Protein AF-0000000075252412 (afdb_homodimer)

Structure (mmCIF, N/CA/C/O backbone):
data_AF-0000000075252412-model_v1
#
loop_
_entity.id
_entity.type
_entity.pdbx_description
1 polymer "Pyridoxamine 5'-phosphate oxidase N-terminal domain-containing protein"
#
loop_
_atom_site.group_PDB
_atom_site.id
_atom_site.type_symbol
_atom_site.label_atom_id
_atom_site.label_alt_id
_atom_site.label_comp_id
_atom_site.label_asym_id
_atom_site.label_entity_id
_atom_site.label_seq_id
_atom_site.pdbx_PDB_ins_code
_atom_site.Cartn_x
_atom_site.Cartn_y
_atom_site.Cartn_z
_atom_site.occupancy
_atom_site.B_iso_or_equiv
_atom_site.auth_seq_id
_atom_site.auth_comp_id
_atom_site.auth_asym_id
_atom_site.auth_atom_id
_atom_site.pdbx_PDB_model_num
ATOM 1 N N . MET A 1 1 ? -7.297 19.891 -5.922 1 75.44 1 MET A N 1
ATOM 2 C CA . MET A 1 1 ? -8.391 18.953 -6.199 1 75.44 1 MET A CA 1
ATOM 3 C C . MET A 1 1 ? -7.863 17.672 -6.836 1 75.44 1 MET A C 1
ATOM 5 O O . MET A 1 1 ? -6.836 17.688 -7.516 1 75.44 1 MET A O 1
ATOM 9 N N . VAL A 1 2 ? -8.461 16.5 -6.535 1 92.5 2 VAL A N 1
ATOM 10 C CA . VAL A 1 2 ? -8.172 15.203 -7.125 1 92.5 2 VAL A CA 1
ATOM 11 C C . VAL A 1 2 ? -8.391 15.258 -8.641 1 92.5 2 VAL A C 1
ATOM 13 O O . VAL A 1 2 ? -9.312 15.922 -9.117 1 92.5 2 VAL A O 1
ATOM 16 N N . ALA A 1 3 ? -7.512 14.734 -9.445 1 96.38 3 ALA A N 1
ATOM 17 C CA . ALA A 1 3 ? -7.621 14.609 -10.898 1 96.38 3 ALA A CA 1
ATOM 18 C C . ALA A 1 3 ? -7.172 13.227 -11.367 1 96.38 3 ALA A C 1
ATOM 20 O O . ALA A 1 3 ? -6.289 12.617 -10.766 1 96.38 3 ALA A O 1
ATOM 21 N N . PHE A 1 4 ? -7.82 12.781 -12.438 1 97.56 4 PHE A N 1
ATOM 22 C CA . PHE A 1 4 ? -7.516 11.484 -13.023 1 97.56 4 PHE A CA 1
ATOM 23 C C . PHE A 1 4 ? -7.094 11.633 -14.477 1 97.56 4 PHE A C 1
ATOM 25 O O . PHE A 1 4 ? -7.656 12.445 -15.219 1 97.56 4 PHE A O 1
ATOM 32 N N . PHE A 1 5 ? -6.098 10.875 -14.875 1 98.25 5 PHE A N 1
ATOM 33 C CA . PHE A 1 5 ? -5.59 10.859 -16.25 1 98.25 5 PHE A CA 1
ATOM 34 C C . PHE A 1 5 ? -5.387 9.43 -16.734 1 98.25 5 PHE A C 1
ATOM 36 O O . PHE A 1 5 ? -5.234 8.508 -15.922 1 98.25 5 PHE A O 1
ATOM 43 N N . ASP A 1 6 ? -5.34 9.258 -18.078 1 98 6 ASP A N 1
ATOM 44 C CA . ASP A 1 6 ? -5.176 7.93 -18.672 1 98 6 ASP A CA 1
ATOM 45 C C . ASP A 1 6 ? -3.697 7.566 -18.797 1 98 6 ASP A C 1
ATOM 47 O O . ASP A 1 6 ? -3.354 6.398 -19 1 98 6 ASP A O 1
ATOM 51 N N . SER A 1 7 ? -2.879 8.617 -18.688 1 98.62 7 SER A N 1
ATOM 52 C CA . SER A 1 7 ? -1.451 8.391 -18.891 1 98.62 7 SER A CA 1
ATOM 53 C C . SER A 1 7 ? -0.62 9.453 -18.172 1 98.62 7 SER A C 1
ATOM 55 O O . SER A 1 7 ? -1.159 10.445 -17.688 1 98.62 7 SER A O 1
ATOM 57 N N . ILE A 1 8 ? 0.658 9.18 -18.062 1 98.69 8 ILE A N 1
ATOM 58 C CA . ILE A 1 8 ? 1.601 10.102 -17.453 1 98.69 8 ILE A CA 1
ATOM 59 C C . ILE A 1 8 ? 1.933 11.227 -18.422 1 98.69 8 ILE A C 1
ATOM 61 O O . ILE A 1 8 ? 2.561 11 -19.469 1 98.69 8 ILE A O 1
ATOM 65 N N . SER A 1 9 ? 1.59 12.445 -18.125 1 98.38 9 SER A N 1
ATOM 66 C CA . SER A 1 9 ? 1.955 13.594 -18.953 1 98.38 9 SER A CA 1
ATOM 67 C C . SER A 1 9 ? 3.438 13.922 -18.812 1 98.38 9 SER A C 1
ATOM 69 O O . SER A 1 9 ? 4.09 13.492 -17.859 1 98.38 9 SER A O 1
ATOM 71 N N . PRO A 1 10 ? 3.992 14.703 -19.766 1 97.62 10 PRO A N 1
ATOM 72 C CA . PRO A 1 10 ? 5.391 15.125 -19.641 1 97.62 10 PRO A CA 1
ATOM 73 C C . PRO A 1 10 ? 5.672 15.875 -18.344 1 97.62 10 PRO A C 1
ATOM 75 O O . PRO A 1 10 ? 6.723 15.68 -17.719 1 97.62 10 PRO A O 1
ATOM 78 N N . ASP A 1 11 ? 4.746 16.641 -17.938 1 97.38 11 ASP A N 1
ATOM 79 C CA . ASP A 1 11 ? 4.902 17.391 -16.688 1 97.38 11 ASP A CA 1
ATOM 80 C C . ASP A 1 11 ? 4.98 16.453 -15.492 1 97.38 11 ASP A C 1
ATOM 82 O O . ASP A 1 11 ? 5.824 16.625 -14.609 1 97.38 11 ASP A O 1
ATOM 86 N N . LEU A 1 12 ? 4.059 15.516 -15.438 1 97.62 12 LEU A N 1
ATOM 87 C CA . LEU A 1 12 ? 4.066 14.547 -14.344 1 97.62 12 LEU A CA 1
ATOM 88 C C . LEU A 1 12 ? 5.324 13.688 -14.391 1 97.62 12 LEU A C 1
ATOM 90 O O . LEU A 1 12 ? 5.859 13.305 -13.344 1 97.62 12 LEU A O 1
ATOM 94 N N . HIS A 1 13 ? 5.75 13.344 -15.594 1 96.81 13 HIS A N 1
ATOM 95 C CA . HIS A 1 13 ? 7 12.617 -15.789 1 96.81 13 HIS A CA 1
ATOM 96 C C . HIS A 1 13 ? 8.164 13.32 -15.102 1 96.81 13 HIS A C 1
ATOM 98 O O . HIS A 1 13 ? 8.875 12.719 -14.297 1 96.81 13 HIS A O 1
ATOM 104 N N . ASP A 1 14 ? 8.336 14.578 -15.406 1 95.38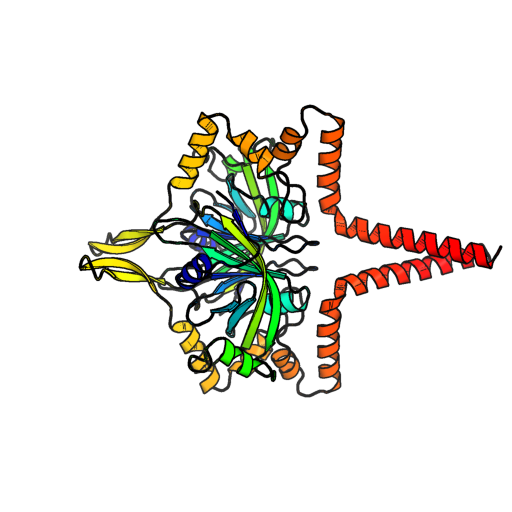 14 ASP A N 1
ATOM 105 C CA . ASP A 1 14 ? 9.43 15.352 -14.82 1 95.38 14 ASP A CA 1
ATOM 106 C C . ASP A 1 14 ? 9.266 15.484 -13.312 1 95.38 14 ASP A C 1
ATOM 108 O O . ASP A 1 14 ? 10.242 15.383 -12.562 1 95.38 14 ASP A O 1
ATOM 112 N N . TRP A 1 15 ? 8.094 15.711 -12.93 1 96.12 15 TRP A N 1
ATOM 113 C CA . TRP A 1 15 ? 7.801 15.93 -11.516 1 96.12 15 TRP A CA 1
ATOM 114 C C . TRP A 1 15 ? 8.133 14.695 -10.688 1 96.12 15 TRP A C 1
ATOM 116 O O . TRP A 1 15 ? 8.781 14.789 -9.648 1 96.12 15 TRP A O 1
ATOM 126 N N . LEU A 1 16 ? 7.637 13.469 -11.125 1 96.38 16 LEU A N 1
ATOM 127 C CA . LEU A 1 16 ? 7.816 12.281 -10.297 1 96.38 16 LEU A CA 1
ATOM 128 C C . LEU A 1 16 ? 9.289 11.898 -10.203 1 96.38 16 LEU A C 1
ATOM 130 O O . LEU A 1 16 ? 9.742 11.398 -9.18 1 96.38 16 LEU A O 1
ATOM 134 N N . LEU A 1 17 ? 10.094 12.18 -11.242 1 93.56 17 LEU A N 1
ATOM 135 C CA . LEU A 1 17 ? 11.5 11.812 -11.234 1 93.56 17 LEU A CA 1
ATOM 136 C C . LEU A 1 17 ? 12.297 12.727 -10.305 1 93.56 17 LEU A C 1
ATOM 138 O O . LEU A 1 17 ? 13.43 12.414 -9.945 1 93.56 17 LEU A O 1
ATOM 142 N N . ARG A 1 18 ? 11.711 13.828 -9.875 1 93.19 18 ARG A N 1
ATOM 143 C CA . ARG A 1 18 ? 12.375 14.781 -8.992 1 93.19 18 ARG A CA 1
ATOM 144 C C . ARG A 1 18 ? 12.086 14.461 -7.527 1 93.19 18 ARG A C 1
ATOM 146 O O . ARG A 1 18 ? 12.648 15.078 -6.625 1 93.19 18 ARG A O 1
ATOM 153 N N . GLN A 1 19 ? 11.156 13.547 -7.312 1 95.38 19 GLN A N 1
ATOM 154 C CA . GLN A 1 19 ? 10.859 13.195 -5.93 1 95.38 19 GLN A CA 1
ATOM 155 C C . GLN A 1 19 ? 11.992 12.367 -5.32 1 95.38 19 GLN A C 1
ATOM 157 O O . GLN A 1 19 ? 12.656 11.594 -6.023 1 95.38 19 GLN A O 1
ATOM 162 N N . PRO A 1 20 ? 12.281 12.5 -4.059 1 94 20 PRO A N 1
ATOM 163 C CA . PRO A 1 20 ? 13.406 11.805 -3.434 1 94 20 PRO A CA 1
ATOM 164 C C . PRO A 1 20 ? 13.164 10.312 -3.271 1 94 20 PRO A C 1
ATOM 166 O O . PRO A 1 20 ? 14.117 9.539 -3.109 1 94 20 PRO A O 1
ATOM 169 N N . LEU A 1 21 ? 11.969 9.906 -3.176 1 96.31 21 LEU A N 1
ATOM 170 C CA . LEU A 1 21 ? 11.617 8.492 -3.07 1 96.31 21 LEU A CA 1
ATOM 171 C C . LEU A 1 21 ? 10.203 8.242 -3.584 1 96.31 21 LEU A C 1
ATOM 173 O O . LEU A 1 21 ? 9.453 9.188 -3.83 1 96.31 21 LEU A O 1
ATOM 177 N N . PHE A 1 22 ? 9.867 7.051 -3.836 1 97.75 22 PHE A N 1
ATOM 178 C CA . PHE A 1 22 ? 8.523 6.605 -4.168 1 97.75 22 PHE A CA 1
ATOM 179 C C . PHE A 1 22 ? 8.141 5.375 -3.355 1 97.75 22 PHE A C 1
ATOM 181 O O . PHE A 1 22 ? 8.961 4.844 -2.604 1 97.75 22 PHE A O 1
ATOM 188 N N . PHE A 1 23 ? 6.883 5.031 -3.352 1 98.44 23 PHE A N 1
ATOM 189 C CA . PHE A 1 23 ? 6.332 3.918 -2.59 1 98.44 23 PHE A CA 1
ATOM 190 C C . PHE A 1 23 ? 5.566 2.967 -3.5 1 98.44 23 PHE A C 1
ATOM 192 O O . PHE A 1 23 ? 4.938 3.398 -4.469 1 98.44 23 PHE A O 1
ATOM 199 N N . VAL A 1 24 ? 5.641 1.725 -3.199 1 98.38 24 VAL A N 1
ATOM 200 C CA . VAL A 1 24 ? 4.844 0.751 -3.936 1 98.38 24 VAL A CA 1
ATOM 201 C C . VAL A 1 24 ? 3.939 -0.013 -2.969 1 98.38 24 VAL A C 1
ATOM 203 O O . VAL A 1 24 ? 4.344 -0.319 -1.845 1 98.38 24 VAL A O 1
ATOM 206 N N . ALA A 1 25 ? 2.734 -0.295 -3.373 1 98.81 25 ALA A N 1
ATOM 207 C CA . ALA A 1 25 ? 1.799 -1.132 -2.625 1 98.81 25 ALA A CA 1
ATOM 208 C C . ALA A 1 25 ? 1.299 -2.293 -3.479 1 98.81 25 ALA A C 1
ATOM 210 O O . ALA A 1 25 ? 1.027 -2.125 -4.672 1 98.81 25 ALA A O 1
ATOM 211 N N . SER A 1 26 ? 1.262 -3.438 -2.934 1 98.62 26 SER A N 1
ATOM 212 C CA . SER A 1 26 ? 0.766 -4.66 -3.559 1 98.62 26 SER A CA 1
ATOM 213 C C . SER A 1 26 ? -0.044 -5.496 -2.572 1 98.62 26 SER A C 1
ATOM 215 O O . SER A 1 26 ? 0.029 -5.277 -1.36 1 98.62 26 SER A O 1
ATOM 217 N N . ALA A 1 27 ? -0.879 -6.371 -3.076 1 98.31 27 ALA A N 1
ATOM 218 C CA . ALA A 1 27 ? -1.723 -7.195 -2.215 1 98.31 27 ALA A CA 1
ATOM 219 C C . ALA A 1 27 ? -2.078 -8.516 -2.896 1 98.31 27 ALA A C 1
ATOM 221 O O . ALA A 1 27 ? -2.305 -8.555 -4.109 1 98.31 27 ALA A O 1
ATOM 222 N N . PRO A 1 28 ? -2.096 -9.555 -2.133 1 96.31 28 PRO A N 1
ATOM 223 C CA . PRO A 1 28 ? -2.645 -10.789 -2.689 1 96.31 28 PRO A CA 1
ATOM 224 C C . PRO A 1 28 ? -4.168 -10.773 -2.781 1 96.31 28 PRO A C 1
ATOM 226 O O . PRO A 1 28 ? -4.824 -10.016 -2.061 1 96.31 28 PRO A O 1
ATOM 229 N N . SER A 1 29 ? -4.668 -11.531 -3.727 1 91.31 29 SER A N 1
ATOM 230 C CA . SER A 1 29 ? -6.113 -11.703 -3.812 1 91.31 29 SER A CA 1
ATOM 231 C C . SER A 1 29 ? -6.645 -12.523 -2.641 1 91.31 29 SER A C 1
ATOM 233 O O . SER A 1 29 ? -7.734 -12.25 -2.129 1 91.31 29 SER A O 1
ATOM 235 N N . THR A 1 30 ? -5.824 -13.539 -2.373 1 83.12 30 THR A N 1
ATOM 236 C CA . THR A 1 30 ? -6.16 -14.367 -1.216 1 83.12 30 THR A CA 1
ATOM 237 C C . THR A 1 30 ? -5.035 -14.328 -0.182 1 83.12 30 THR A C 1
ATOM 239 O O . THR A 1 30 ? -3.859 -14.414 -0.533 1 83.12 30 THR A O 1
ATOM 242 N N . GLY A 1 31 ? -5.262 -13.828 0.99 1 90.44 31 GLY A N 1
ATOM 243 C CA . GLY A 1 31 ? -4.309 -13.609 2.068 1 90.44 31 GLY A CA 1
ATOM 244 C C . GLY A 1 31 ? -4.637 -12.391 2.914 1 90.44 31 GLY A C 1
ATOM 245 O O . GLY A 1 31 ? -5.613 -11.688 2.646 1 90.44 31 GLY A O 1
ATOM 246 N N . THR A 1 32 ? -3.672 -12.156 3.84 1 95.75 32 THR A N 1
ATOM 247 C CA . THR A 1 32 ? -4.066 -11.125 4.793 1 95.75 32 THR A CA 1
ATOM 248 C C . THR A 1 32 ? -3.102 -9.945 4.746 1 95.75 32 THR A C 1
ATOM 250 O O . THR A 1 32 ? -3.412 -8.859 5.242 1 95.75 32 THR A O 1
ATOM 253 N N . HIS A 1 33 ? -1.942 -10.125 4.148 1 98.25 33 HIS A N 1
ATOM 254 C CA . HIS A 1 33 ? -0.913 -9.102 4.266 1 98.25 33 HIS A CA 1
ATOM 255 C C . HIS A 1 33 ? -0.908 -8.188 3.045 1 98.25 33 HIS A C 1
ATOM 257 O O . HIS A 1 33 ? -0.612 -8.633 1.933 1 98.25 33 HIS A O 1
ATOM 263 N N . ILE A 1 34 ? -1.201 -6.949 3.252 1 98.56 34 ILE A N 1
ATOM 264 C CA . ILE A 1 34 ? -1.006 -5.922 2.236 1 98.56 34 ILE A CA 1
ATOM 265 C C . ILE A 1 34 ? 0.4 -5.336 2.357 1 98.56 34 ILE A C 1
ATOM 267 O O . ILE A 1 34 ? 0.873 -5.062 3.463 1 98.56 34 ILE A O 1
ATOM 271 N N . ASN A 1 35 ? 1.053 -5.219 1.262 1 98.5 35 ASN A N 1
ATOM 272 C CA . ASN A 1 35 ? 2.432 -4.742 1.29 1 98.5 35 ASN A CA 1
ATOM 273 C C . ASN A 1 35 ? 2.516 -3.258 0.941 1 98.5 35 ASN A C 1
ATOM 275 O O . ASN A 1 35 ? 1.824 -2.789 0.035 1 98.5 35 ASN A O 1
ATOM 279 N N . ILE A 1 36 ? 3.357 -2.533 1.548 1 98.56 36 ILE A N 1
ATOM 280 C CA . ILE A 1 36 ? 3.791 -1.182 1.21 1 98.56 36 ILE A CA 1
ATOM 281 C C . ILE A 1 36 ? 5.289 -1.039 1.468 1 98.56 36 ILE A C 1
ATOM 283 O O . ILE A 1 36 ? 5.789 -1.475 2.506 1 98.56 36 ILE A O 1
ATOM 287 N N . SER A 1 37 ? 5.98 -0.471 0.571 1 97.12 37 SER A N 1
ATOM 288 C CA . SER A 1 37 ? 7.43 -0.364 0.692 1 97.12 37 SER A CA 1
ATOM 289 C C . SER A 1 37 ? 7.938 0.941 0.088 1 97.12 37 SER A C 1
ATOM 291 O O . SER A 1 37 ? 7.531 1.325 -1.01 1 97.12 37 SER A O 1
ATOM 293 N N . PRO A 1 38 ? 8.797 1.607 0.776 1 96.69 38 PRO A N 1
ATOM 294 C CA . PRO A 1 38 ? 9.477 2.771 0.198 1 96.69 38 PRO A CA 1
ATOM 295 C C . PRO A 1 38 ? 10.68 2.391 -0.658 1 96.69 38 PRO A C 1
ATOM 297 O O . PRO A 1 38 ? 11.398 1.439 -0.334 1 96.69 38 PRO A O 1
ATOM 300 N N . LYS A 1 39 ? 10.812 3.029 -1.752 1 93.69 39 LYS A N 1
ATOM 301 C CA . LYS A 1 39 ? 11.93 2.859 -2.676 1 93.69 39 LYS A CA 1
ATOM 302 C C . LYS A 1 39 ? 12.703 4.164 -2.852 1 93.69 39 LYS A C 1
ATOM 304 O O . LYS A 1 39 ? 12.109 5.211 -3.127 1 93.69 39 LYS A O 1
ATOM 309 N N . GLY A 1 40 ? 13.961 4.078 -2.705 1 87.5 40 GLY A N 1
ATOM 310 C CA . GLY A 1 40 ? 14.781 5.273 -2.836 1 87.5 40 GLY A CA 1
ATOM 311 C C . GLY A 1 40 ? 15.438 5.402 -4.195 1 87.5 40 GLY A C 1
ATOM 312 O O . GLY A 1 40 ? 15.227 4.562 -5.074 1 87.5 40 GLY A O 1
ATOM 313 N N . LEU A 1 41 ? 16.109 6.496 -4.371 1 79.31 41 LEU A N 1
ATOM 314 C CA . LEU A 1 41 ? 16.938 6.797 -5.527 1 79.31 41 LEU A CA 1
ATOM 315 C C . LEU A 1 41 ? 16.172 6.605 -6.828 1 79.31 41 LEU A C 1
ATOM 317 O O . LEU A 1 41 ? 16.625 5.898 -7.727 1 79.31 41 LEU A O 1
ATOM 321 N N . PRO A 1 42 ? 15.047 7.336 -6.902 1 77.25 42 PRO A N 1
ATOM 322 C CA . PRO A 1 42 ? 14.234 7.137 -8.109 1 77.25 42 PRO A CA 1
ATOM 323 C C . PRO A 1 42 ? 15.023 7.379 -9.391 1 77.25 42 PRO A C 1
ATOM 325 O O . PRO A 1 42 ? 14.852 6.652 -10.375 1 77.25 42 PRO A O 1
ATOM 328 N N . ALA A 1 43 ? 15.883 8.297 -9.367 1 75.88 43 ALA A N 1
ATOM 329 C CA . ALA A 1 43 ? 16.641 8.625 -10.57 1 75.88 43 ALA A CA 1
ATOM 330 C C . ALA A 1 43 ? 17.562 7.477 -10.984 1 75.88 43 ALA A C 1
ATOM 332 O O . ALA A 1 43 ? 18 7.402 -12.133 1 75.88 43 ALA A O 1
ATOM 333 N N . ALA A 1 44 ? 17.75 6.508 -10.031 1 78.56 44 ALA A N 1
ATOM 334 C CA . ALA A 1 44 ? 18.656 5.398 -10.32 1 78.56 44 ALA A CA 1
ATOM 335 C C . ALA A 1 44 ? 17.922 4.059 -10.219 1 78.56 44 ALA A C 1
ATOM 337 O O . ALA A 1 44 ? 18.547 3 -10.352 1 78.56 44 ALA A O 1
ATOM 338 N N . SER A 1 45 ? 16.672 4.176 -9.977 1 90.12 45 SER A N 1
ATOM 339 C CA . SER A 1 45 ? 16.016 2.895 -9.75 1 90.12 45 SER A CA 1
ATOM 340 C C . SER A 1 45 ? 14.695 2.812 -10.523 1 90.12 45 SER A C 1
ATOM 342 O O . SER A 1 45 ? 14.125 1.728 -10.68 1 90.12 45 SER A O 1
ATOM 344 N N . LEU A 1 46 ? 14.219 3.941 -11.055 1 94.81 46 LEU A N 1
ATOM 345 C CA . LEU A 1 46 ? 12.93 4.016 -11.727 1 94.81 46 LEU A CA 1
ATOM 346 C C . LEU A 1 46 ? 13.07 4.629 -13.117 1 94.81 46 LEU A C 1
ATOM 348 O O . LEU A 1 46 ? 13.844 5.57 -13.305 1 94.81 46 LEU A O 1
ATOM 352 N N . ALA A 1 47 ? 12.352 4.109 -14.117 1 95.62 47 ALA A N 1
ATOM 353 C CA . ALA A 1 47 ? 12.336 4.645 -15.477 1 95.62 47 ALA A CA 1
ATOM 354 C C . ALA A 1 47 ? 10.906 4.73 -16.016 1 95.62 47 ALA A C 1
ATOM 356 O O . ALA A 1 47 ? 10.125 3.787 -15.859 1 95.62 47 ALA A O 1
ATOM 357 N N . VAL A 1 48 ? 10.539 5.871 -16.484 1 97.44 48 VAL A N 1
ATOM 358 C CA . VAL A 1 48 ? 9.32 6.004 -17.281 1 97.44 48 VAL A CA 1
ATOM 359 C C . VAL A 1 48 ? 9.625 5.707 -18.75 1 97.44 48 VAL A C 1
ATOM 361 O O . VAL A 1 48 ? 10.211 6.539 -19.453 1 97.44 48 VAL A O 1
ATOM 364 N N . LEU A 1 49 ? 9.195 4.547 -19.234 1 97.56 49 LEU A N 1
ATOM 365 C CA . LEU A 1 49 ? 9.586 4.035 -20.531 1 97.56 49 LEU A CA 1
ATOM 366 C C . LEU A 1 49 ? 8.664 4.582 -21.625 1 97.56 49 LEU A C 1
ATOM 368 O O . LEU A 1 49 ? 9.078 4.711 -22.781 1 97.56 49 LEU A O 1
ATOM 372 N N . SER A 1 50 ? 7.453 4.824 -21.359 1 98.12 50 SER A N 1
ATOM 373 C CA . SER A 1 50 ? 6.406 5.465 -22.141 1 98.12 50 SER A CA 1
ATOM 374 C C . SER A 1 50 ? 5.332 6.07 -21.25 1 98.12 50 SER A C 1
ATOM 376 O O . SER A 1 50 ? 5.371 5.906 -20.031 1 98.12 50 SER A O 1
ATOM 378 N N . PRO A 1 51 ? 4.395 6.816 -21.781 1 98.38 51 PRO A N 1
ATOM 379 C CA . PRO A 1 51 ? 3.367 7.438 -20.953 1 98.38 51 PRO A CA 1
ATOM 380 C C . PRO A 1 51 ? 2.568 6.422 -20.141 1 98.38 51 PRO A C 1
ATOM 382 O O . PRO A 1 51 ? 1.88 6.789 -19.188 1 98.38 51 PRO A O 1
ATOM 385 N N . ASN A 1 52 ? 2.58 5.156 -20.547 1 98.81 52 ASN A N 1
ATOM 386 C CA . ASN A 1 52 ? 1.798 4.152 -19.828 1 98.81 52 ASN A CA 1
ATOM 387 C C . ASN A 1 52 ? 2.668 2.98 -19.391 1 98.81 52 ASN A C 1
ATOM 389 O O . ASN A 1 52 ? 2.162 1.883 -19.141 1 98.81 52 ASN A O 1
ATOM 393 N N . LYS A 1 53 ? 3.947 3.15 -19.328 1 98.69 53 LYS A N 1
ATOM 394 C CA . LYS A 1 53 ? 4.84 2.068 -18.922 1 98.69 53 LYS A CA 1
ATOM 395 C C . LYS A 1 53 ? 5.969 2.59 -18.047 1 98.69 53 LYS A C 1
ATOM 397 O O . LYS A 1 53 ? 6.703 3.498 -18.438 1 98.69 53 LYS A O 1
ATOM 402 N N . VAL A 1 54 ? 6.07 2.049 -16.891 1 98.44 54 VAL A N 1
ATOM 403 C CA . VAL A 1 54 ? 7.148 2.359 -15.961 1 98.44 54 VAL A CA 1
ATOM 404 C C . VAL A 1 54 ? 7.844 1.072 -15.523 1 98.44 54 VAL A C 1
ATOM 406 O O . VAL A 1 54 ? 7.27 -0.014 -15.617 1 98.44 54 VAL A O 1
ATOM 409 N N . ALA A 1 55 ? 9.07 1.183 -15.18 1 97.88 55 ALA A N 1
ATOM 410 C CA . ALA A 1 55 ? 9.828 0.059 -14.633 1 97.88 55 ALA A CA 1
ATOM 411 C C . ALA A 1 55 ? 10.75 0.514 -13.508 1 97.88 55 ALA A C 1
ATOM 413 O O . ALA A 1 55 ? 11.242 1.646 -13.516 1 97.88 55 ALA A O 1
ATOM 414 N N . TYR A 1 56 ? 10.922 -0.33 -12.516 1 96.44 56 TYR A N 1
ATOM 415 C CA . TYR A 1 56 ? 11.891 0.003 -11.477 1 96.44 56 TYR A CA 1
ATOM 416 C C . TYR A 1 56 ? 12.711 -1.221 -11.078 1 96.44 56 TYR A C 1
ATOM 418 O O . TYR A 1 56 ? 12.266 -2.357 -11.258 1 96.44 56 TYR A O 1
ATOM 426 N N . LEU A 1 57 ? 13.914 -0.951 -10.57 1 94.12 57 LEU A N 1
ATOM 427 C CA . LEU A 1 57 ? 14.82 -1.988 -10.094 1 94.12 57 LEU A CA 1
ATOM 428 C C . LEU A 1 57 ? 14.414 -2.465 -8.703 1 94.12 57 LEU A C 1
ATOM 430 O O . LEU A 1 57 ? 14.195 -1.652 -7.801 1 94.12 57 LEU A O 1
ATOM 434 N N . ASP A 1 58 ? 14.219 -3.777 -8.625 1 94.38 58 ASP A N 1
ATOM 435 C CA . ASP A 1 58 ? 13.938 -4.391 -7.328 1 94.38 58 ASP A CA 1
ATOM 436 C C . ASP A 1 58 ? 15.211 -4.938 -6.691 1 94.38 58 ASP A C 1
ATOM 438 O O . ASP A 1 58 ? 15.656 -6.039 -7.027 1 94.38 58 ASP A O 1
ATOM 442 N N . ALA A 1 59 ? 15.695 -4.164 -5.711 1 91.5 59 ALA A N 1
ATOM 443 C CA . ALA A 1 59 ? 16.906 -4.578 -5 1 91.5 59 ALA A CA 1
ATOM 444 C C . ALA A 1 59 ? 16.625 -5.762 -4.078 1 91.5 59 ALA A C 1
ATOM 446 O O . ALA A 1 59 ? 15.484 -5.965 -3.652 1 91.5 59 ALA A O 1
ATOM 447 N N . THR A 1 60 ? 17.656 -6.523 -3.848 1 91.12 60 THR A N 1
ATOM 448 C CA . THR A 1 60 ? 17.516 -7.609 -2.883 1 91.12 60 THR A CA 1
ATOM 449 C C . THR A 1 60 ? 17.203 -7.062 -1.496 1 91.12 60 THR A C 1
ATOM 451 O O . THR A 1 60 ? 17.797 -6.082 -1.054 1 91.12 60 THR A O 1
ATOM 454 N N . GLY A 1 61 ? 16.125 -7.613 -0.906 1 88.25 61 GLY A N 1
ATOM 455 C CA . GLY A 1 61 ? 15.734 -7.219 0.437 1 88.25 61 GLY A CA 1
ATOM 456 C C . GLY A 1 61 ? 15.273 -8.383 1.291 1 88.25 61 GLY A C 1
ATOM 457 O O . GLY A 1 61 ? 15.406 -9.539 0.892 1 88.25 61 GLY A O 1
ATOM 458 N N . SER A 1 62 ? 14.922 -8.07 2.498 1 88.44 62 SER A N 1
ATOM 459 C CA . SER A 1 62 ? 14.562 -9.086 3.486 1 88.44 62 SER A CA 1
ATOM 460 C C . SER A 1 62 ? 13.211 -9.703 3.174 1 88.44 62 SER A C 1
ATOM 462 O O . SER A 1 62 ? 12.859 -10.75 3.725 1 88.44 62 SER A O 1
ATOM 464 N N . GLY A 1 63 ? 12.414 -9.242 2.311 1 90.12 63 GLY A N 1
ATOM 465 C CA . GLY A 1 63 ? 11.133 -9.789 1.914 1 90.12 63 GLY A CA 1
ATOM 466 C C . GLY A 1 63 ? 10.914 -9.781 0.412 1 90.12 63 GLY A C 1
ATOM 467 O O . GLY A 1 63 ? 11.812 -9.414 -0.347 1 90.12 63 GLY A O 1
ATOM 468 N N . ASN A 1 64 ? 9.828 -10.344 -0.003 1 95.44 64 ASN A N 1
ATOM 469 C CA . ASN A 1 64 ? 9.531 -10.414 -1.431 1 95.44 64 ASN A CA 1
ATOM 470 C C . ASN A 1 64 ? 8.031 -10.32 -1.696 1 95.44 64 ASN A C 1
ATOM 472 O O . ASN A 1 64 ? 7.512 -10.969 -2.607 1 95.44 64 ASN A O 1
ATOM 476 N N . GLU A 1 65 ? 7.336 -9.562 -0.936 1 97.75 65 GLU A N 1
ATOM 477 C CA . GLU A 1 65 ? 5.883 -9.469 -1.048 1 97.75 65 GLU A CA 1
ATOM 478 C C . GLU A 1 65 ? 5.469 -8.93 -2.416 1 97.75 65 GLU A C 1
ATOM 480 O O . GLU A 1 65 ? 4.602 -9.508 -3.076 1 97.75 65 GLU A O 1
ATOM 485 N N . SER A 1 66 ? 6.125 -7.781 -2.842 1 97.44 66 SER A N 1
ATOM 486 C CA . SER A 1 66 ? 5.754 -7.156 -4.105 1 97.44 66 SER A CA 1
ATOM 487 C C . SER A 1 66 ? 5.844 -8.148 -5.262 1 97.44 66 SER A C 1
ATOM 489 O O . SER A 1 66 ? 4.895 -8.297 -6.035 1 97.44 66 SER A O 1
ATOM 491 N N . LEU A 1 67 ? 6.93 -8.805 -5.332 1 97.56 67 LEU A N 1
ATOM 492 C CA . LEU A 1 67 ? 7.152 -9.758 -6.414 1 97.56 67 LEU A CA 1
ATOM 493 C C . LEU A 1 67 ? 6.129 -10.883 -6.359 1 97.56 67 LEU A C 1
ATOM 495 O O . LEU A 1 67 ? 5.539 -11.242 -7.383 1 97.56 67 LEU A O 1
ATOM 499 N N . SER A 1 68 ? 5.871 -11.438 -5.203 1 97.62 68 SER A N 1
ATOM 500 C CA . SER A 1 68 ? 4.93 -12.539 -5.027 1 97.62 68 SER A CA 1
ATOM 501 C C . SER A 1 68 ? 3.512 -12.117 -5.395 1 97.62 68 SER A C 1
ATOM 503 O O . SER A 1 68 ? 2.789 -12.859 -6.062 1 97.62 68 SER A O 1
ATOM 505 N N . HIS A 1 69 ? 3.119 -10.961 -4.902 1 97.88 69 HIS A N 1
ATOM 506 C CA . HIS A 1 69 ? 1.779 -10.461 -5.191 1 97.88 69 HIS A CA 1
ATOM 507 C C . HIS A 1 69 ? 1.591 -10.227 -6.688 1 97.88 69 HIS A C 1
ATOM 509 O O . HIS A 1 69 ? 0.551 -10.578 -7.25 1 97.88 69 HIS A O 1
ATOM 515 N N . LEU A 1 70 ? 2.578 -9.617 -7.328 1 97.31 70 LEU A N 1
ATOM 516 C CA . LEU A 1 70 ? 2.514 -9.352 -8.758 1 97.31 70 LEU A CA 1
ATOM 517 C C . LEU A 1 70 ? 2.371 -10.648 -9.547 1 97.31 70 LEU A C 1
ATOM 519 O O . LEU A 1 70 ? 1.614 -10.703 -10.523 1 97.31 70 LEU A O 1
ATOM 523 N N . ARG A 1 71 ? 3.053 -11.609 -9.102 1 95.75 71 ARG A N 1
ATOM 524 C CA . ARG A 1 71 ? 2.961 -12.906 -9.766 1 95.75 71 ARG A CA 1
ATOM 525 C C . ARG A 1 71 ? 1.548 -13.469 -9.672 1 95.75 71 ARG A C 1
ATOM 527 O O . ARG A 1 71 ? 1.065 -14.109 -10.609 1 95.75 71 ARG A O 1
ATOM 534 N N . GLU A 1 72 ? 0.97 -13.25 -8.594 1 96.12 72 GLU A N 1
ATOM 535 C CA . GLU A 1 72 ? -0.339 -13.844 -8.336 1 96.12 72 GLU A CA 1
ATOM 536 C C . GLU A 1 72 ? -1.439 -13.094 -9.086 1 96.12 72 GLU A C 1
ATOM 538 O O . GLU A 1 72 ? -2.332 -13.719 -9.664 1 96.12 72 GLU A O 1
ATOM 543 N N . ASN A 1 73 ? -1.421 -11.758 -9.102 1 96.25 73 ASN A N 1
ATOM 544 C CA . ASN A 1 73 ? -2.594 -11.078 -9.641 1 96.25 73 ASN A CA 1
ATOM 545 C C . ASN A 1 73 ? -2.207 -9.836 -10.438 1 96.25 73 ASN A C 1
ATOM 547 O O . ASN A 1 73 ? -3.064 -9.188 -11.039 1 96.25 73 ASN A O 1
ATOM 551 N N . GLY A 1 74 ? -0.942 -9.375 -10.367 1 97.06 74 GLY A N 1
ATOM 552 C CA . GLY A 1 74 ? -0.409 -8.32 -11.219 1 97.06 74 GLY A CA 1
ATOM 553 C C . GLY A 1 74 ? -0.713 -6.93 -10.711 1 97.06 74 GLY A C 1
ATOM 554 O O . GLY A 1 74 ? -0.272 -5.938 -11.297 1 97.06 74 GLY A O 1
ATOM 555 N N . ARG A 1 75 ? -1.442 -6.777 -9.641 1 98.25 75 ARG A N 1
ATOM 556 C CA . ARG A 1 75 ? -1.885 -5.461 -9.188 1 98.25 75 ARG A CA 1
ATOM 557 C C . ARG A 1 75 ? -0.781 -4.75 -8.414 1 98.25 75 ARG A C 1
ATOM 559 O O . ARG A 1 75 ? -0.162 -5.34 -7.523 1 98.25 75 ARG A O 1
ATOM 566 N N . MET A 1 76 ? -0.53 -3.502 -8.703 1 98.62 76 MET A N 1
ATOM 567 C CA . MET A 1 76 ? 0.396 -2.684 -7.926 1 98.62 76 MET A CA 1
ATOM 568 C C . MET A 1 76 ? 0.095 -1.199 -8.109 1 98.62 76 MET A C 1
ATOM 570 O O . MET A 1 76 ? -0.351 -0.78 -9.18 1 98.62 76 MET A O 1
ATOM 574 N N . THR A 1 77 ? 0.283 -0.434 -7.102 1 98.88 77 THR A N 1
ATOM 575 C CA . THR A 1 77 ? 0.23 1.022 -7.168 1 98.88 77 THR A CA 1
ATOM 576 C C . THR A 1 77 ? 1.577 1.631 -6.793 1 98.88 77 THR A C 1
ATOM 578 O O . THR A 1 77 ? 2.221 1.187 -5.84 1 98.88 77 THR A O 1
ATOM 581 N N . VAL A 1 78 ? 2.047 2.547 -7.543 1 98.81 78 VAL A N 1
ATOM 582 C CA . VAL A 1 78 ? 3.209 3.369 -7.23 1 98.81 78 VAL A CA 1
ATOM 583 C C . VAL A 1 78 ? 2.754 4.758 -6.781 1 98.81 78 VAL A C 1
ATOM 585 O O . VAL A 1 78 ? 1.898 5.371 -7.418 1 98.81 78 VAL A O 1
ATOM 588 N N . MET A 1 79 ? 3.309 5.227 -5.703 1 98.81 79 MET A N 1
ATOM 589 C CA . MET A 1 79 ? 2.904 6.539 -5.203 1 98.81 79 MET A CA 1
ATOM 590 C C . MET A 1 79 ? 4.117 7.434 -4.98 1 98.81 79 MET A C 1
ATOM 592 O O . MET A 1 79 ? 5.141 6.98 -4.465 1 98.81 79 MET A O 1
ATOM 596 N N . PHE A 1 80 ? 3.939 8.664 -5.336 1 98.19 80 PHE A N 1
ATOM 597 C CA . PHE A 1 80 ? 4.863 9.742 -5.008 1 98.19 80 PHE A CA 1
ATOM 598 C C . PHE A 1 80 ? 4.176 10.805 -4.152 1 98.19 80 PHE A C 1
ATOM 600 O O . PHE A 1 80 ? 2.965 11.008 -4.266 1 98.19 80 PHE A O 1
ATOM 607 N N . CYS A 1 81 ? 4.93 11.414 -3.32 1 97.19 81 CYS A N 1
ATOM 608 C CA . CYS A 1 81 ? 4.395 12.578 -2.617 1 97.19 81 CYS A CA 1
ATOM 609 C C . CYS A 1 81 ? 5.453 13.664 -2.48 1 97.19 81 CYS A C 1
ATOM 611 O O . CYS A 1 81 ? 6.645 13.375 -2.381 1 97.19 81 CYS A O 1
ATOM 613 N N . SER A 1 82 ? 5.008 14.867 -2.506 1 96.94 82 SER A N 1
ATOM 614 C CA . SER A 1 82 ? 5.906 16.016 -2.424 1 96.94 82 SER A CA 1
ATOM 615 C C . SER A 1 82 ? 6.164 16.406 -0.975 1 96.94 82 SER A C 1
ATOM 617 O O . SER A 1 82 ? 5.227 16.578 -0.196 1 96.94 82 SER A O 1
ATOM 619 N N . PHE A 1 83 ? 7.422 16.531 -0.648 1 97.06 83 PHE A N 1
ATOM 620 C CA . PHE A 1 83 ? 7.836 17.094 0.636 1 97.06 83 PHE A CA 1
ATOM 621 C C . PHE A 1 83 ? 8.266 18.547 0.484 1 97.06 83 PHE A C 1
ATOM 623 O O . PHE A 1 83 ? 8.789 19.141 1.423 1 97.06 83 PHE A O 1
ATOM 630 N N . ASN A 1 84 ? 8.031 19.109 -0.703 1 95.38 84 ASN A N 1
ATOM 631 C CA . ASN A 1 84 ? 8.375 20.5 -0.989 1 95.38 84 ASN A CA 1
ATOM 632 C C . ASN A 1 84 ? 7.242 21.438 -0.598 1 95.38 84 ASN A C 1
ATOM 634 O O . ASN A 1 84 ? 6.254 21.016 0.01 1 95.38 84 ASN A O 1
ATOM 638 N N . ALA A 1 85 ? 7.465 22.734 -0.891 1 93.75 85 ALA A N 1
ATOM 639 C CA . ALA A 1 85 ? 6.504 23.75 -0.499 1 93.75 85 ALA A CA 1
ATOM 640 C C . ALA A 1 85 ? 5.117 23.453 -1.062 1 93.75 85 ALA A C 1
ATOM 642 O O . ALA A 1 85 ? 4.109 23.609 -0.363 1 93.75 85 ALA A O 1
ATOM 643 N N . SER A 1 86 ? 5.059 23.047 -2.322 1 95.31 86 SER A N 1
ATOM 644 C CA . SER A 1 86 ? 3.777 22.719 -2.936 1 95.31 86 SER A CA 1
ATOM 645 C C . SER A 1 86 ? 3.428 21.25 -2.734 1 95.31 86 SER A C 1
ATOM 647 O O . SER A 1 86 ? 4.109 20.359 -3.262 1 95.31 86 SER A O 1
ATOM 649 N N . PRO A 1 87 ? 2.354 21 -2.004 1 95.5 87 PRO A N 1
ATOM 650 C CA . PRO A 1 87 ? 1.972 19.609 -1.764 1 95.5 87 PRO A CA 1
ATOM 651 C C . PRO A 1 87 ? 1.346 18.938 -2.99 1 95.5 87 PRO A C 1
ATOM 653 O O . PRO A 1 87 ? 0.665 19.609 -3.773 1 95.5 87 PRO A O 1
ATOM 656 N N . ARG A 1 88 ? 1.547 17.688 -3.182 1 96.62 88 ARG A N 1
ATOM 657 C CA . ARG A 1 88 ? 0.957 16.859 -4.227 1 96.62 88 ARG A CA 1
ATOM 658 C C . ARG A 1 88 ? 1.202 15.375 -3.951 1 96.62 88 ARG A C 1
ATOM 660 O O . ARG A 1 88 ? 2.273 15 -3.473 1 96.62 88 ARG A O 1
ATOM 667 N N . ILE A 1 89 ? 0.271 14.578 -4.199 1 97.56 89 ILE A N 1
ATOM 668 C CA . ILE A 1 89 ? 0.42 13.133 -4.266 1 97.56 89 ILE A CA 1
ATOM 669 C C . ILE A 1 89 ? 0.134 12.648 -5.688 1 97.56 89 ILE A C 1
ATOM 671 O O . ILE A 1 89 ? -0.768 13.164 -6.355 1 97.56 89 ILE A O 1
ATOM 675 N N . LEU A 1 90 ? 0.903 11.773 -6.168 1 98.5 90 LEU A N 1
ATOM 676 C CA . LEU A 1 90 ? 0.699 11.117 -7.453 1 98.5 90 LEU A CA 1
ATOM 677 C C . LEU A 1 90 ? 0.63 9.602 -7.285 1 98.5 90 LEU A C 1
ATOM 679 O O . LEU A 1 90 ? 1.504 9 -6.652 1 98.5 90 LEU A O 1
ATOM 683 N N . ARG A 1 91 ? -0.434 8.992 -7.754 1 98.75 91 ARG A N 1
ATOM 684 C CA . ARG A 1 91 ? -0.564 7.539 -7.77 1 98.75 91 ARG A CA 1
ATOM 685 C C . ARG A 1 91 ? -0.639 7.012 -9.195 1 98.75 91 ARG A C 1
ATOM 687 O O . ARG A 1 91 ? -1.372 7.551 -10.031 1 98.75 91 ARG A O 1
ATOM 694 N N . LEU A 1 92 ? 0.152 6.051 -9.484 1 98.88 92 LEU A N 1
ATOM 695 C CA . LEU A 1 92 ? 0.056 5.254 -10.703 1 98.88 92 LEU A CA 1
ATOM 696 C C . LEU A 1 92 ? -0.565 3.893 -10.414 1 98.88 92 LEU A C 1
ATOM 698 O O . LEU A 1 92 ? 0.027 3.072 -9.711 1 98.88 92 LEU A O 1
ATOM 702 N N . PHE A 1 93 ? -1.758 3.676 -10.906 1 98.94 93 PHE A N 1
ATOM 703 C CA . PHE A 1 93 ? -2.365 2.354 -10.812 1 98.94 93 PHE A CA 1
ATOM 704 C C . PHE A 1 93 ? -1.924 1.473 -11.969 1 98.94 93 PHE A C 1
ATOM 706 O O . PHE A 1 93 ? -2.027 1.87 -13.133 1 98.94 93 PHE A O 1
ATOM 713 N N . CYS A 1 94 ? -1.42 0.245 -11.602 1 98.81 94 CYS A N 1
ATOM 714 C CA . CYS A 1 94 ? -0.708 -0.51 -12.625 1 98.81 94 CYS A CA 1
ATOM 715 C C . CYS A 1 94 ? -1.086 -1.985 -12.578 1 98.81 94 CYS A C 1
ATOM 717 O O . CYS A 1 94 ? -1.538 -2.48 -11.547 1 98.81 94 CYS A O 1
ATOM 719 N N . LYS A 1 95 ? -0.952 -2.605 -13.734 1 98.25 95 LYS A N 1
ATOM 720 C CA . LYS A 1 95 ? -0.705 -4.043 -13.836 1 98.25 95 LYS A CA 1
ATOM 721 C C . LYS A 1 95 ? 0.771 -4.328 -14.102 1 98.25 95 LYS A C 1
ATOM 723 O O . LYS A 1 95 ? 1.405 -3.654 -14.914 1 98.25 95 LYS A O 1
ATOM 728 N N . GLY A 1 96 ? 1.275 -5.266 -13.328 1 97.88 96 GLY A N 1
ATOM 729 C CA . GLY A 1 96 ? 2.721 -5.398 -13.422 1 97.88 96 GLY A CA 1
ATOM 730 C C . GLY A 1 96 ? 3.178 -6.832 -13.602 1 97.88 96 GLY A C 1
ATOM 731 O O . GLY A 1 96 ? 2.379 -7.766 -13.477 1 97.88 96 GLY A O 1
ATOM 732 N N . SER A 1 97 ? 4.43 -6.977 -13.992 1 97.44 97 SER A N 1
ATOM 733 C CA . SER A 1 97 ? 5.133 -8.25 -14.125 1 97.44 97 SER A CA 1
ATOM 734 C C . SER A 1 97 ? 6.555 -8.148 -13.586 1 97.44 97 SER A C 1
ATOM 736 O O . SER A 1 97 ? 7.035 -7.059 -13.273 1 97.44 97 SER A O 1
ATOM 738 N N . VAL A 1 98 ? 7.156 -9.344 -13.461 1 97.75 98 VAL A N 1
ATOM 739 C CA . VAL A 1 98 ? 8.484 -9.438 -12.867 1 97.75 98 VAL A CA 1
ATOM 740 C C . VAL A 1 98 ? 9.461 -10.039 -13.883 1 97.75 98 VAL A C 1
ATOM 742 O O . VAL A 1 98 ? 9.156 -11.055 -14.508 1 97.75 98 VAL A O 1
ATOM 745 N N . ILE A 1 99 ? 10.562 -9.391 -14.078 1 97.5 99 ILE A N 1
ATOM 746 C CA . ILE A 1 99 ? 11.703 -9.961 -14.797 1 97.5 99 ILE A CA 1
ATOM 747 C C . ILE A 1 99 ? 12.844 -10.219 -13.82 1 97.5 99 ILE A C 1
ATOM 749 O O . ILE A 1 99 ? 13.477 -9.273 -13.328 1 97.5 99 ILE A O 1
ATOM 753 N N . GLU A 1 100 ? 13.141 -11.469 -13.539 1 97.12 100 GLU A N 1
ATOM 754 C CA . GLU A 1 100 ? 14.195 -11.797 -12.586 1 97.12 100 GLU A CA 1
ATOM 755 C C . GLU A 1 100 ? 15.578 -11.602 -13.195 1 97.12 100 GLU A C 1
ATOM 757 O O . GLU A 1 100 ? 15.727 -11.617 -14.414 1 97.12 100 GLU A O 1
ATOM 762 N N . TRP A 1 101 ? 16.562 -11.5 -12.359 1 93.5 101 TRP A N 1
ATOM 763 C CA . TRP A 1 101 ? 17.922 -11.141 -12.75 1 93.5 101 TRP A CA 1
ATOM 764 C C . TRP A 1 101 ? 18.5 -12.164 -13.711 1 93.5 101 TRP A C 1
ATOM 766 O O . TRP A 1 101 ? 19.359 -11.828 -14.539 1 93.5 101 TRP A O 1
ATOM 776 N N . ASN A 1 102 ? 18.062 -13.398 -13.656 1 94 102 ASN A N 1
ATOM 777 C CA . ASN A 1 102 ? 18.672 -14.469 -14.453 1 94 102 ASN A CA 1
ATOM 778 C C . ASN A 1 102 ? 17.844 -14.766 -15.703 1 94 102 ASN A C 1
ATOM 780 O O . ASN A 1 102 ? 18.094 -15.75 -16.391 1 94 102 ASN A O 1
ATOM 784 N N . GLU A 1 103 ? 16.812 -13.992 -15.969 1 96.12 103 GLU A N 1
ATOM 785 C CA . GLU A 1 103 ? 16 -14.156 -17.172 1 96.12 103 GLU A CA 1
ATOM 786 C C . GLU A 1 103 ? 16.609 -13.406 -18.344 1 96.12 103 GLU A C 1
ATOM 788 O O . GLU A 1 103 ? 17.234 -12.359 -18.172 1 96.12 103 GLU A O 1
ATOM 793 N N . PRO A 1 104 ? 16.391 -13.938 -19.547 1 96.94 104 PRO A N 1
ATOM 794 C CA . PRO A 1 104 ? 17 -13.344 -20.734 1 96.94 104 PRO A CA 1
ATOM 795 C C . PRO A 1 104 ? 16.578 -11.898 -20.969 1 96.94 104 PRO A C 1
ATOM 797 O O . PRO A 1 104 ? 17.344 -11.102 -21.531 1 96.94 104 PRO A O 1
ATOM 800 N N . GLU A 1 105 ? 15.43 -11.484 -20.5 1 96.75 105 GLU A N 1
ATOM 801 C CA . GLU A 1 105 ? 14.883 -10.156 -20.75 1 96.75 105 GLU A CA 1
ATOM 802 C C . GLU A 1 105 ? 15.492 -9.125 -19.797 1 96.75 105 GLU A C 1
ATOM 804 O O . GLU A 1 105 ? 15.344 -7.918 -20 1 96.75 105 GLU A O 1
ATOM 809 N N . PHE A 1 106 ? 16.234 -9.633 -18.797 1 96.06 106 PHE A N 1
ATOM 810 C CA . PHE A 1 106 ? 16.672 -8.766 -17.719 1 96.06 106 PHE A CA 1
ATOM 811 C C . PHE A 1 106 ? 17.625 -7.695 -18.234 1 96.06 106 PHE A C 1
ATOM 813 O O . PHE A 1 106 ? 17.375 -6.5 -18.078 1 96.06 106 PHE A O 1
ATOM 820 N N . HIS A 1 107 ? 18.641 -8.016 -18.938 1 93.62 107 HIS A N 1
ATOM 821 C CA . HIS A 1 107 ? 19.672 -7.07 -19.359 1 93.62 107 HIS A CA 1
ATOM 822 C C . HIS A 1 107 ? 19.141 -6.117 -20.422 1 93.62 107 HIS A C 1
ATOM 824 O O . HIS A 1 107 ? 19.375 -4.91 -20.359 1 93.62 107 HIS A O 1
ATOM 830 N N . PRO A 1 108 ? 18.391 -6.648 -21.406 1 95.5 108 PRO A N 1
ATOM 831 C CA . PRO A 1 108 ? 17.766 -5.727 -22.359 1 95.5 108 PRO A CA 1
ATOM 832 C C . PRO A 1 108 ? 16.875 -4.695 -21.688 1 95.5 108 PRO A C 1
ATOM 834 O O . PRO A 1 108 ? 16.844 -3.533 -22.109 1 95.5 108 PRO A O 1
ATOM 837 N N . MET A 1 109 ? 16.156 -5.098 -20.672 1 95.44 109 MET A N 1
ATOM 838 C CA . MET A 1 109 ? 15.289 -4.168 -19.969 1 95.44 109 MET A CA 1
ATOM 839 C C . MET A 1 109 ? 16.109 -3.117 -19.219 1 95.44 109 MET A C 1
ATOM 841 O O . MET A 1 109 ? 15.766 -1.932 -19.25 1 95.44 109 MET A O 1
ATOM 845 N N . LEU A 1 110 ? 17.188 -3.547 -18.562 1 93.56 110 LEU A N 1
ATOM 846 C CA . LEU A 1 110 ? 18.078 -2.605 -17.906 1 93.56 110 LEU A CA 1
ATOM 847 C C . LEU A 1 110 ? 18.594 -1.559 -18.875 1 93.56 110 LEU A C 1
ATOM 849 O O . LEU A 1 110 ? 18.703 -0.379 -18.531 1 93.56 110 LEU A O 1
ATOM 853 N N . ALA A 1 111 ? 18.938 -1.996 -20.047 1 93.56 111 ALA A N 1
ATOM 854 C CA . ALA A 1 111 ? 19.422 -1.088 -21.078 1 93.56 111 ALA A CA 1
ATOM 855 C C . ALA A 1 111 ? 18.344 -0.081 -21.469 1 93.56 111 ALA A C 1
ATOM 857 O O . ALA A 1 111 ? 18.609 1.113 -21.609 1 93.56 111 ALA A O 1
ATOM 858 N N . ARG A 1 112 ? 17.141 -0.595 -21.609 1 94.88 112 ARG A N 1
ATOM 859 C CA . ARG A 1 112 ? 16.016 0.274 -21.953 1 94.88 112 ARG A CA 1
ATOM 860 C C . ARG A 1 112 ? 15.789 1.321 -20.859 1 94.88 112 ARG A C 1
ATOM 862 O O . ARG A 1 112 ? 15.398 2.451 -21.156 1 94.88 112 ARG A O 1
ATOM 869 N N . MET A 1 113 ? 16.062 0.937 -19.656 1 94 113 MET A N 1
ATOM 870 C CA . MET A 1 113 ? 15.875 1.826 -18.516 1 94 113 MET A CA 1
ATOM 871 C C . MET A 1 113 ? 17.047 2.795 -18.391 1 94 113 MET A C 1
ATOM 873 O O . MET A 1 113 ? 17.047 3.676 -17.516 1 94 113 MET A O 1
ATOM 877 N N . GLN A 1 114 ? 18.078 2.605 -19.203 1 89.44 114 GLN A N 1
ATOM 878 C CA . GLN A 1 114 ? 19.312 3.377 -19.125 1 89.44 114 GLN A CA 1
ATOM 879 C C . GLN A 1 114 ? 19.984 3.193 -17.781 1 89.44 114 GLN A C 1
ATOM 881 O O . GLN A 1 114 ? 20.469 4.16 -17.172 1 89.44 114 GLN A O 1
ATOM 886 N N . MET A 1 115 ? 19.953 1.946 -17.297 1 85.06 115 MET A N 1
ATOM 887 C CA . MET A 1 115 ? 20.516 1.62 -16 1 85.06 115 MET A CA 1
ATOM 888 C C . MET A 1 115 ? 21.609 0.566 -16.125 1 85.06 115 MET A C 1
ATOM 890 O O . MET A 1 115 ? 22.156 0.09 -15.125 1 85.06 115 MET A O 1
ATOM 894 N N . ALA A 1 116 ? 21.969 0.248 -17.281 1 75.88 116 ALA A N 1
ATOM 895 C CA . ALA A 1 116 ? 22.969 -0.795 -17.516 1 75.88 116 ALA A CA 1
ATOM 896 C C . ALA A 1 116 ? 24.297 -0.424 -16.859 1 75.88 116 ALA A C 1
ATOM 898 O O . ALA A 1 116 ? 24.984 -1.28 -16.297 1 75.88 116 ALA A O 1
ATOM 899 N N . GLU A 1 117 ? 24.609 0.858 -16.938 1 69.5 117 GLU A N 1
ATOM 900 C CA . GLU A 1 117 ? 25.906 1.316 -16.422 1 69.5 117 GLU A CA 1
ATOM 90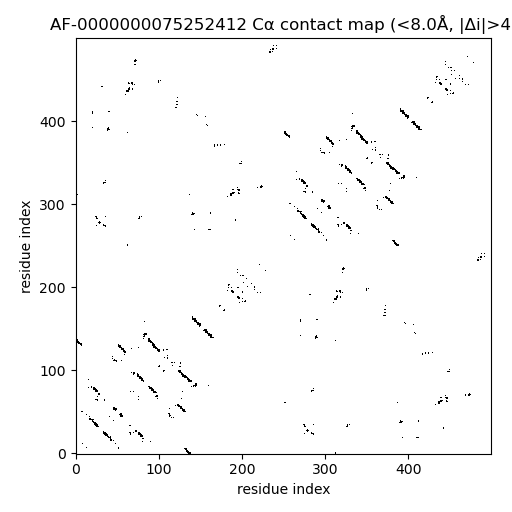1 C C . GLU A 1 117 ? 25.812 1.654 -14.945 1 69.5 117 GLU A C 1
ATOM 903 O O . GLU A 1 117 ? 26.828 1.726 -14.258 1 69.5 117 GLU A O 1
ATOM 908 N N . LYS A 1 118 ? 24.656 1.947 -14.602 1 61.16 118 LYS A N 1
ATOM 909 C CA . LYS A 1 118 ? 24.422 2.336 -13.219 1 61.16 118 LYS A CA 1
ATOM 910 C C . LYS A 1 118 ? 24.047 1.126 -12.367 1 61.16 118 LYS A C 1
ATOM 912 O O . LYS A 1 118 ? 23.922 1.234 -11.148 1 61.16 118 LYS A O 1
ATOM 917 N N . TYR A 1 119 ? 24.078 0.096 -13.164 1 58.03 119 TYR A N 1
ATOM 918 C CA . TYR A 1 119 ? 23.547 -1.16 -12.641 1 58.03 119 TYR A CA 1
ATOM 919 C C . TYR A 1 119 ? 23.969 -1.36 -11.188 1 58.03 119 TYR A C 1
ATOM 921 O O . TYR A 1 119 ? 25.141 -1.184 -10.844 1 58.03 119 TYR A O 1
ATOM 929 N N . VAL A 1 120 ? 22.812 -1.357 -10.43 1 61.62 120 VAL A N 1
ATOM 930 C CA . VAL A 1 120 ? 23 -1.615 -9.008 1 61.62 120 VAL A CA 1
ATOM 931 C C . VAL A 1 120 ? 23.328 -3.09 -8.781 1 61.62 120 VAL A C 1
ATOM 933 O O . VAL A 1 120 ? 22.5 -3.963 -9.039 1 61.62 120 VAL A O 1
ATOM 936 N N . GLU A 1 121 ? 24.547 -3.428 -8.688 1 71.44 121 GLU A N 1
ATOM 937 C CA . GLU A 1 121 ? 24.938 -4.75 -8.211 1 71.44 121 GLU A CA 1
ATOM 938 C C . GLU A 1 121 ? 24.031 -5.211 -7.062 1 71.44 121 GLU A C 1
ATOM 940 O O . GLU A 1 121 ? 23.656 -4.414 -6.199 1 71.44 121 GLU A O 1
ATOM 945 N N . GLY A 1 122 ? 23.219 -6.324 -7.301 1 82.81 122 GLY A N 1
ATOM 946 C CA . GLY A 1 122 ? 22.438 -6.945 -6.246 1 82.81 122 GLY A CA 1
ATOM 947 C C . GLY A 1 122 ? 20.938 -6.902 -6.508 1 82.81 122 GLY A C 1
ATOM 948 O O . GLY A 1 122 ? 20.156 -7.449 -5.734 1 82.81 122 GLY A O 1
ATOM 949 N N . ALA A 1 123 ? 20.562 -6.23 -7.637 1 90.5 123 ALA A N 1
ATOM 950 C CA . ALA A 1 123 ? 19.141 -6.258 -8 1 90.5 123 ALA A CA 1
ATOM 951 C C . ALA A 1 123 ? 18.672 -7.68 -8.305 1 90.5 123 ALA A C 1
ATOM 953 O O . ALA A 1 123 ? 19.391 -8.438 -8.969 1 90.5 123 ALA A O 1
ATOM 954 N N . ARG A 1 124 ? 17.516 -7.965 -7.781 1 95 124 ARG A N 1
ATOM 955 C CA . ARG A 1 124 ? 17.031 -9.328 -7.965 1 95 124 ARG A CA 1
ATOM 956 C C . ARG A 1 124 ? 16.016 -9.406 -9.094 1 95 124 ARG A C 1
ATOM 958 O O . ARG A 1 124 ? 15.672 -10.492 -9.562 1 95 124 ARG A O 1
ATOM 965 N N . ALA A 1 125 ? 15.477 -8.25 -9.477 1 96.5 125 ALA A N 1
ATOM 966 C CA . ALA A 1 125 ? 14.484 -8.234 -10.555 1 96.5 125 ALA A CA 1
ATOM 967 C C . ALA A 1 125 ? 14.25 -6.82 -11.07 1 96.5 125 ALA A C 1
ATOM 969 O O . ALA A 1 125 ? 14.711 -5.848 -10.461 1 96.5 125 ALA A O 1
ATOM 970 N N . VAL A 1 126 ? 13.68 -6.754 -12.242 1 96.75 126 VAL A N 1
ATOM 971 C CA . VAL A 1 126 ? 13.016 -5.547 -12.719 1 96.75 126 VAL A CA 1
ATOM 972 C C . VAL A 1 126 ? 11.5 -5.734 -12.672 1 96.75 126 VAL A C 1
ATOM 974 O O . VAL A 1 126 ? 10.977 -6.75 -13.141 1 96.75 126 VAL A O 1
ATOM 977 N N . ILE A 1 127 ? 10.867 -4.828 -12.016 1 98.06 127 ILE A N 1
ATOM 978 C CA . ILE A 1 127 ? 9.414 -4.797 -12.023 1 98.06 127 ILE A CA 1
ATOM 979 C C . ILE A 1 127 ? 8.922 -3.918 -13.18 1 98.06 127 ILE A C 1
ATOM 981 O O . ILE A 1 127 ? 9.305 -2.748 -13.273 1 98.06 127 ILE A O 1
ATOM 985 N N . VAL A 1 128 ? 8.148 -4.473 -14.016 1 98.69 128 VAL A N 1
ATOM 986 C CA . VAL A 1 128 ? 7.605 -3.758 -15.172 1 98.69 128 VAL A CA 1
ATOM 987 C C . VAL A 1 128 ? 6.117 -3.486 -14.961 1 98.69 128 VAL A C 1
ATOM 989 O O . VAL A 1 128 ? 5.352 -4.402 -14.656 1 98.69 128 VAL A O 1
ATOM 992 N N . LEU A 1 129 ? 5.719 -2.236 -15.156 1 98.81 129 LEU A N 1
ATOM 993 C CA . LEU A 1 129 ? 4.371 -1.819 -14.781 1 98.81 129 LEU A CA 1
ATOM 994 C C . LEU A 1 129 ? 3.672 -1.135 -15.953 1 98.81 129 LEU A C 1
ATOM 996 O O . LEU A 1 129 ? 4.176 -0.146 -16.484 1 98.81 129 LEU A O 1
ATOM 1000 N N . ASP A 1 130 ? 2.545 -1.679 -16.344 1 98.88 130 ASP A N 1
ATOM 1001 C CA . ASP A 1 130 ? 1.63 -1.014 -17.266 1 98.88 130 ASP A CA 1
ATOM 1002 C C . ASP A 1 130 ? 0.637 -0.132 -16.516 1 98.88 130 ASP A C 1
ATOM 1004 O O . ASP A 1 130 ? -0.219 -0.636 -15.789 1 98.88 130 ASP A O 1
ATOM 1008 N N . VAL A 1 131 ? 0.735 1.196 -16.719 1 98.88 131 VAL A N 1
ATOM 1009 C CA . VAL A 1 131 ? -0.094 2.164 -16.016 1 98.88 131 VAL A CA 1
ATOM 1010 C C . VAL A 1 131 ? -1.446 2.295 -16.703 1 98.88 131 VAL A C 1
ATOM 1012 O O . VAL A 1 131 ? -1.515 2.672 -17.875 1 98.88 131 VAL A O 1
ATOM 1015 N N . PHE A 1 132 ? -2.555 2.023 -15.977 1 98.81 132 PHE A N 1
ATOM 1016 C CA . PHE A 1 132 ? -3.861 2.131 -16.625 1 98.81 132 PHE A CA 1
ATOM 1017 C C . PHE A 1 132 ? -4.633 3.33 -16.078 1 98.81 132 PHE A C 1
ATOM 1019 O O . PHE A 1 132 ? -5.656 3.721 -16.641 1 98.81 132 PHE A O 1
ATOM 1026 N N . LYS A 1 133 ? -4.176 3.959 -15.039 1 98.69 133 LYS A N 1
ATOM 1027 C CA . LYS A 1 133 ? -4.801 5.141 -14.453 1 98.69 133 LYS A CA 1
ATOM 1028 C C . LYS A 1 133 ? -3.797 5.949 -13.633 1 98.69 133 LYS A C 1
ATOM 1030 O O . LYS A 1 133 ? -3.002 5.383 -12.883 1 98.69 133 LYS A O 1
ATOM 1035 N N . VAL A 1 134 ? -3.807 7.273 -13.82 1 98.81 134 VAL A N 1
ATOM 1036 C CA . VAL A 1 134 ? -2.979 8.219 -13.086 1 98.81 134 VAL A CA 1
ATOM 1037 C C . VAL A 1 134 ? -3.863 9.125 -12.227 1 98.81 134 VAL A C 1
ATOM 1039 O O . VAL A 1 134 ? -4.875 9.648 -12.711 1 98.81 134 VAL A O 1
ATOM 1042 N N . GLN A 1 135 ? -3.502 9.25 -10.953 1 98.56 135 GLN A N 1
ATOM 1043 C CA . GLN A 1 135 ? -4.293 10.078 -10.055 1 98.56 135 GLN A CA 1
ATOM 1044 C C . GLN A 1 135 ? -3.416 11.102 -9.336 1 98.56 135 GLN A C 1
ATOM 1046 O O . GLN A 1 135 ? -2.387 10.742 -8.758 1 98.56 135 GLN A O 1
ATOM 1051 N N . THR A 1 136 ? -3.795 12.383 -9.398 1 97.69 136 THR A N 1
ATOM 1052 C CA . THR A 1 136 ? -3.186 13.383 -8.531 1 97.69 136 THR A CA 1
ATOM 1053 C C . THR A 1 136 ? -4.148 13.789 -7.418 1 97.69 136 THR A C 1
ATOM 1055 O O . THR A 1 136 ? -5.359 13.852 -7.633 1 97.69 136 THR A O 1
ATOM 1058 N N . SER A 1 137 ? -3.646 13.961 -6.27 1 95.5 137 SER A N 1
ATOM 1059 C CA . SER A 1 137 ? -4.398 14.461 -5.125 1 95.5 137 SER A CA 1
ATOM 1060 C C . SER A 1 137 ? -3.629 15.555 -4.387 1 95.5 137 SER A C 1
ATOM 1062 O O . SER A 1 137 ? -2.465 15.812 -4.695 1 95.5 137 SER A O 1
ATOM 1064 N N . CYS A 1 138 ? -4.156 16.234 -3.441 1 90.19 138 CYS A N 1
ATOM 1065 C CA . CYS A 1 138 ? -3.66 17.484 -2.891 1 90.19 138 CYS A CA 1
ATOM 1066 C C . CYS A 1 138 ? -2.361 17.266 -2.121 1 90.19 138 CYS A C 1
ATOM 1068 O O . CYS A 1 138 ? -1.435 18.078 -2.223 1 90.19 138 CYS A O 1
ATOM 1070 N N . GLY A 1 139 ? -2.307 16.25 -1.265 1 91.88 139 GLY A N 1
ATOM 1071 C CA . GLY A 1 139 ? -1.118 15.992 -0.463 1 91.88 139 GLY A CA 1
ATOM 1072 C C . GLY A 1 139 ? -1.024 16.891 0.758 1 91.88 139 GLY A C 1
ATOM 1073 O O . GLY A 1 139 ? 0.065 17.109 1.295 1 91.88 139 GLY A O 1
ATOM 1074 N N . TYR A 1 140 ? -2.166 17.438 1.231 1 90.69 140 TYR A N 1
ATOM 1075 C CA . TYR A 1 140 ? -2.197 18.406 2.314 1 90.69 140 TYR A CA 1
ATOM 1076 C C . TYR A 1 140 ? -1.701 17.797 3.617 1 90.69 140 TYR A C 1
ATOM 1078 O O . TYR A 1 140 ? -1.212 18.5 4.5 1 90.69 140 TYR A O 1
ATOM 1086 N N . GLY A 1 141 ? -1.795 16.5 3.727 1 89.62 141 GLY A N 1
ATOM 1087 C CA . GLY A 1 141 ? -1.376 15.844 4.949 1 89.62 141 GLY A CA 1
ATOM 1088 C C . GLY A 1 141 ? 0.101 15.5 4.969 1 89.62 141 GLY A C 1
ATOM 1089 O O . GLY A 1 141 ? 0.631 15.07 5.992 1 89.62 141 GLY A O 1
ATOM 1090 N N . VAL A 1 142 ? 0.856 15.672 3.844 1 95.06 142 VAL A N 1
ATOM 1091 C CA . VAL A 1 142 ? 2.279 15.367 3.744 1 95.06 142 VAL A CA 1
ATOM 1092 C C . VAL A 1 142 ? 3.098 16.531 4.289 1 95.06 142 VAL A C 1
ATOM 1094 O O . VAL A 1 142 ? 2.971 17.672 3.816 1 95.06 142 VAL A O 1
ATOM 1097 N N . PRO A 1 143 ? 3.885 16.281 5.285 1 96.31 143 PRO A N 1
ATOM 1098 C CA . PRO A 1 143 ? 4.711 17.375 5.801 1 96.31 143 PRO A CA 1
ATOM 1099 C C . PRO A 1 143 ? 5.73 17.875 4.781 1 96.31 143 PRO A C 1
ATOM 1101 O O . PRO A 1 143 ? 5.992 17.203 3.781 1 96.31 143 PRO A O 1
ATOM 1104 N N . ARG A 1 144 ? 6.266 19.047 5.023 1 96.81 144 ARG A N 1
ATOM 1105 C CA . ARG A 1 144 ? 7.234 19.641 4.105 1 96.81 144 ARG A CA 1
ATOM 1106 C C . ARG A 1 144 ? 8.602 19.781 4.762 1 96.81 144 ARG A C 1
ATOM 1108 O O . ARG A 1 144 ? 8.703 19.891 5.984 1 96.81 144 ARG A O 1
ATOM 1115 N N . LEU A 1 145 ? 9.586 19.797 3.957 1 97.5 145 LEU A N 1
ATOM 1116 C CA . LEU A 1 145 ? 10.953 20.031 4.406 1 97.5 145 LEU A CA 1
ATOM 1117 C C . LEU A 1 145 ? 11.086 21.453 4.973 1 97.5 145 LEU A C 1
ATOM 1119 O O . LEU A 1 145 ? 10.633 22.422 4.355 1 97.5 145 LEU A O 1
ATOM 1123 N N . ALA A 1 146 ? 11.617 21.516 6.109 1 97 146 ALA A N 1
ATOM 1124 C CA . ALA A 1 146 ? 11.797 22.797 6.789 1 97 146 ALA A CA 1
ATOM 1125 C C . ALA A 1 146 ? 13.062 22.781 7.645 1 97 146 ALA A C 1
ATOM 1127 O O . ALA A 1 146 ? 13.766 21.781 7.723 1 97 146 ALA A O 1
ATOM 1128 N N . LEU A 1 147 ? 13.406 23.953 8.133 1 96.44 147 LEU A N 1
ATOM 1129 C CA . LEU A 1 147 ? 14.555 24.125 9.008 1 96.44 147 LEU A CA 1
ATOM 1130 C C . LEU A 1 147 ? 14.117 24.531 10.414 1 96.44 147 LEU A C 1
ATOM 1132 O O . LEU A 1 147 ? 13.156 25.297 10.562 1 96.44 147 LEU A O 1
ATOM 1136 N N . THR A 1 148 ? 14.789 23.953 11.336 1 94.81 148 THR A N 1
ATOM 1137 C CA . THR A 1 148 ? 14.672 24.406 12.727 1 94.81 148 THR A CA 1
ATOM 1138 C C . THR A 1 148 ? 16.047 24.594 13.344 1 94.81 148 THR A C 1
ATOM 1140 O O . THR A 1 148 ? 17.062 24.438 12.672 1 94.81 148 THR A O 1
ATOM 1143 N N . THR A 1 149 ? 16.094 25.188 14.539 1 93.31 149 THR A N 1
ATOM 1144 C CA . THR A 1 149 ? 17.359 25.375 15.25 1 93.31 149 THR A CA 1
ATOM 1145 C C . THR A 1 149 ? 17.562 24.297 16.297 1 93.31 149 THR A C 1
ATOM 1147 O O . THR A 1 149 ? 16.672 24.047 17.125 1 93.31 149 THR A O 1
ATOM 1150 N N . ASP A 1 150 ? 18.672 23.594 16.172 1 90.12 150 ASP A N 1
ATOM 1151 C CA . ASP A 1 150 ? 19 22.594 17.172 1 90.12 150 ASP A CA 1
ATOM 1152 C C . ASP A 1 150 ? 19.203 23.234 18.547 1 90.12 150 ASP A C 1
ATOM 1154 O O . ASP A 1 150 ? 20.031 24.125 18.703 1 90.12 150 ASP A O 1
ATOM 1158 N N . ALA A 1 151 ? 18.547 22.797 19.531 1 88.88 151 ALA A N 1
ATOM 1159 C CA . ALA A 1 151 ? 18.547 23.438 20.844 1 88.88 151 ALA A CA 1
ATOM 1160 C C . ALA A 1 151 ? 19.922 23.297 21.516 1 88.88 151 ALA A C 1
ATOM 1162 O O . ALA A 1 151 ? 20.312 24.172 22.297 1 88.88 151 ALA A O 1
ATOM 1163 N N . THR A 1 152 ? 20.594 22.281 21.234 1 91 152 THR A N 1
ATOM 1164 C CA . THR A 1 152 ? 21.859 22 21.891 1 91 152 THR A CA 1
ATOM 1165 C C . THR A 1 152 ? 23.016 22.719 21.188 1 91 152 THR A C 1
ATOM 1167 O O . THR A 1 152 ? 23.844 23.359 21.844 1 91 152 THR A O 1
ATOM 1170 N N . THR A 1 153 ? 23.047 22.719 19.875 1 91.19 153 THR A N 1
ATOM 1171 C CA . THR A 1 153 ? 24.188 23.219 19.125 1 91.19 153 THR A CA 1
ATOM 1172 C C . THR A 1 153 ? 23.891 24.594 18.531 1 91.19 153 THR A C 1
ATOM 1174 O O . THR A 1 153 ? 24.797 25.266 18.031 1 91.19 153 THR A O 1
ATOM 1177 N N . ASN A 1 154 ? 22.625 25.062 18.594 1 92 154 ASN A N 1
ATOM 1178 C CA . ASN A 1 154 ? 22.188 26.344 18.031 1 92 154 ASN A CA 1
ATOM 1179 C C . ASN A 1 154 ? 22.469 26.406 16.531 1 92 154 ASN A C 1
ATOM 1181 O O . ASN A 1 154 ? 22.859 27.453 16.016 1 92 154 ASN A O 1
ATOM 1185 N N . THR A 1 155 ? 22.438 25.297 15.859 1 92.06 155 THR A N 1
ATOM 1186 C CA . THR A 1 155 ? 22.672 25.219 14.414 1 92.06 155 THR A CA 1
ATOM 1187 C C . THR A 1 155 ? 21.391 24.781 13.695 1 92.06 155 THR A C 1
ATOM 1189 O O . THR A 1 155 ? 20.469 24.25 14.312 1 92.06 155 THR A O 1
ATOM 1192 N N . ALA A 1 156 ? 21.406 25.125 12.359 1 93.75 156 ALA A N 1
ATOM 1193 C CA . ALA A 1 156 ? 20.266 24.734 11.547 1 93.75 156 ALA A CA 1
ATOM 1194 C C . ALA A 1 156 ? 20.109 23.219 11.492 1 93.75 156 ALA A C 1
ATOM 1196 O O . ALA A 1 156 ? 21.094 22.5 11.328 1 93.75 156 ALA A O 1
ATOM 1197 N N . LYS A 1 157 ? 18.891 22.75 11.719 1 95.31 157 LYS A N 1
ATOM 1198 C CA . LYS A 1 157 ? 18.547 21.328 11.688 1 95.31 157 LYS A CA 1
ATOM 1199 C C . LYS A 1 157 ? 17.344 21.078 10.781 1 95.31 157 LYS A C 1
ATOM 1201 O O . LYS A 1 157 ? 16.297 21.703 10.945 1 95.31 157 LYS A O 1
ATOM 1206 N N . PRO A 1 158 ? 17.531 20.188 9.805 1 96.94 158 PRO A N 1
ATOM 1207 C CA . PRO A 1 158 ? 16.391 19.891 8.938 1 96.94 158 PRO A CA 1
ATOM 1208 C C . PRO A 1 158 ? 15.344 19.016 9.625 1 96.94 158 PRO A C 1
ATOM 1210 O O . PRO A 1 158 ? 15.688 18.172 10.453 1 96.94 158 PRO A O 1
ATOM 1213 N N . TYR A 1 159 ? 14.133 19.234 9.328 1 96.19 159 TYR A N 1
ATOM 1214 C CA . TYR A 1 159 ? 13.039 18.406 9.82 1 96.19 159 TYR A CA 1
ATOM 1215 C C . TYR A 1 159 ? 11.836 18.484 8.891 1 96.19 159 TYR A C 1
ATOM 1217 O O . TYR A 1 159 ? 11.836 19.234 7.918 1 96.19 159 TYR A O 1
ATOM 1225 N N . LEU A 1 160 ? 10.844 17.625 9.062 1 96.12 160 LEU A N 1
ATOM 1226 C CA . LEU A 1 160 ? 9.594 17.656 8.328 1 96.12 160 LEU A CA 1
ATOM 1227 C C . LEU A 1 160 ? 8.5 18.359 9.133 1 96.12 160 LEU A C 1
ATOM 1229 O O . LEU A 1 160 ? 8.125 17.891 10.211 1 96.12 160 LEU A O 1
ATOM 1233 N N . GLN A 1 161 ? 8.008 19.422 8.578 1 95.5 161 GLN A N 1
ATOM 1234 C CA . GLN A 1 161 ? 7.039 20.266 9.258 1 95.5 161 GLN A CA 1
ATOM 1235 C C . GLN A 1 161 ? 5.625 20 8.758 1 95.5 161 GLN A C 1
ATOM 1237 O O . GLN A 1 161 ? 5.359 20.062 7.555 1 95.5 161 GLN A O 1
ATOM 1242 N N . ASP A 1 162 ? 4.746 19.797 9.664 1 92.5 162 ASP A N 1
ATOM 1243 C CA . ASP A 1 162 ? 3.348 19.594 9.305 1 92.5 162 ASP A CA 1
ATOM 1244 C C . ASP A 1 162 ? 2.77 20.828 8.617 1 92.5 162 ASP A C 1
ATOM 1246 O O . ASP A 1 162 ? 3.123 21.953 8.953 1 92.5 162 ASP A O 1
ATOM 1250 N N . ARG A 1 163 ? 1.843 20.531 7.703 1 91.25 163 ARG A N 1
ATOM 1251 C CA . ARG A 1 163 ? 1.125 21.609 7.039 1 91.25 163 ARG A CA 1
ATOM 1252 C C . ARG A 1 163 ? -0.16 21.953 7.785 1 91.25 163 ARG A C 1
ATOM 1254 O O . ARG A 1 163 ? -0.792 21.078 8.383 1 91.25 163 ARG A O 1
ATOM 1261 N N . GLU A 1 164 ? -0.548 23.172 7.688 1 88 164 GLU A N 1
ATOM 1262 C CA . GLU A 1 164 ? -1.823 23.578 8.266 1 88 164 GLU A CA 1
ATOM 1263 C C . GLU A 1 164 ? -2.941 23.547 7.23 1 88 164 GLU A C 1
ATOM 1265 O O . GLU A 1 164 ? -4.102 23.812 7.551 1 88 164 GLU A O 1
ATOM 1270 N N . THR A 1 165 ? -2.566 23.141 6.102 1 86.94 165 THR A N 1
ATOM 1271 C CA . THR A 1 165 ? -3.428 23.266 4.93 1 86.94 165 THR A CA 1
ATOM 1272 C C . THR A 1 165 ? -4.672 22.391 5.078 1 86.94 165 THR A C 1
ATOM 1274 O O . THR A 1 165 ? -5.781 22.828 4.77 1 86.94 165 THR A O 1
ATOM 1277 N N . MET A 1 166 ? -4.5 21.156 5.531 1 86.5 166 MET A N 1
ATOM 1278 C CA . MET A 1 166 ? -5.633 20.25 5.672 1 86.5 166 MET A CA 1
ATOM 1279 C C . MET A 1 166 ? -6.652 20.781 6.668 1 86.5 166 MET A C 1
ATOM 1281 O O . MET A 1 166 ? -7.855 20.766 6.402 1 86.5 166 MET A O 1
ATOM 1285 N N . GLY A 1 167 ? -6.176 21.188 7.797 1 85.19 167 GLY A N 1
ATOM 1286 C CA . GLY A 1 167 ? -7.059 21.766 8.797 1 85.19 167 GLY A CA 1
ATOM 1287 C C . GLY A 1 167 ? -7.781 23 8.297 1 85.19 167 GLY A C 1
ATOM 1288 O O . GLY A 1 167 ? -8.984 23.156 8.531 1 85.19 167 GLY A O 1
ATOM 1289 N N . HIS A 1 168 ? -7.082 23.875 7.641 1 88.75 168 HIS A N 1
ATOM 1290 C CA . HIS A 1 168 ? -7.684 25.094 7.094 1 88.75 168 HIS A CA 1
ATOM 1291 C C . HIS A 1 168 ? -8.758 24.75 6.062 1 88.75 168 HIS A C 1
ATOM 1293 O O . HIS A 1 168 ? -9.828 25.375 6.055 1 88.75 168 HIS A O 1
ATOM 1299 N N . TRP A 1 169 ? -8.422 23.859 5.23 1 89.62 169 TRP A N 1
ATOM 1300 C CA . TRP A 1 169 ? -9.383 23.422 4.227 1 89.62 169 TRP A CA 1
ATOM 1301 C C . TRP A 1 169 ? -10.664 22.922 4.879 1 89.62 169 TRP A C 1
ATOM 1303 O O . TRP A 1 169 ? -11.766 23.328 4.5 1 89.62 169 TRP A O 1
ATOM 1313 N N . ALA A 1 170 ? -10.586 22.031 5.836 1 88.31 170 ALA A N 1
ATOM 1314 C CA . ALA A 1 170 ? -11.734 21.453 6.527 1 88.31 170 ALA A CA 1
ATOM 1315 C C . ALA A 1 170 ? -12.555 22.516 7.234 1 88.31 170 ALA A C 1
ATOM 1317 O O . ALA A 1 170 ? -13.781 22.531 7.156 1 88.31 170 ALA A O 1
ATOM 1318 N N . SER A 1 171 ? -11.875 23.438 7.875 1 90.31 171 SER A N 1
ATOM 1319 C CA . SER A 1 171 ? -12.562 24.5 8.602 1 90.31 171 SER A CA 1
ATOM 1320 C C . SER A 1 171 ? -13.359 25.391 7.648 1 90.31 171 SER A C 1
ATOM 1322 O O . SER A 1 171 ? -14.469 25.812 7.973 1 90.31 171 SER A O 1
ATOM 1324 N N . THR A 1 172 ? -12.766 25.656 6.543 1 92.56 172 THR A N 1
ATOM 1325 C CA . THR A 1 172 ? -13.445 26.469 5.547 1 92.56 172 THR A CA 1
ATOM 1326 C C . THR A 1 172 ? -14.688 25.766 5.02 1 92.56 172 THR A C 1
ATOM 1328 O O . THR A 1 172 ? -15.758 26.375 4.898 1 92.56 172 THR A O 1
ATOM 1331 N N . LYS A 1 173 ? -14.562 24.5 4.727 1 92.69 173 LYS A N 1
ATOM 1332 C CA . LYS A 1 173 ? -15.703 23.734 4.242 1 92.69 173 LYS A CA 1
ATOM 1333 C C . LYS A 1 173 ? -16.812 23.688 5.289 1 92.69 173 LYS A C 1
ATOM 1335 O O . LYS A 1 173 ? -18 23.766 4.949 1 92.69 173 LYS A O 1
ATOM 1340 N N . ILE A 1 174 ? -16.484 23.547 6.496 1 91 174 ILE A N 1
ATOM 1341 C CA . ILE A 1 174 ? -17.438 23.469 7.59 1 91 174 ILE A CA 1
ATOM 1342 C C . ILE A 1 174 ? -18.156 24.812 7.738 1 91 174 ILE A C 1
ATOM 1344 O O . ILE A 1 174 ? -19.375 24.875 7.84 1 91 174 ILE A O 1
ATOM 1348 N N . ALA A 1 175 ? -17.344 25.859 7.789 1 93.06 175 ALA A N 1
ATOM 1349 C CA . ALA A 1 175 ? -17.906 27.188 7.945 1 93.06 175 ALA A CA 1
ATOM 1350 C C . ALA A 1 175 ? -18.922 27.5 6.848 1 93.06 175 ALA A C 1
ATOM 1352 O O . ALA A 1 175 ? -19.922 28.188 7.082 1 93.06 175 ALA A O 1
ATOM 1353 N N . LYS A 1 176 ? -18.672 26.984 5.695 1 96 176 LYS A N 1
ATOM 1354 C CA . LYS A 1 176 ? -19.547 27.219 4.551 1 96 176 LYS A CA 1
ATOM 1355 C C . LYS A 1 176 ? -20.656 26.172 4.473 1 96 176 LYS A C 1
ATOM 1357 O O . LYS A 1 176 ? -21.453 26.172 3.533 1 96 176 LYS A O 1
ATOM 1362 N N . ASN A 1 177 ? -20.672 25.25 5.383 1 94.31 177 ASN A N 1
ATOM 1363 C CA . ASN A 1 177 ? -21.641 24.141 5.406 1 94.31 177 ASN A CA 1
ATOM 1364 C C . ASN A 1 177 ? -21.562 23.312 4.125 1 94.31 177 ASN A C 1
ATOM 1366 O O . ASN A 1 177 ? -22.609 22.938 3.57 1 94.31 177 ASN A O 1
ATOM 1370 N N . GLU A 1 178 ? -20.344 23.031 3.66 1 94.88 178 GLU A N 1
ATOM 1371 C CA . GLU A 1 178 ? -20.156 22.359 2.383 1 94.88 178 GLU A CA 1
ATOM 1372 C C . GLU A 1 178 ? -19.516 20.984 2.578 1 94.88 178 GLU A C 1
ATOM 1374 O O . GLU A 1 178 ? -19.375 20.219 1.623 1 94.88 178 GLU A O 1
ATOM 1379 N N . LEU A 1 179 ? -19.156 20.641 3.766 1 93.69 179 LEU A N 1
ATOM 1380 C CA . LEU A 1 179 ? -18.359 19.438 4.008 1 93.69 179 LEU A CA 1
ATOM 1381 C C . LEU A 1 179 ? -19.156 18.188 3.66 1 93.69 179 LEU A C 1
ATOM 1383 O O . LEU A 1 179 ? -18.656 17.281 2.982 1 93.69 179 LEU A O 1
ATOM 1387 N N . HIS A 1 180 ? -20.359 18.125 4.086 1 92 180 HIS A N 1
ATOM 1388 C CA . HIS A 1 180 ? -21.172 16.938 3.842 1 92 180 HIS A CA 1
ATOM 1389 C C . HIS A 1 180 ? -21.531 16.812 2.365 1 92 180 HIS A C 1
ATOM 1391 O O . HIS A 1 180 ? -21.594 15.703 1.832 1 92 180 HIS A O 1
ATOM 1397 N N . ALA A 1 181 ? -21.812 17.953 1.761 1 93.38 181 ALA A N 1
ATOM 1398 C CA . ALA A 1 181 ? -22.062 17.938 0.323 1 93.38 181 ALA A CA 1
ATOM 1399 C C . ALA A 1 181 ? -20.844 17.422 -0.439 1 93.38 181 ALA A C 1
ATOM 1401 O O . ALA A 1 181 ? -20.969 16.672 -1.407 1 93.38 181 ALA A O 1
ATOM 1402 N N . TYR A 1 182 ? -19.719 17.906 -0.01 1 94.25 182 TYR A N 1
ATOM 1403 C CA . TYR A 1 182 ? -18.469 17.438 -0.605 1 94.25 182 TYR A CA 1
ATOM 1404 C C . TYR A 1 182 ? -18.328 15.93 -0.45 1 94.25 182 TYR A C 1
ATOM 1406 O O . TYR A 1 182 ? -18 15.234 -1.411 1 94.25 182 TYR A O 1
ATOM 1414 N N . GLN A 1 183 ? -18.578 15.375 0.731 1 95.06 183 GLN A N 1
ATOM 1415 C CA . GLN A 1 183 ? -18.484 13.938 1.004 1 95.06 183 GLN A CA 1
ATOM 1416 C C . GLN A 1 183 ? -19.469 13.156 0.137 1 95.06 183 GLN A C 1
ATOM 1418 O O . GLN A 1 183 ? -19.141 12.055 -0.329 1 95.06 183 GLN A O 1
ATOM 1423 N N . ALA A 1 184 ? -20.609 13.688 -0.092 1 94.12 184 ALA A N 1
ATOM 1424 C CA . ALA A 1 184 ? -21.656 13.031 -0.867 1 94.12 184 ALA A CA 1
ATOM 1425 C C . ALA A 1 184 ? -21.25 12.914 -2.336 1 94.12 184 ALA A C 1
ATOM 1427 O O . ALA A 1 184 ? -21.844 12.125 -3.08 1 94.12 184 ALA A O 1
ATOM 1428 N N . VAL A 1 185 ? -20.297 13.664 -2.707 1 92.75 185 VAL A N 1
ATOM 1429 C CA . VAL A 1 185 ? -19.812 13.602 -4.082 1 92.75 185 VAL A CA 1
ATOM 1430 C C . VAL A 1 185 ? -18.547 12.75 -4.145 1 92.75 185 VAL A C 1
ATOM 1432 O O . VAL A 1 185 ? -18.422 11.875 -5.008 1 92.75 185 VAL A O 1
ATOM 1435 N N . MET A 1 186 ? -17.703 12.914 -3.15 1 93.38 186 MET A N 1
ATOM 1436 C CA . MET A 1 186 ? -16.344 12.406 -3.283 1 93.38 186 MET A CA 1
ATOM 1437 C C . MET A 1 186 ? -16.172 11.086 -2.531 1 93.38 186 MET A C 1
ATOM 1439 O O . MET A 1 186 ? -15.219 10.352 -2.764 1 93.38 186 MET A O 1
ATOM 1443 N N . ASN A 1 187 ? -17.094 10.719 -1.642 1 96.25 187 ASN A N 1
ATOM 1444 C CA . ASN A 1 187 ? -16.797 9.633 -0.713 1 96.25 187 ASN A CA 1
ATOM 1445 C C . ASN A 1 187 ? -17.891 8.555 -0.757 1 96.25 187 ASN A C 1
ATOM 1447 O O . ASN A 1 187 ? -18.109 7.852 0.23 1 96.25 187 ASN A O 1
ATOM 1451 N N . VAL A 1 188 ? -18.594 8.328 -1.843 1 96 188 VAL A N 1
ATOM 1452 C CA . VAL A 1 188 ? -19.719 7.41 -1.915 1 96 188 VAL A CA 1
ATOM 1453 C C . VAL A 1 188 ? -19.25 6.047 -2.41 1 96 188 VAL A C 1
ATOM 1455 O O . VAL A 1 188 ? -19.781 5.012 -2.004 1 96 188 VAL A O 1
ATOM 1458 N N . TYR A 1 189 ? -18.266 6.078 -3.332 1 95.94 189 TYR A N 1
ATOM 1459 C CA . TYR A 1 189 ? -17.766 4.828 -3.891 1 95.94 189 TYR A CA 1
ATOM 1460 C C . TYR A 1 189 ? -16.25 4.879 -4.043 1 95.94 189 TYR A C 1
ATOM 1462 O O . TYR A 1 189 ? -15.672 5.953 -4.223 1 95.94 189 TYR A O 1
ATOM 1470 N N . SER A 1 190 ? -15.633 3.727 -3.924 1 97.25 190 SER A N 1
ATOM 1471 C CA . SER A 1 190 ? -14.227 3.607 -4.293 1 97.25 190 SER A CA 1
ATOM 1472 C C . SER A 1 190 ? -14.047 3.584 -5.805 1 97.25 190 SER A C 1
ATOM 1474 O O . SER A 1 190 ? -15.031 3.541 -6.551 1 97.25 190 SER A O 1
ATOM 1476 N N . LEU A 1 191 ? -12.82 3.561 -6.238 1 97.38 191 LEU A N 1
ATOM 1477 C CA . LEU A 1 191 ? -12.508 3.508 -7.66 1 97.38 191 LEU A CA 1
ATOM 1478 C C . LEU A 1 191 ? -13.031 2.217 -8.281 1 97.38 191 LEU A C 1
ATOM 1480 O O . LEU A 1 191 ? -13.359 2.186 -9.469 1 97.38 191 LEU A O 1
ATOM 1484 N N . ASP A 1 192 ? -13.164 1.133 -7.461 1 97.12 192 ASP A N 1
ATOM 1485 C CA . ASP A 1 192 ? -13.625 -0.155 -7.973 1 97.12 192 ASP A CA 1
ATOM 1486 C C . ASP A 1 192 ? -15.117 -0.344 -7.715 1 97.12 192 ASP A C 1
ATOM 1488 O O . ASP A 1 192 ? -15.633 -1.46 -7.809 1 97.12 192 ASP A O 1
ATOM 1492 N N . GLY A 1 193 ? -15.758 0.655 -7.27 1 96.25 193 GLY A N 1
ATOM 1493 C CA . GLY A 1 193 ? -17.203 0.627 -7.125 1 96.25 193 GLY A CA 1
ATOM 1494 C C . GLY A 1 193 ? -17.656 0.069 -5.785 1 96.25 193 GLY A C 1
ATOM 1495 O O . GLY A 1 193 ? -18.844 -0.244 -5.605 1 96.25 193 GLY A O 1
ATOM 1496 N N . LEU A 1 194 ? -16.828 -0.102 -4.848 1 96.94 194 LEU A N 1
ATOM 1497 C CA . LEU A 1 194 ? -17.203 -0.549 -3.512 1 96.94 194 LEU A CA 1
ATOM 1498 C C . LEU A 1 194 ? -17.891 0.57 -2.734 1 96.94 194 LEU A C 1
ATOM 1500 O O . LEU A 1 194 ? -17.578 1.748 -2.932 1 96.94 194 LEU A O 1
ATOM 1504 N N . PRO A 1 195 ? -18.766 0.171 -1.804 1 96.69 195 PRO A N 1
ATOM 1505 C CA . PRO A 1 195 ? -19.438 1.203 -1.001 1 96.69 195 PRO A CA 1
ATOM 1506 C C . PRO A 1 195 ? -18.453 2.006 -0.149 1 96.69 195 PRO A C 1
ATOM 1508 O O . PRO A 1 195 ? -17.547 1.431 0.463 1 96.69 195 PRO A O 1
ATOM 1511 N N . GLY A 1 196 ? -18.656 3.34 -0.151 1 96.94 196 GLY A N 1
ATOM 1512 C CA . GLY A 1 196 ? -17.828 4.246 0.637 1 96.94 196 GLY A CA 1
ATOM 1513 C C . GLY A 1 196 ? -18.453 4.625 1.962 1 96.94 196 GLY A C 1
ATOM 1514 O O . GLY A 1 196 ? -18.984 3.768 2.678 1 96.94 196 GLY A O 1
ATOM 1515 N N . LEU A 1 197 ? -18.359 5.914 2.324 1 97.06 197 LEU A N 1
ATOM 1516 C CA . LEU A 1 197 ? -18.938 6.438 3.557 1 97.06 197 LEU A CA 1
ATOM 1517 C C . LEU A 1 197 ? -20.453 6.277 3.557 1 97.06 197 LEU A C 1
ATOM 1519 O O . LEU A 1 197 ? -21.141 6.84 2.703 1 97.06 197 LEU A O 1
ATOM 1523 N N . ARG A 1 198 ? -20.969 5.508 4.535 1 96.56 198 ARG A N 1
ATOM 1524 C CA . ARG A 1 198 ? -22.406 5.266 4.625 1 96.56 198 ARG A CA 1
ATOM 1525 C C . ARG A 1 198 ? -23.172 6.578 4.738 1 96.56 198 ARG A C 1
ATOM 1527 O O . ARG A 1 198 ? -24.188 6.77 4.066 1 96.56 198 ARG A O 1
ATOM 1534 N N . ALA A 1 199 ? -22.688 7.453 5.57 1 94.94 199 ALA A N 1
ATOM 1535 C CA . ALA A 1 199 ? -23.328 8.758 5.746 1 94.94 199 ALA A CA 1
ATOM 1536 C C . ALA A 1 199 ? -23.422 9.5 4.414 1 94.94 199 ALA A C 1
ATOM 1538 O O . ALA A 1 199 ? -24.469 10.086 4.102 1 94.94 199 ALA A O 1
ATOM 1539 N N . ALA A 1 200 ? -22.344 9.453 3.664 1 95.62 200 ALA A N 1
ATOM 1540 C CA . ALA A 1 200 ? -22.312 10.117 2.363 1 95.62 200 ALA A CA 1
ATOM 1541 C C . ALA A 1 200 ? -23.266 9.445 1.385 1 95.62 200 ALA A C 1
ATOM 1543 O O . ALA A 1 200 ? -23.969 10.117 0.621 1 95.62 200 ALA A O 1
ATOM 1544 N N . MET A 1 201 ? -23.281 8.094 1.386 1 96.12 201 MET A N 1
ATOM 1545 C CA . MET A 1 201 ? -24.188 7.348 0.505 1 96.12 201 MET A CA 1
ATOM 1546 C C . MET A 1 201 ? -25.641 7.664 0.817 1 96.12 201 MET A C 1
ATOM 1548 O O . MET A 1 201 ? -26.438 7.875 -0.094 1 96.12 201 MET A O 1
ATOM 1552 N N . ARG A 1 202 ? -25.953 7.742 2.057 1 94 202 ARG A N 1
ATOM 1553 C CA . ARG A 1 202 ? -27.328 8.023 2.469 1 94 202 ARG A CA 1
ATOM 1554 C C . ARG A 1 202 ? -27.719 9.453 2.109 1 94 202 ARG A C 1
ATOM 1556 O O . ARG A 1 202 ? -28.859 9.711 1.722 1 94 202 ARG A O 1
ATOM 1563 N N . ASP A 1 203 ? -26.781 10.336 2.301 1 91.5 203 ASP A N 1
ATOM 1564 C CA . ASP A 1 203 ? -27.031 11.719 1.907 1 91.5 203 ASP A CA 1
ATOM 1565 C C . ASP A 1 203 ? -27.312 11.82 0.41 1 91.5 203 ASP A C 1
ATOM 1567 O O . ASP A 1 203 ? -28.203 12.57 -0.009 1 91.5 203 ASP A O 1
ATOM 1571 N N . SER A 1 204 ? -26.625 11.102 -0.348 1 88.75 204 SER A N 1
ATOM 1572 C CA . SER A 1 204 ? -26.797 11.125 -1.798 1 88.75 204 SER A CA 1
ATOM 1573 C C . SER A 1 204 ? -28.109 10.5 -2.217 1 88.75 204 SER A C 1
ATOM 1575 O O . SER A 1 204 ? -28.625 10.789 -3.297 1 88.75 204 SER A O 1
ATOM 1577 N N . ALA A 1 205 ? -28.656 9.547 -1.424 1 88.19 205 ALA A N 1
ATOM 1578 C CA . ALA A 1 205 ? -29.891 8.836 -1.729 1 88.19 205 ALA A CA 1
ATOM 1579 C C . ALA A 1 205 ? -31.109 9.711 -1.437 1 88.19 205 ALA A C 1
ATOM 1581 O O . ALA A 1 205 ? -32.219 9.359 -1.796 1 88.19 205 ALA A O 1
ATOM 1582 N N . GLY A 1 206 ? -30.891 10.672 -1.009 1 82.25 206 GLY A N 1
ATOM 1583 C CA . GLY A 1 206 ? -32.062 11.484 -0.705 1 82.25 206 GLY A CA 1
ATOM 1584 C C . GLY A 1 206 ? -33.062 10.773 0.168 1 82.25 206 GLY A C 1
ATOM 1585 O O . GLY A 1 206 ? -32.906 9.586 0.465 1 82.25 206 GLY A O 1
ATOM 1586 N N . GLY A 1 207 ? -33.75 11.391 1.121 1 84.69 207 GLY A N 1
ATOM 1587 C CA . GLY A 1 207 ? -34.75 10.945 2.088 1 84.69 207 GLY A CA 1
ATOM 1588 C C . GLY A 1 207 ? -35.5 9.703 1.652 1 84.69 207 GLY A C 1
ATOM 1589 O O . GLY A 1 207 ? -36.438 9.266 2.324 1 84.69 207 GLY A O 1
ATOM 1590 N N . ASN A 1 208 ? -35.125 8.961 0.51 1 90.88 208 ASN A N 1
ATOM 1591 C CA . ASN A 1 208 ? -35.812 7.785 0.002 1 90.88 208 ASN A CA 1
ATOM 1592 C C . ASN A 1 208 ? -35.469 6.543 0.829 1 90.88 208 ASN A C 1
ATOM 1594 O O . ASN A 1 208 ? -34.344 6.059 0.815 1 90.88 208 ASN A O 1
ATOM 1598 N N . PRO A 1 209 ? -36.469 5.988 1.42 1 91.69 209 PRO A N 1
ATOM 1599 C CA . PRO A 1 209 ? -36.219 4.863 2.326 1 91.69 209 PRO A CA 1
ATOM 1600 C C . PRO A 1 209 ? -35.75 3.604 1.594 1 91.69 209 PRO A C 1
ATOM 1602 O O . PRO A 1 209 ? -34.938 2.838 2.119 1 91.69 209 PRO A O 1
ATOM 1605 N N . LEU A 1 210 ? -36.281 3.326 0.446 1 93.44 210 LEU A N 1
ATOM 1606 C CA . LEU A 1 210 ? -35.875 2.148 -0.317 1 93.44 210 LEU A CA 1
ATOM 1607 C C . LEU A 1 210 ? -34.406 2.232 -0.716 1 93.44 210 LEU A C 1
ATOM 1609 O O . LEU A 1 210 ? -33.688 1.229 -0.672 1 93.44 210 LEU A O 1
ATOM 1613 N N . ARG A 1 211 ? -34.031 3.307 -1.143 1 92.56 211 ARG A N 1
ATOM 1614 C CA . ARG A 1 211 ? -32.625 3.506 -1.499 1 92.56 211 ARG A CA 1
ATOM 1615 C C . ARG A 1 211 ? -31.719 3.332 -0.283 1 92.56 211 ARG A C 1
ATOM 1617 O O . ARG A 1 211 ? -30.625 2.771 -0.391 1 92.56 211 ARG A O 1
ATOM 1624 N N . LYS A 1 212 ? -32.125 3.85 0.834 1 92.62 212 LYS A N 1
ATOM 1625 C CA . LYS A 1 212 ? -31.359 3.691 2.066 1 92.62 212 LYS A CA 1
ATOM 1626 C C . LYS A 1 212 ? -31.219 2.219 2.436 1 92.62 212 LYS A C 1
ATOM 1628 O O . LYS A 1 212 ? -30.141 1.782 2.848 1 92.62 212 LYS A O 1
ATOM 1633 N N . MET A 1 213 ? -32.25 1.473 2.305 1 93.88 213 MET A N 1
ATOM 1634 C CA . MET A 1 213 ? -32.219 0.036 2.561 1 93.88 213 MET A CA 1
ATOM 1635 C C . MET A 1 213 ? -31.234 -0.646 1.608 1 93.88 213 MET A C 1
ATOM 1637 O O . MET A 1 213 ? -30.453 -1.515 2.02 1 93.88 213 MET A O 1
ATOM 1641 N N . TRP A 1 214 ? -31.219 -0.197 0.393 1 94.69 214 TRP A N 1
ATOM 1642 C CA . TRP A 1 214 ? -30.344 -0.777 -0.612 1 94.69 214 TRP A CA 1
ATOM 1643 C C . TRP A 1 214 ? -28.875 -0.493 -0.28 1 94.69 214 TRP A C 1
ATOM 1645 O O . TRP A 1 214 ? -28 -1.325 -0.535 1 94.69 214 TRP A O 1
ATOM 1655 N N . ILE A 1 215 ? -28.688 0.677 0.196 1 95.25 215 ILE A N 1
ATOM 1656 C CA . ILE A 1 215 ? -27.328 1.041 0.615 1 95.25 215 ILE A CA 1
ATOM 1657 C C . ILE A 1 215 ? -26.859 0.08 1.699 1 95.25 215 ILE A C 1
ATOM 1659 O O . ILE A 1 215 ? -25.734 -0.433 1.631 1 95.25 215 ILE A O 1
ATOM 1663 N N . ASP A 1 216 ? -27.672 -0.22 2.623 1 94.62 216 ASP A N 1
ATOM 1664 C CA . ASP A 1 216 ? -27.312 -1.137 3.701 1 94.62 216 ASP A CA 1
ATOM 1665 C C . ASP A 1 216 ? -27.062 -2.547 3.164 1 94.62 216 ASP A C 1
ATOM 1667 O O . ASP A 1 216 ? -26.141 -3.232 3.598 1 94.62 216 ASP A O 1
ATOM 1671 N N . VAL A 1 217 ? -27.844 -2.945 2.266 1 95.75 217 VAL A N 1
ATOM 1672 C CA . VAL A 1 217 ? -27.703 -4.262 1.651 1 95.75 217 VAL A CA 1
ATOM 1673 C C . VAL A 1 217 ? -26.375 -4.324 0.881 1 95.75 217 VAL A C 1
ATOM 1675 O O . VAL A 1 217 ? -25.672 -5.332 0.941 1 95.75 217 VAL A O 1
ATOM 1678 N N . ARG A 1 218 ? -26.109 -3.285 0.213 1 94.94 218 ARG A N 1
ATOM 1679 C CA . ARG A 1 218 ? -24.875 -3.232 -0.567 1 94.94 218 ARG A CA 1
ATOM 1680 C C . ARG A 1 218 ? -23.656 -3.297 0.338 1 94.94 218 ARG A C 1
ATOM 1682 O O . ARG A 1 218 ? -22.688 -3.996 0.033 1 94.94 218 ARG A O 1
ATOM 1689 N N . ILE A 1 219 ? -23.703 -2.539 1.385 1 95.12 219 ILE A N 1
ATOM 1690 C CA . ILE A 1 219 ? -22.594 -2.539 2.346 1 95.12 219 ILE A CA 1
ATOM 1691 C C . ILE A 1 219 ? -22.453 -3.932 2.957 1 95.12 219 ILE A C 1
ATOM 1693 O O . ILE A 1 219 ? -21.344 -4.457 3.049 1 95.12 219 ILE A O 1
ATOM 1697 N N . TRP A 1 220 ? -23.562 -4.516 3.293 1 93.62 220 TRP A N 1
ATOM 1698 C CA . TRP A 1 220 ? -23.547 -5.867 3.848 1 93.62 220 TRP A CA 1
ATOM 1699 C C . TRP A 1 220 ? -23.016 -6.867 2.826 1 93.62 220 TRP A C 1
ATOM 1701 O O . TRP A 1 220 ? -22.188 -7.711 3.152 1 93.62 220 TRP A O 1
ATOM 1711 N N . SER A 1 221 ? -23.438 -6.809 1.659 1 94.69 221 SER A N 1
ATOM 1712 C CA . SER A 1 221 ? -23.094 -7.777 0.628 1 94.69 221 SER A CA 1
ATOM 1713 C C . SER A 1 221 ? -21.609 -7.688 0.259 1 94.69 221 SER A C 1
ATOM 1715 O O . SER A 1 221 ? -20.984 -8.688 -0.096 1 94.69 221 SER A O 1
ATOM 1717 N N . CYS A 1 222 ? -21.078 -6.461 0.348 1 93.25 222 CYS A N 1
ATOM 1718 C CA . CYS A 1 222 ? -19.672 -6.301 -0.039 1 93.25 222 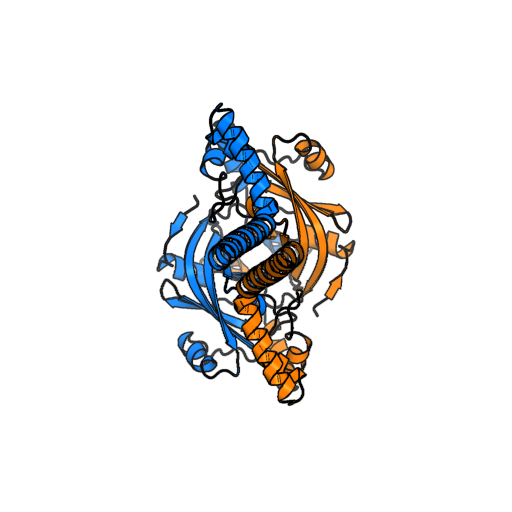CYS A CA 1
ATOM 1719 C C . CYS A 1 222 ? -18.75 -7.047 0.918 1 93.25 222 CYS A C 1
ATOM 1721 O O . CYS A 1 222 ? -17.719 -7.559 0.511 1 93.25 222 CYS A O 1
ATOM 1723 N N . GLN A 1 223 ? -19.203 -7.164 2.109 1 91.69 223 GLN A N 1
ATOM 1724 C CA . GLN A 1 223 ? -18.422 -7.863 3.129 1 91.69 223 GLN A CA 1
ATOM 1725 C C . GLN A 1 223 ? -18.406 -9.367 2.871 1 91.69 223 GLN A C 1
ATOM 1727 O O . GLN A 1 223 ? -17.516 -10.07 3.34 1 91.69 223 GLN A O 1
ATOM 1732 N N . TYR A 1 224 ? -19.391 -9.867 2.139 1 92.88 224 TYR A N 1
ATOM 1733 C CA . TYR A 1 224 ? -19.531 -11.305 1.919 1 92.88 224 TYR A CA 1
ATOM 1734 C C . TYR A 1 224 ? -19.422 -11.641 0.438 1 92.88 224 TYR A C 1
ATOM 1736 O O . TYR A 1 224 ? -19.969 -12.648 -0.02 1 92.88 224 TYR A O 1
ATOM 1744 N N . ARG A 1 225 ? -18.797 -10.805 -0.213 1 89.56 225 ARG A N 1
ATOM 1745 C CA . ARG A 1 225 ? -18.766 -10.922 -1.667 1 89.56 225 ARG A CA 1
ATOM 1746 C C . ARG A 1 225 ? -18.188 -12.266 -2.098 1 89.56 225 ARG A C 1
ATOM 1748 O O . ARG A 1 225 ? -18.75 -12.93 -2.979 1 89.56 225 ARG A O 1
ATOM 1755 N N . ARG A 1 226 ? -17.078 -12.672 -1.557 1 87.69 226 ARG A N 1
ATOM 1756 C CA . ARG A 1 226 ? -16.453 -13.938 -1.933 1 87.69 226 ARG A CA 1
ATOM 1757 C C . ARG A 1 226 ? -17.375 -15.109 -1.634 1 87.69 226 ARG A C 1
ATOM 1759 O O . ARG A 1 226 ? -17.562 -15.992 -2.477 1 87.69 226 ARG A O 1
ATOM 1766 N N . GLU A 1 227 ? -17.969 -15.102 -0.471 1 90.25 227 GLU A N 1
ATOM 1767 C CA . GLU A 1 227 ? -18.891 -16.156 -0.082 1 90.25 227 GLU A CA 1
ATOM 1768 C C . GLU A 1 227 ? -20.109 -16.203 -1 1 90.25 227 GLU A C 1
ATOM 1770 O O . GLU A 1 227 ? -20.547 -17.281 -1.402 1 90.25 227 GLU A O 1
ATOM 1775 N N . ILE A 1 228 ? -20.562 -15.094 -1.255 1 93.44 228 ILE A N 1
ATOM 1776 C CA . ILE A 1 228 ? -21.734 -14.992 -2.127 1 93.44 228 ILE A CA 1
ATOM 1777 C C . ILE A 1 228 ? -21.375 -15.531 -3.514 1 93.44 228 ILE A C 1
ATOM 1779 O O . ILE A 1 228 ? -22.172 -16.266 -4.117 1 93.44 228 ILE A O 1
ATOM 1783 N N . GLU A 1 229 ? -20.25 -15.195 -3.982 1 91.5 229 GLU A N 1
ATOM 1784 C CA . GLU A 1 229 ? -19.797 -15.695 -5.277 1 91.5 229 GLU A CA 1
ATOM 1785 C C . GLU A 1 229 ? -19.688 -17.219 -5.27 1 91.5 229 GLU A C 1
ATOM 1787 O O . GLU A 1 229 ? -20.109 -17.891 -6.211 1 91.5 229 GLU A O 1
ATOM 1792 N N . MET A 1 230 ? -19.109 -17.734 -4.238 1 92.81 230 MET A N 1
ATOM 1793 C CA . MET A 1 230 ? -18.938 -19.172 -4.133 1 92.81 230 MET A CA 1
ATOM 1794 C C . MET A 1 230 ? -20.297 -19.875 -4.074 1 92.81 230 MET A C 1
ATOM 1796 O O . MET A 1 230 ? -20.5 -20.906 -4.723 1 92.81 230 MET A O 1
ATOM 1800 N N . VAL A 1 231 ? -21.172 -19.344 -3.385 1 95.69 231 VAL A N 1
ATOM 1801 C CA . VAL A 1 231 ? -22.516 -19.906 -3.252 1 95.69 231 VAL A CA 1
ATOM 1802 C C . VAL A 1 231 ? -23.234 -19.812 -4.594 1 95.69 231 VAL A C 1
ATOM 1804 O O . VAL A 1 231 ? -23.969 -20.75 -4.969 1 95.69 231 VAL A O 1
ATOM 1807 N N . ALA A 1 232 ? -23.016 -18.734 -5.211 1 95.94 232 ALA A N 1
ATOM 1808 C CA . ALA A 1 232 ? -23.641 -18.578 -6.527 1 95.94 232 ALA A CA 1
ATOM 1809 C C . ALA A 1 232 ? -23.125 -19.625 -7.504 1 95.94 232 ALA A C 1
ATOM 1811 O O . ALA A 1 232 ? -23.891 -20.219 -8.258 1 95.94 232 ALA A O 1
ATOM 1812 N N . VAL A 1 233 ? -21.859 -19.844 -7.488 1 96.5 233 VAL A N 1
ATOM 1813 C CA . VAL A 1 233 ? -21.266 -20.844 -8.367 1 96.5 233 VAL A CA 1
ATOM 1814 C C . VAL A 1 233 ? -21.766 -22.234 -8 1 96.5 233 VAL A C 1
ATOM 1816 O O . VAL A 1 233 ? -22.094 -23.031 -8.875 1 96.5 233 VAL A O 1
ATOM 1819 N N . MET A 1 234 ? -21.844 -22.453 -6.785 1 96.94 234 MET A N 1
ATOM 1820 C CA . MET A 1 234 ? -22.375 -23.719 -6.312 1 96.94 234 MET A CA 1
ATOM 1821 C C . MET A 1 234 ? -23.828 -23.906 -6.766 1 96.94 234 MET A C 1
ATOM 1823 O O . MET A 1 234 ? -24.172 -24.953 -7.316 1 96.94 234 MET A O 1
ATOM 1827 N N . GLY A 1 235 ? -24.641 -22.953 -6.535 1 97.31 235 GLY A N 1
ATOM 1828 C CA . GLY A 1 235 ? -26.047 -23.016 -6.902 1 97.31 235 GLY A CA 1
ATOM 1829 C C . GLY A 1 235 ? -26.266 -23.203 -8.391 1 97.31 235 GLY A C 1
ATOM 1830 O O . GLY A 1 235 ? -27.062 -24.047 -8.797 1 97.31 235 GLY A O 1
ATOM 1831 N N . LEU A 1 236 ? -25.547 -22.438 -9.141 1 97.31 236 LEU A N 1
ATOM 1832 C CA . LEU A 1 236 ? -25.656 -22.562 -10.594 1 97.31 236 LEU A CA 1
ATOM 1833 C C . LEU A 1 236 ? -25.203 -23.938 -11.062 1 97.31 236 LEU A C 1
ATOM 1835 O O . LEU A 1 236 ? -25.781 -24.5 -11.992 1 97.31 236 LEU A O 1
ATOM 1839 N N . SER A 1 237 ? -24.156 -24.422 -10.43 1 96.94 237 SER A N 1
ATOM 1840 C CA . SER A 1 237 ? -23.656 -25.734 -10.781 1 96.94 237 SER A CA 1
ATOM 1841 C C . SER A 1 237 ? -24.672 -26.828 -10.445 1 96.94 237 SER A C 1
ATOM 1843 O O . SER A 1 237 ? -24.875 -27.75 -11.227 1 96.94 237 SER A O 1
ATOM 1845 N N . VAL A 1 238 ? -25.312 -26.703 -9.359 1 96.94 238 VAL A N 1
ATOM 1846 C CA . VAL A 1 238 ? -26.328 -27.656 -8.938 1 96.94 238 VAL A CA 1
ATOM 1847 C C . VAL A 1 238 ? -27.516 -27.609 -9.898 1 96.94 238 VAL A C 1
ATOM 1849 O O . VAL A 1 238 ? -27.969 -28.641 -10.398 1 96.94 238 VAL A O 1
ATOM 1852 N N . LEU A 1 239 ? -27.969 -26.422 -10.133 1 97 239 LEU A N 1
ATOM 1853 C CA . LEU A 1 239 ? -29.109 -26.234 -11.023 1 97 239 LEU A CA 1
ATOM 1854 C C . LEU A 1 239 ? -28.812 -26.781 -12.414 1 97 239 LEU A C 1
ATOM 1856 O O . LEU A 1 239 ? -29.656 -27.453 -13.016 1 97 239 LEU A O 1
ATOM 1860 N N . GLY A 1 240 ? -27.625 -26.469 -12.875 1 96.25 240 GLY A N 1
ATOM 1861 C CA . GLY A 1 240 ? -27.234 -26.984 -14.18 1 96.25 240 GLY A CA 1
ATOM 1862 C C . GLY A 1 240 ? -27.156 -28.5 -14.227 1 96.25 240 GLY A C 1
ATOM 1863 O O . GLY A 1 240 ? -27.594 -29.109 -15.195 1 96.25 240 GLY A O 1
ATOM 1864 N N . THR A 1 241 ? -26.625 -29.047 -13.195 1 95.62 241 THR A N 1
ATOM 1865 C CA . THR A 1 241 ? -26.469 -30.5 -13.133 1 95.62 241 THR A CA 1
ATOM 1866 C C . THR A 1 241 ? -27.828 -31.188 -13.062 1 95.62 241 THR A C 1
ATOM 1868 O O . THR A 1 241 ? -28.062 -32.188 -13.742 1 95.62 241 THR A O 1
ATOM 1871 N N . VAL A 1 242 ? -28.734 -30.625 -12.312 1 94.56 242 VAL A N 1
ATOM 1872 C CA . VAL A 1 242 ? -30.078 -31.172 -12.18 1 94.56 242 VAL A CA 1
ATOM 1873 C C . VAL A 1 242 ? -30.797 -31.125 -13.523 1 94.56 242 VAL A C 1
ATOM 1875 O O . VAL A 1 242 ? -31.438 -32.094 -13.922 1 94.56 242 VAL A O 1
ATOM 1878 N N . MET A 1 243 ? -30.641 -30.062 -14.172 1 95.5 243 MET A N 1
ATOM 1879 C CA . MET A 1 243 ? -31.297 -29.891 -15.469 1 95.5 243 MET A CA 1
ATOM 1880 C C . MET A 1 243 ? -30.781 -30.906 -16.484 1 95.5 243 MET A C 1
ATOM 1882 O O . MET A 1 243 ? -31.562 -31.516 -17.219 1 95.5 243 MET A O 1
ATOM 1886 N N . VAL A 1 244 ? -29.516 -31.109 -16.469 1 94.19 244 VAL A N 1
ATOM 1887 C CA . VAL A 1 244 ? -28.891 -32.031 -17.406 1 94.19 244 VAL A CA 1
ATOM 1888 C C . VAL A 1 244 ? -29.328 -33.469 -17.078 1 94.19 244 VAL A C 1
ATOM 1890 O O . VAL A 1 244 ? -29.688 -34.25 -17.969 1 94.19 244 VAL A O 1
ATOM 1893 N N . MET A 1 245 ? -29.359 -33.812 -15.859 1 91.75 245 MET A N 1
ATOM 1894 C CA . MET A 1 245 ? -29.688 -35.156 -15.453 1 91.75 245 MET A CA 1
ATOM 1895 C C . MET A 1 245 ? -31.172 -35.469 -15.695 1 91.75 245 MET A C 1
ATOM 1897 O O . MET A 1 245 ? -31.531 -36.562 -16.062 1 91.75 245 MET A O 1
ATOM 1901 N N . ARG A 1 246 ? -31.922 -34.469 -15.508 1 90.25 246 ARG A N 1
ATOM 1902 C CA . ARG A 1 246 ? -33.344 -34.656 -15.773 1 90.25 246 ARG A CA 1
ATOM 1903 C C . ARG A 1 246 ? -33.594 -34.812 -17.266 1 90.25 246 ARG A C 1
ATOM 1905 O O . ARG A 1 246 ? -34.531 -35.562 -17.672 1 90.25 246 ARG A O 1
ATOM 1912 N N . SER A 1 247 ? -32.875 -34.219 -18.062 1 89.69 247 SER A N 1
ATOM 1913 C CA . SER A 1 247 ? -33.062 -34.312 -19.5 1 89.69 247 SER A CA 1
ATOM 1914 C C . SER A 1 247 ? -32.625 -35.688 -20.016 1 89.69 247 SER A C 1
ATOM 1916 O O . SER A 1 247 ? -33.062 -36.125 -21.078 1 89.69 247 SER A O 1
ATOM 1918 N N . ILE A 1 248 ? -31.734 -36.312 -19.328 1 84.38 248 ILE A N 1
ATOM 1919 C CA . ILE A 1 248 ? -31.234 -37.625 -19.719 1 84.38 248 ILE A CA 1
ATOM 1920 C C . ILE A 1 248 ? -32.219 -38.719 -19.281 1 84.38 248 ILE A C 1
ATOM 1922 O O . ILE A 1 248 ? -32.406 -39.688 -20 1 84.38 248 ILE A O 1
ATOM 1926 N N . TYR A 1 249 ? -32.875 -38.5 -18.234 1 77.69 249 TYR A N 1
ATOM 1927 C CA . TYR A 1 249 ? -33.75 -39.531 -17.719 1 77.69 249 TYR A CA 1
ATOM 1928 C C . TYR A 1 249 ? -35.188 -39.312 -18.203 1 77.69 249 TYR A C 1
ATOM 1930 O O . TYR A 1 249 ? -36.031 -40.219 -18.094 1 77.69 249 TYR A O 1
ATOM 1938 N N . PHE A 1 250 ? -35.5 -38.125 -18.734 1 62.94 250 PHE A N 1
ATOM 1939 C CA . PHE A 1 250 ? -36.844 -37.938 -19.328 1 62.94 250 PHE A CA 1
ATOM 1940 C C . PHE A 1 250 ? -36.719 -37.531 -20.781 1 62.94 250 PHE A C 1
ATOM 1942 O O . PHE A 1 250 ? -37.562 -37.906 -21.594 1 62.94 250 PHE A O 1
ATOM 1949 N N . MET B 1 1 ? 18.516 -6.02 10.07 1 75.69 1 MET B N 1
ATOM 1950 C CA . MET B 1 1 ? 17.875 -7.273 9.711 1 75.69 1 MET B CA 1
ATOM 1951 C C . MET B 1 1 ? 16.359 -7.203 9.969 1 75.69 1 MET B C 1
ATOM 1953 O O . MET B 1 1 ? 15.922 -6.488 10.867 1 75.69 1 MET B O 1
ATOM 1957 N N . VAL B 1 2 ? 15.57 -7.883 9.117 1 92.69 2 VAL B N 1
ATOM 1958 C CA . VAL B 1 2 ? 14.117 -8.008 9.266 1 92.69 2 VAL B CA 1
ATOM 1959 C C . VAL B 1 2 ? 13.789 -8.734 10.57 1 92.69 2 VAL B C 1
ATOM 1961 O O . VAL B 1 2 ? 14.492 -9.664 10.961 1 92.69 2 VAL B O 1
ATOM 1964 N N . ALA B 1 3 ? 12.852 -8.266 11.375 1 96.44 3 ALA B N 1
ATOM 1965 C CA . ALA B 1 3 ? 12.336 -8.891 12.586 1 96.44 3 ALA B CA 1
ATOM 1966 C C . ALA B 1 3 ? 10.812 -8.844 12.633 1 96.44 3 ALA B C 1
ATOM 1968 O O . ALA B 1 3 ? 10.203 -7.895 12.133 1 96.44 3 ALA B O 1
ATOM 1969 N N . PHE B 1 4 ? 10.266 -9.883 13.219 1 97.62 4 PHE B N 1
ATOM 1970 C CA . PHE B 1 4 ? 8.812 -9.992 13.359 1 97.62 4 PHE B CA 1
ATOM 1971 C C . PHE B 1 4 ? 8.422 -10.102 14.828 1 97.62 4 PHE B C 1
ATOM 1973 O O . PHE B 1 4 ? 9.102 -10.766 15.617 1 97.62 4 PHE B O 1
ATOM 1980 N N . PHE B 1 5 ? 7.344 -9.445 15.188 1 98.25 5 PHE B N 1
ATOM 1981 C CA . PHE B 1 5 ? 6.797 -9.461 16.547 1 98.25 5 PHE B CA 1
ATOM 1982 C C . PHE B 1 5 ? 5.285 -9.648 16.516 1 98.25 5 PHE B C 1
ATOM 1984 O O . PHE B 1 5 ? 4.637 -9.359 15.508 1 98.25 5 PHE B O 1
ATOM 1991 N N . ASP B 1 6 ? 4.715 -10.102 17.672 1 98 6 ASP B N 1
ATOM 1992 C CA . ASP B 1 6 ? 3.277 -10.344 17.75 1 98 6 ASP B CA 1
ATOM 1993 C C . ASP B 1 6 ? 2.533 -9.078 18.172 1 98 6 ASP B C 1
ATOM 1995 O O . ASP B 1 6 ? 1.31 -8.992 18.031 1 98 6 ASP B O 1
ATOM 1999 N N . SER B 1 7 ? 3.322 -8.133 18.703 1 98.62 7 SER B N 1
ATOM 2000 C CA . SER B 1 7 ? 2.697 -6.914 19.203 1 98.62 7 SER B CA 1
ATOM 2001 C C . SER B 1 7 ? 3.678 -5.746 19.188 1 98.62 7 SER B C 1
ATOM 2003 O O . SER B 1 7 ? 4.875 -5.938 18.953 1 98.62 7 SER B O 1
ATOM 2005 N N . ILE B 1 8 ? 3.143 -4.57 19.375 1 98.69 8 ILE B N 1
ATOM 2006 C CA . ILE B 1 8 ? 3.943 -3.352 19.422 1 98.69 8 ILE B CA 1
ATOM 2007 C C . ILE B 1 8 ? 4.617 -3.242 20.797 1 98.69 8 ILE B C 1
ATOM 2009 O O . ILE B 1 8 ? 3.947 -3.062 21.812 1 98.69 8 ILE B O 1
ATOM 2013 N N . SER B 1 9 ? 5.91 -3.271 20.844 1 98.31 9 SER B N 1
ATOM 2014 C CA . SER B 1 9 ? 6.645 -3.074 22.094 1 98.31 9 SER B CA 1
ATOM 2015 C C . SER B 1 9 ? 6.613 -1.611 22.531 1 98.31 9 SER B C 1
ATOM 2017 O O . SER B 1 9 ? 6.328 -0.725 21.719 1 98.31 9 SER B O 1
ATOM 2019 N N . PRO B 1 10 ? 6.922 -1.343 23.812 1 97.56 10 PRO B N 1
ATOM 2020 C CA . PRO B 1 10 ? 6.992 0.049 24.266 1 97.56 10 PRO B CA 1
ATOM 2021 C C . PRO B 1 10 ? 7.992 0.879 23.469 1 97.56 10 PRO B C 1
ATOM 2023 O O . PRO B 1 10 ? 7.73 2.045 23.156 1 97.56 10 PRO B O 1
ATOM 2026 N N . ASP B 1 11 ? 9.055 0.265 23.125 1 97.38 11 ASP B N 1
ATOM 2027 C CA . ASP B 1 11 ? 10.07 0.961 22.328 1 97.38 11 ASP B CA 1
ATOM 2028 C C . ASP B 1 11 ? 9.531 1.336 20.953 1 97.38 11 ASP B C 1
ATOM 2030 O O . ASP B 1 11 ? 9.742 2.455 20.484 1 97.38 11 ASP B O 1
ATOM 2034 N N . LEU B 1 12 ? 8.914 0.376 20.297 1 97.56 12 LEU B N 1
ATOM 2035 C CA . LEU B 1 12 ? 8.336 0.64 18.984 1 97.56 12 LEU B CA 1
ATOM 2036 C C . LEU B 1 12 ? 7.211 1.666 19.078 1 97.56 12 LEU B C 1
ATOM 2038 O O . LEU B 1 12 ? 7.031 2.482 18.172 1 97.56 12 LEU B O 1
ATOM 2042 N N . HIS B 1 13 ? 6.438 1.591 20.156 1 96.75 13 HIS B N 1
ATOM 2043 C CA . HIS B 1 13 ? 5.398 2.574 20.422 1 96.75 13 HIS B CA 1
ATOM 2044 C C . HIS B 1 13 ? 5.961 3.992 20.406 1 96.75 13 HIS B C 1
ATOM 2046 O O . HIS B 1 13 ? 5.457 4.855 19.688 1 96.75 13 HIS B O 1
ATOM 2052 N N . ASP B 1 14 ? 6.973 4.219 21.172 1 95.31 14 ASP B N 1
ATOM 2053 C CA . ASP B 1 14 ? 7.582 5.543 21.25 1 95.31 14 ASP B CA 1
ATOM 2054 C C . ASP B 1 14 ? 8.188 5.953 19.922 1 95.31 14 ASP B C 1
ATOM 2056 O O . ASP B 1 14 ? 8.062 7.109 19.5 1 95.31 14 ASP B O 1
ATOM 2060 N N . TRP B 1 15 ? 8.812 5.039 19.312 1 96.12 15 TRP B N 1
ATOM 2061 C CA . TRP B 1 15 ? 9.492 5.305 18.062 1 96.12 15 TRP B CA 1
ATOM 2062 C C . TRP B 1 15 ? 8.508 5.738 16.984 1 96.12 15 TRP B C 1
ATOM 2064 O O . TRP B 1 15 ? 8.734 6.723 16.281 1 96.12 15 TRP B O 1
ATOM 2074 N N . LEU B 1 16 ? 7.387 4.953 16.797 1 96.38 16 LEU B N 1
ATOM 2075 C CA . LEU B 1 16 ? 6.484 5.254 15.688 1 96.38 16 LEU B CA 1
ATOM 2076 C C . LEU B 1 16 ? 5.785 6.59 15.898 1 96.38 16 LEU B C 1
ATOM 2078 O O . LEU B 1 16 ? 5.5 7.309 14.938 1 96.38 16 LEU B O 1
ATOM 2082 N N . LEU B 1 17 ? 5.547 7.008 17.141 1 93.44 17 LEU B N 1
ATOM 2083 C CA . LEU B 1 17 ? 4.855 8.266 17.406 1 93.44 17 LEU B CA 1
ATOM 2084 C C . LEU B 1 17 ? 5.77 9.453 17.141 1 93.44 17 LEU B C 1
ATOM 2086 O O . LEU B 1 17 ? 5.301 10.594 17.047 1 93.44 17 LEU B O 1
ATOM 2090 N N . ARG B 1 18 ? 7.043 9.219 17 1 93.31 18 ARG B N 1
ATOM 2091 C CA . ARG B 1 18 ? 8.008 10.289 16.734 1 93.31 18 ARG B CA 1
ATOM 2092 C C . ARG B 1 18 ? 8.211 10.5 15.242 1 93.31 18 ARG B C 1
ATOM 2094 O O . ARG B 1 18 ? 8.898 11.43 14.828 1 93.31 18 ARG B O 1
ATOM 2101 N N . GLN B 1 19 ? 7.668 9.586 14.461 1 95.44 19 GLN B N 1
ATOM 2102 C CA . GLN B 1 19 ? 7.812 9.758 13.016 1 95.44 19 GLN B CA 1
ATOM 2103 C C . GLN B 1 19 ? 6.938 10.898 12.508 1 95.44 19 GLN B C 1
ATOM 2105 O O . GLN B 1 19 ? 5.855 11.148 13.047 1 95.44 19 GLN B O 1
ATOM 2110 N N . PRO B 1 20 ? 7.363 11.633 11.523 1 94.12 20 PRO B N 1
ATOM 2111 C CA . PRO B 1 20 ? 6.613 12.797 11.047 1 94.12 20 PRO B CA 1
ATOM 2112 C C . PRO B 1 20 ? 5.344 12.414 10.289 1 94.12 20 PRO B C 1
ATOM 2114 O O . PRO B 1 20 ? 4.438 13.242 10.141 1 94.12 20 PRO B O 1
ATOM 2117 N N . LEU B 1 21 ? 5.301 11.289 9.711 1 96.31 21 LEU B N 1
ATOM 2118 C CA . LEU B 1 21 ? 4.117 10.805 9.008 1 96.31 21 LEU B CA 1
ATOM 2119 C C . LEU B 1 21 ? 4.098 9.281 8.961 1 96.31 21 LEU B C 1
ATOM 2121 O O . LEU B 1 21 ? 5.09 8.633 9.297 1 96.31 21 LEU B O 1
ATOM 2125 N N . PHE B 1 22 ? 3.01 8.703 8.648 1 97.69 22 PHE B N 1
ATOM 2126 C CA . PHE B 1 22 ? 2.842 7.281 8.391 1 97.69 22 PHE B CA 1
ATOM 2127 C C . PHE B 1 22 ? 2.037 7.051 7.121 1 97.69 22 PHE B C 1
ATOM 2129 O O . PHE B 1 22 ? 1.562 8 6.5 1 97.69 22 PHE B O 1
ATOM 2136 N N . PHE B 1 23 ? 2.031 5.844 6.637 1 98.44 23 PHE B N 1
ATOM 2137 C CA . PHE B 1 23 ? 1.359 5.453 5.406 1 98.44 23 PHE B CA 1
ATOM 2138 C C . PHE B 1 23 ? 0.406 4.289 5.656 1 98.44 23 PHE B C 1
ATOM 2140 O O . PHE B 1 23 ? 0.681 3.424 6.488 1 98.44 23 PHE B O 1
ATOM 2147 N N . VAL B 1 24 ? -0.68 4.293 4.957 1 98.38 24 VAL B N 1
ATOM 2148 C CA . VAL B 1 24 ? -1.593 3.158 5.031 1 98.38 24 VAL B CA 1
ATOM 2149 C C . VAL B 1 24 ? -1.791 2.562 3.641 1 98.38 24 VAL B C 1
ATOM 2151 O O . VAL B 1 24 ? -1.845 3.291 2.648 1 98.38 24 VAL B O 1
ATOM 2154 N N . ALA B 1 25 ? -1.87 1.271 3.551 1 98.81 25 ALA B N 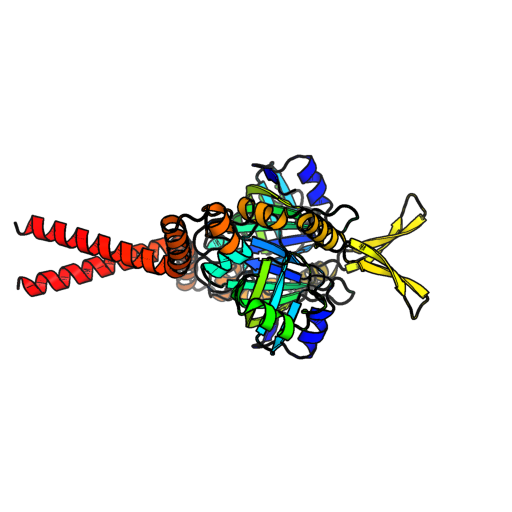1
ATOM 2155 C CA . ALA B 1 25 ? -2.189 0.558 2.318 1 98.81 25 ALA B CA 1
ATOM 2156 C C . ALA B 1 25 ? -3.385 -0.371 2.516 1 98.81 25 ALA B C 1
ATOM 2158 O O . ALA B 1 25 ? -3.506 -1.021 3.557 1 98.81 25 ALA B O 1
ATOM 2159 N N . SER B 1 26 ? -4.281 -0.378 1.609 1 98.62 26 SER B N 1
ATOM 2160 C CA . SER B 1 26 ? -5.465 -1.229 1.582 1 98.62 26 SER B CA 1
ATOM 2161 C C . SER B 1 26 ? -5.746 -1.74 0.173 1 98.62 26 SER B C 1
ATOM 2163 O O . SER B 1 26 ? -5.215 -1.21 -0.803 1 98.62 26 SER B O 1
ATOM 2165 N N . ALA B 1 27 ? -6.477 -2.809 0.061 1 98.31 27 ALA B N 1
ATOM 2166 C CA . ALA B 1 27 ? -6.781 -3.395 -1.242 1 98.31 27 ALA B CA 1
ATOM 2167 C C . ALA B 1 27 ? -8.109 -4.148 -1.21 1 98.31 27 ALA B C 1
ATOM 2169 O O . ALA B 1 27 ? -8.438 -4.793 -0.213 1 98.31 27 ALA B O 1
ATOM 2170 N N . PRO B 1 28 ? -8.844 -4.043 -2.266 1 96.19 28 PRO B N 1
ATOM 2171 C CA . PRO B 1 28 ? -10.016 -4.918 -2.375 1 96.19 28 PRO B CA 1
ATOM 2172 C C . PRO B 1 28 ? -9.641 -6.359 -2.719 1 96.19 28 PRO B C 1
ATOM 2174 O O . PRO B 1 28 ? -8.57 -6.609 -3.275 1 96.19 28 PRO B O 1
ATOM 2177 N N . SER B 1 29 ? -10.508 -7.254 -2.297 1 91.38 29 SER B N 1
ATOM 2178 C CA . SER B 1 29 ? -10.32 -8.648 -2.689 1 91.38 29 SER B CA 1
ATOM 2179 C C . SER B 1 29 ? -10.586 -8.844 -4.18 1 91.38 29 SER B C 1
ATOM 2181 O O . SER B 1 29 ? -9.914 -9.641 -4.836 1 91.38 29 SER B O 1
ATOM 2183 N N . THR B 1 30 ? -11.672 -8.133 -4.559 1 83.19 30 THR B N 1
ATOM 2184 C CA . THR B 1 30 ? -12.008 -8.164 -5.977 1 83.19 30 THR B CA 1
ATOM 2185 C C . THR B 1 30 ? -11.961 -6.754 -6.57 1 83.19 30 THR B C 1
ATOM 2187 O O . THR B 1 30 ? -12.445 -5.801 -5.957 1 83.19 30 THR B O 1
ATOM 2190 N N . GLY B 1 31 ? -11.047 -6.438 -7.438 1 90.31 31 GLY B N 1
ATOM 2191 C CA . GLY B 1 31 ? -10.773 -5.145 -8.047 1 90.31 31 GLY B CA 1
ATOM 2192 C C . GLY B 1 31 ? -9.328 -4.977 -8.469 1 90.31 31 GLY B C 1
ATOM 2193 O O . GLY B 1 31 ? -8.508 -5.871 -8.258 1 90.31 31 GLY B O 1
ATOM 2194 N N . THR B 1 32 ? -9.109 -3.734 -8.938 1 95.75 32 THR B N 1
ATOM 2195 C CA . THR B 1 32 ? -7.785 -3.609 -9.539 1 95.75 32 THR B CA 1
ATOM 2196 C C . THR B 1 32 ? -6.953 -2.566 -8.805 1 95.75 32 THR B C 1
ATOM 2198 O O . THR B 1 32 ? -5.73 -2.521 -8.953 1 95.75 32 THR B O 1
ATOM 2201 N N . HIS B 1 33 ? -7.598 -1.729 -8 1 98.25 33 HIS B N 1
ATOM 2202 C CA . HIS B 1 33 ? -6.875 -0.592 -7.441 1 98.25 33 HIS B CA 1
ATOM 2203 C C . HIS B 1 33 ? -6.391 -0.891 -6.027 1 98.25 33 HIS B C 1
ATOM 2205 O O . HIS B 1 33 ? -7.199 -1.057 -5.113 1 98.25 33 HIS B O 1
ATOM 2211 N N . ILE B 1 34 ? -5.102 -0.924 -5.859 1 98.56 34 ILE B N 1
ATOM 2212 C CA . ILE B 1 34 ? -4.496 -0.964 -4.531 1 98.56 34 ILE B CA 1
ATOM 2213 C C . ILE B 1 34 ? -4.273 0.458 -4.023 1 98.56 34 ILE B C 1
ATOM 2215 O O . ILE B 1 34 ? -3.82 1.328 -4.77 1 98.56 34 ILE B O 1
ATOM 2219 N N . ASN B 1 35 ? -4.648 0.679 -2.809 1 98.5 35 ASN B N 1
ATOM 2220 C CA . ASN B 1 35 ? -4.543 2.029 -2.266 1 98.5 35 ASN B CA 1
ATOM 2221 C C . ASN B 1 35 ? -3.291 2.191 -1.405 1 98.5 35 ASN B C 1
ATOM 2223 O O . ASN B 1 35 ? -2.943 1.296 -0.633 1 98.5 35 ASN B O 1
ATOM 2227 N N . ILE B 1 36 ? -2.656 3.287 -1.446 1 98.56 36 ILE B N 1
ATOM 2228 C CA . ILE B 1 36 ? -1.614 3.756 -0.539 1 98.56 36 ILE B CA 1
ATOM 2229 C C . ILE B 1 36 ? -1.787 5.25 -0.284 1 98.56 36 ILE B C 1
ATOM 2231 O O . ILE B 1 36 ? -2.01 6.023 -1.219 1 98.56 36 ILE B O 1
ATOM 2235 N N . SER B 1 37 ? -1.7 5.641 0.93 1 97.06 37 SER B N 1
ATOM 2236 C CA . SER B 1 37 ? -1.936 7.039 1.287 1 97.06 37 SER B CA 1
ATOM 2237 C C . SER B 1 37 ? -1.028 7.477 2.432 1 97.06 37 SER B C 1
ATOM 2239 O O . SER B 1 37 ? -0.883 6.758 3.426 1 97.06 37 SER B O 1
ATOM 2241 N N . PRO B 1 38 ? -0.428 8.617 2.303 1 96.69 38 PRO B N 1
ATOM 2242 C CA . PRO B 1 38 ? 0.319 9.195 3.422 1 96.69 38 PRO B CA 1
ATOM 2243 C C . PRO B 1 38 ? -0.575 9.953 4.398 1 96.69 38 PRO B C 1
ATOM 2245 O O . PRO B 1 38 ? -1.537 10.602 3.984 1 96.69 38 PRO B O 1
ATOM 2248 N N . LYS B 1 39 ? -0.326 9.773 5.641 1 93.62 39 LYS B N 1
ATOM 2249 C CA . LYS B 1 39 ? -1.022 10.453 6.727 1 93.62 39 LYS B CA 1
ATOM 2250 C C . LYS B 1 39 ? -0.052 11.281 7.566 1 93.62 39 LYS B C 1
ATOM 2252 O O . LYS B 1 39 ? 0.967 10.766 8.031 1 93.62 39 LYS B O 1
ATOM 2257 N N . GLY B 1 40 ? -0.386 12.492 7.746 1 87.81 40 GLY B N 1
ATOM 2258 C CA . GLY B 1 40 ? 0.473 13.359 8.539 1 87.81 40 GLY B CA 1
ATOM 2259 C C . GLY B 1 40 ? 0.008 13.508 9.977 1 87.81 40 GLY B C 1
ATOM 2260 O O . GLY B 1 40 ? -0.954 12.852 10.391 1 87.81 40 GLY B O 1
ATOM 2261 N N . LEU B 1 41 ? 0.795 14.219 10.734 1 79.06 41 LEU B N 1
ATOM 2262 C CA . LEU B 1 41 ? 0.504 14.625 12.102 1 79.06 41 LEU B CA 1
ATOM 2263 C C . LEU B 1 41 ? 0.135 13.422 12.961 1 79.06 41 LEU B C 1
ATOM 2265 O O . LEU B 1 41 ? -0.903 13.43 13.633 1 79.06 41 LEU B O 1
ATOM 2269 N N . PRO B 1 42 ? 1.071 12.453 12.984 1 77.06 42 PRO B N 1
ATOM 2270 C CA . PRO B 1 42 ? 0.733 11.258 13.758 1 77.06 42 PRO B CA 1
ATOM 2271 C C . PRO B 1 42 ? 0.375 11.578 15.211 1 77.06 42 PRO B C 1
ATOM 2273 O O . PRO B 1 42 ? -0.55 10.977 15.766 1 77.06 42 PRO B O 1
ATOM 2276 N N . ALA B 1 43 ? 0.991 12.492 15.773 1 75.38 43 ALA B N 1
ATOM 2277 C CA . ALA B 1 43 ? 0.748 12.82 17.172 1 75.38 43 ALA B CA 1
ATOM 2278 C C . ALA B 1 43 ? -0.672 13.344 17.375 1 75.38 43 ALA B C 1
ATOM 2280 O O . ALA B 1 43 ? -1.198 13.305 18.5 1 75.38 43 ALA B O 1
ATOM 2281 N N . ALA B 1 44 ? -1.319 13.734 16.25 1 78.75 44 ALA B N 1
ATOM 2282 C CA . ALA B 1 44 ? -2.66 14.305 16.359 1 78.75 44 ALA B CA 1
ATOM 2283 C C . ALA B 1 44 ? -3.68 13.453 15.602 1 78.75 44 ALA B C 1
ATOM 2285 O O . ALA B 1 44 ? -4.859 13.805 15.539 1 78.75 44 ALA B O 1
ATOM 2286 N N . SER B 1 45 ? -3.193 12.406 15.062 1 90 45 SER B N 1
ATOM 2287 C CA . SER B 1 45 ? -4.141 11.688 14.219 1 90 45 SER B CA 1
ATOM 2288 C C . SER B 1 45 ? -4.098 10.188 14.492 1 90 45 SER B C 1
ATOM 2290 O O . SER B 1 45 ? -5 9.453 14.094 1 90 45 SER B O 1
ATOM 2292 N N . LEU B 1 46 ? -3.076 9.727 15.227 1 94.75 46 LEU B N 1
ATOM 2293 C CA . LEU B 1 46 ? -2.869 8.305 15.469 1 94.75 46 LEU B CA 1
ATOM 2294 C C . LEU B 1 46 ? -2.746 8.023 16.969 1 94.75 46 LEU B C 1
ATOM 2296 O O . LEU B 1 46 ? -2.123 8.797 17.703 1 94.75 46 LEU B O 1
ATOM 2300 N N . ALA B 1 47 ? -3.338 6.938 17.453 1 95.62 47 ALA B N 1
ATOM 2301 C CA . ALA B 1 47 ? -3.232 6.508 18.844 1 95.62 47 ALA B CA 1
ATOM 2302 C C . ALA B 1 47 ? -2.949 5.012 18.938 1 95.62 47 ALA B C 1
ATOM 2304 O O . ALA B 1 47 ? -3.584 4.211 18.25 1 95.62 47 ALA B O 1
ATOM 2305 N N . VAL B 1 48 ? -1.946 4.664 19.672 1 97.38 48 VAL B N 1
ATOM 2306 C CA . VAL B 1 48 ? -1.746 3.273 20.062 1 97.38 48 VAL B CA 1
ATOM 2307 C C . VAL B 1 48 ? -2.52 2.988 21.344 1 97.38 48 VAL B C 1
ATOM 2309 O O . VAL B 1 48 ? -2.104 3.398 22.438 1 97.38 48 VAL B O 1
ATOM 2312 N N . LEU B 1 49 ? -3.617 2.25 21.219 1 97.5 49 LEU B N 1
ATOM 2313 C CA . LEU B 1 49 ? -4.566 2.066 22.312 1 97.5 49 LEU B CA 1
ATOM 2314 C C . LEU B 1 49 ? -4.145 0.905 23.219 1 97.5 49 LEU B C 1
ATOM 2316 O O . LEU B 1 49 ? -4.465 0.885 24.406 1 97.5 49 LEU B O 1
ATOM 2320 N N . SER B 1 50 ? -3.541 -0.075 22.703 1 98.06 50 SER B N 1
ATOM 2321 C CA . SER B 1 50 ? -2.914 -1.236 23.328 1 98.06 50 SER B CA 1
ATOM 2322 C C . SER B 1 50 ? -1.826 -1.822 22.438 1 98.06 50 SER B C 1
ATOM 2324 O O . SER B 1 50 ? -1.637 -1.374 21.297 1 98.06 50 SER B O 1
ATOM 2326 N N . PRO B 1 51 ? -1.052 -2.766 22.906 1 98.38 51 PRO B N 1
ATOM 2327 C CA . PRO B 1 51 ? 0.025 -3.324 22.094 1 98.38 51 PRO B CA 1
ATOM 2328 C C . PRO B 1 51 ? -0.479 -3.916 20.766 1 98.38 51 PRO B C 1
ATOM 2330 O O . PRO B 1 51 ? 0.311 -4.156 19.859 1 98.38 51 PRO B O 1
ATOM 2333 N N . ASN B 1 52 ? -1.769 -4.238 20.688 1 98.81 52 ASN B N 1
ATOM 2334 C CA . ASN B 1 52 ? -2.295 -4.844 19.469 1 98.81 52 ASN B CA 1
ATOM 2335 C C . ASN B 1 52 ? -3.463 -4.043 18.906 1 98.81 52 ASN B C 1
ATOM 2337 O O . ASN B 1 52 ? -4.281 -4.574 18.156 1 98.81 52 ASN B O 1
ATOM 2341 N N . LYS B 1 53 ? -3.621 -2.818 19.297 1 98.69 53 LYS B N 1
ATOM 2342 C CA . LYS B 1 53 ? -4.727 -2 18.797 1 98.69 53 LYS B CA 1
ATOM 2343 C C . LYS B 1 53 ? -4.273 -0.567 18.531 1 98.69 53 LYS B C 1
ATOM 2345 O O . LYS B 1 53 ? -3.734 0.095 19.422 1 98.69 53 LYS B O 1
ATOM 2350 N N . VAL B 1 54 ? -4.461 -0.146 17.359 1 98.44 54 VAL B N 1
ATOM 2351 C CA . VAL B 1 54 ? -4.18 1.229 16.953 1 98.44 54 VAL B CA 1
ATOM 2352 C C . VAL B 1 54 ? -5.418 1.845 16.312 1 98.44 54 VAL B C 1
ATOM 2354 O O . VAL B 1 54 ? -6.297 1.127 15.828 1 98.44 54 VAL B O 1
ATOM 2357 N N . ALA B 1 55 ? -5.523 3.109 16.406 1 97.81 55 ALA B N 1
ATOM 2358 C CA . ALA B 1 55 ? -6.594 3.848 15.742 1 97.81 55 ALA B CA 1
ATOM 2359 C C . ALA B 1 55 ? -6.082 5.164 15.172 1 97.81 55 ALA B C 1
ATOM 2361 O O . ALA B 1 55 ? -5.172 5.777 15.734 1 97.81 55 ALA B O 1
ATOM 2362 N N . TYR B 1 56 ? -6.609 5.566 14.031 1 96.38 56 TYR B N 1
ATOM 2363 C CA . TYR B 1 56 ? -6.242 6.879 13.508 1 96.38 56 TYR B CA 1
ATOM 2364 C C . TYR B 1 56 ? -7.465 7.605 12.953 1 96.38 56 TYR B C 1
ATOM 2366 O O . TYR B 1 56 ? -8.453 6.969 12.57 1 96.38 56 TYR B O 1
ATOM 2374 N N . LEU B 1 57 ? -7.371 8.922 12.938 1 94.06 57 LEU B N 1
ATOM 2375 C CA . LEU B 1 57 ? -8.422 9.789 12.406 1 94.06 57 LEU B CA 1
ATOM 2376 C C . LEU B 1 57 ? -8.352 9.852 10.883 1 94.06 57 LEU B C 1
ATOM 2378 O O . LEU B 1 57 ? -7.285 10.078 10.312 1 94.06 57 LEU B O 1
ATOM 2382 N N . ASP B 1 58 ? -9.492 9.523 10.305 1 94.31 58 ASP B N 1
ATOM 2383 C CA . ASP B 1 58 ? -9.617 9.641 8.852 1 94.31 58 ASP B CA 1
ATOM 2384 C C . ASP B 1 58 ? -10.266 10.969 8.461 1 94.31 58 ASP B C 1
ATOM 2386 O O . ASP B 1 58 ? -11.484 11.102 8.484 1 94.31 58 ASP B O 1
ATOM 2390 N N . ALA B 1 59 ? -9.391 11.883 8.016 1 91.31 59 ALA B N 1
ATOM 2391 C CA . ALA B 1 59 ? -9.867 13.195 7.586 1 91.31 59 ALA B CA 1
ATOM 2392 C C . ALA B 1 59 ? -10.609 13.094 6.258 1 91.31 59 ALA B C 1
ATOM 2394 O O . ALA B 1 59 ? -10.383 12.172 5.477 1 91.31 59 ALA B O 1
ATOM 2395 N N . THR B 1 60 ? -11.508 14.023 6.082 1 91.12 60 THR B N 1
ATOM 2396 C CA . THR B 1 60 ? -12.188 14.094 4.797 1 91.12 60 THR B CA 1
ATOM 2397 C C . THR B 1 60 ? -11.195 14.359 3.67 1 91.12 60 THR B C 1
ATOM 2399 O O . THR B 1 60 ? -10.32 15.219 3.799 1 91.12 60 THR B O 1
ATOM 2402 N N . GLY B 1 61 ? -11.258 13.5 2.643 1 88.31 61 GLY B N 1
ATOM 2403 C CA . GLY B 1 61 ? -10.398 13.664 1.482 1 88.31 61 GLY B CA 1
ATOM 2404 C C . GLY B 1 61 ? -11.102 13.383 0.169 1 88.31 61 GLY B C 1
ATOM 2405 O O . GLY B 1 61 ? -12.32 13.195 0.141 1 88.31 61 GLY B O 1
ATOM 2406 N N . SER B 1 62 ? -10.375 13.547 -0.894 1 88.31 62 SER B N 1
ATOM 2407 C CA . SER B 1 62 ? -10.922 13.43 -2.24 1 88.31 62 SER B CA 1
ATOM 2408 C C . SER B 1 62 ? -11.242 11.984 -2.59 1 88.31 62 SER B C 1
ATOM 2410 O O . SER B 1 62 ? -11.93 11.711 -3.576 1 88.31 62 SER B O 1
ATOM 2412 N N . GLY B 1 63 ? -10.906 11.008 -1.877 1 90.06 63 GLY B N 1
ATOM 2413 C CA . GLY B 1 63 ? -11.203 9.602 -2.098 1 90.06 63 GLY B CA 1
ATOM 2414 C C . GLY B 1 63 ? -11.578 8.867 -0.825 1 90.06 63 GLY B C 1
ATOM 2415 O O . GLY B 1 63 ? -11.711 9.484 0.237 1 90.06 63 GLY B O 1
ATOM 2416 N N . ASN B 1 64 ? -11.938 7.629 -0.978 1 95.38 64 ASN B N 1
ATOM 2417 C CA . ASN B 1 64 ? -12.344 6.836 0.179 1 95.38 64 ASN B CA 1
ATOM 2418 C C . ASN B 1 64 ? -11.953 5.367 0.018 1 95.38 64 ASN B C 1
ATOM 2420 O O . ASN B 1 64 ? -12.68 4.477 0.453 1 95.38 64 ASN B O 1
ATOM 2424 N N . GLU B 1 65 ? -10.867 5.109 -0.598 1 97.75 65 GLU B N 1
ATOM 2425 C CA . GLU B 1 65 ? -10.445 3.742 -0.884 1 97.75 65 GLU B CA 1
ATOM 2426 C C . GLU B 1 65 ? -10.25 2.947 0.403 1 97.75 65 GLU B C 1
ATOM 2428 O O . GLU B 1 65 ? -10.758 1.829 0.533 1 97.75 65 GLU B O 1
ATOM 2433 N N . SER B 1 66 ? -9.484 3.557 1.382 1 97.44 66 SER B N 1
ATOM 2434 C CA . SER B 1 66 ? -9.18 2.852 2.623 1 97.44 66 SER B CA 1
ATOM 2435 C C . SER B 1 66 ? -10.453 2.381 3.314 1 97.44 66 SER B C 1
ATOM 2437 O O . SER B 1 66 ? -10.578 1.208 3.674 1 97.44 66 SER B O 1
ATOM 2439 N N . LEU B 1 67 ? -11.344 3.26 3.463 1 97.5 67 LEU B N 1
ATOM 2440 C CA . LEU B 1 67 ? -12.594 2.947 4.145 1 97.5 67 LEU B CA 1
ATOM 2441 C C . LEU B 1 67 ? -13.367 1.863 3.398 1 97.5 67 LEU B C 1
ATOM 2443 O O . LEU B 1 67 ? -13.844 0.904 4.008 1 97.5 67 LEU B O 1
ATOM 2447 N N . SER B 1 68 ? -13.484 1.964 2.098 1 97.62 68 SER B N 1
ATOM 2448 C CA . SER B 1 68 ? -14.211 1.004 1.274 1 97.62 68 SER B CA 1
ATOM 2449 C C . SER B 1 68 ? -13.57 -0.379 1.34 1 97.62 68 SER B C 1
ATOM 2451 O O . SER B 1 68 ? -14.273 -1.387 1.456 1 97.62 68 SER B O 1
ATOM 2453 N N . HIS B 1 69 ? -12.258 -0.394 1.196 1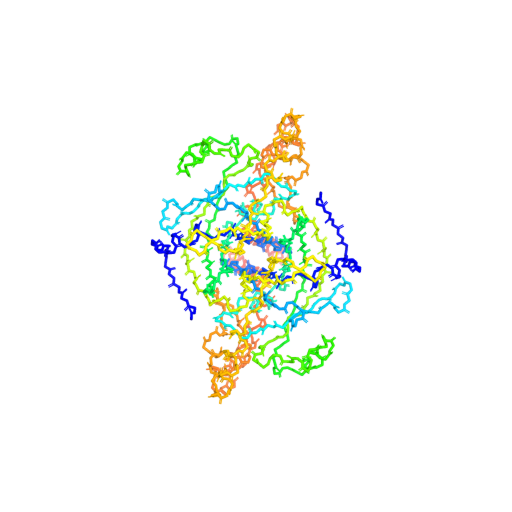 97.88 69 HIS B N 1
ATOM 2454 C CA . HIS B 1 69 ? -11.547 -1.668 1.243 1 97.88 69 HIS B CA 1
ATOM 2455 C C . HIS B 1 69 ? -11.719 -2.344 2.6 1 97.88 69 HIS B C 1
ATOM 2457 O O . HIS B 1 69 ? -11.945 -3.553 2.672 1 97.88 69 HIS B O 1
ATOM 2463 N N . LEU B 1 70 ? -11.586 -1.574 3.68 1 97.38 70 LEU B N 1
ATOM 2464 C CA . LEU B 1 70 ? -11.734 -2.109 5.027 1 97.38 70 LEU B CA 1
ATOM 2465 C C . LEU B 1 70 ? -13.133 -2.699 5.223 1 97.38 70 LEU B C 1
ATOM 2467 O O . LEU B 1 70 ? -13.281 -3.756 5.844 1 97.38 70 LEU B O 1
ATOM 2471 N N . ARG B 1 71 ? -14.062 -2.053 4.672 1 95.69 71 ARG B N 1
ATOM 2472 C CA . ARG B 1 71 ? -15.43 -2.553 4.77 1 95.69 71 ARG B CA 1
ATOM 2473 C C . ARG B 1 71 ? -15.57 -3.902 4.074 1 95.69 71 ARG B C 1
ATOM 2475 O O . ARG B 1 71 ? -16.312 -4.77 4.535 1 95.69 71 ARG B O 1
ATOM 2482 N N . GLU B 1 72 ? -14.914 -4.02 3.029 1 96 72 GLU B N 1
ATOM 2483 C CA . GLU B 1 72 ? -15.055 -5.219 2.211 1 96 72 GLU B CA 1
ATOM 2484 C C . GLU B 1 72 ? -14.312 -6.398 2.834 1 96 72 GLU B C 1
ATOM 2486 O O . GLU B 1 72 ? -14.836 -7.516 2.867 1 96 72 GLU B O 1
ATOM 2491 N N . ASN B 1 73 ? -13.078 -6.188 3.332 1 96.25 73 ASN B N 1
ATOM 2492 C CA . ASN B 1 73 ? -12.312 -7.371 3.717 1 96.25 73 ASN B CA 1
ATOM 2493 C C . ASN B 1 73 ? -11.492 -7.125 4.98 1 96.25 73 ASN B C 1
ATOM 2495 O O . ASN B 1 73 ? -10.852 -8.039 5.496 1 96.25 73 ASN B O 1
ATOM 2499 N N . GLY B 1 74 ? -11.359 -5.871 5.445 1 97.06 74 GLY B N 1
ATOM 2500 C CA . GLY B 1 74 ? -10.766 -5.539 6.73 1 97.06 74 GLY B CA 1
ATOM 2501 C C . GLY B 1 74 ? -9.258 -5.449 6.688 1 97.06 74 GLY B C 1
ATOM 2502 O O . GLY B 1 74 ? -8.617 -5.117 7.691 1 97.06 74 GLY B O 1
ATOM 2503 N N . ARG B 1 75 ? -8.617 -5.723 5.59 1 98.25 75 ARG B N 1
ATOM 2504 C CA . ARG B 1 75 ? -7.164 -5.793 5.527 1 98.25 75 ARG B CA 1
ATOM 2505 C C . ARG B 1 75 ? -6.555 -4.398 5.414 1 98.25 75 ARG B C 1
ATOM 2507 O O . ARG B 1 75 ? -6.992 -3.592 4.59 1 98.25 75 ARG B O 1
ATOM 2514 N N . MET B 1 76 ? -5.543 -4.105 6.188 1 98.62 76 MET B N 1
ATOM 2515 C CA . MET B 1 76 ? -4.793 -2.857 6.062 1 98.62 76 MET B CA 1
ATOM 2516 C C . MET B 1 76 ? -3.402 -2.994 6.668 1 98.62 76 MET B C 1
ATOM 2518 O O . MET B 1 76 ? -3.215 -3.73 7.641 1 98.62 76 MET B O 1
ATOM 2522 N N . THR B 1 77 ? -2.459 -2.352 6.102 1 98.88 77 THR B N 1
ATOM 2523 C CA . THR B 1 77 ? -1.12 -2.221 6.664 1 98.88 77 THR B CA 1
ATOM 2524 C C . THR B 1 77 ? -0.791 -0.756 6.938 1 98.88 77 THR B C 1
ATOM 2526 O O . THR B 1 77 ? -1.089 0.117 6.121 1 98.88 77 THR B O 1
ATOM 2529 N N . VAL B 1 78 ? -0.276 -0.464 8.07 1 98.81 78 VAL B N 1
ATOM 2530 C CA . VAL B 1 78 ? 0.285 0.837 8.422 1 98.81 78 VAL B CA 1
ATOM 2531 C C . VAL B 1 78 ? 1.81 0.769 8.383 1 98.81 78 VAL B C 1
ATOM 2533 O O . VAL B 1 78 ? 2.41 -0.161 8.922 1 98.81 78 VAL B O 1
ATOM 2536 N N . MET B 1 79 ? 2.422 1.728 7.758 1 98.75 79 MET B N 1
ATOM 2537 C CA . MET B 1 79 ? 3.879 1.715 7.664 1 98.75 79 MET B CA 1
ATOM 2538 C C . MET B 1 79 ? 4.465 3.041 8.141 1 98.75 79 MET B C 1
ATOM 2540 O O . MET B 1 79 ? 3.939 4.109 7.816 1 98.75 79 MET B O 1
ATOM 2544 N N . PHE B 1 80 ? 5.543 2.928 8.836 1 98.19 80 PHE B N 1
ATOM 2545 C CA . PHE B 1 80 ? 6.402 4.051 9.195 1 98.19 80 PHE B CA 1
ATOM 2546 C C . PHE B 1 80 ? 7.801 3.869 8.617 1 98.19 80 PHE B C 1
ATOM 2548 O O . PHE B 1 80 ? 8.266 2.74 8.438 1 98.19 80 PHE B O 1
ATOM 2555 N N . CYS B 1 81 ? 8.414 4.949 8.32 1 97.19 81 CYS B N 1
ATOM 2556 C CA . CYS B 1 81 ? 9.82 4.871 7.953 1 97.19 81 CYS B CA 1
ATOM 2557 C C . CYS B 1 81 ? 10.602 6.047 8.531 1 97.19 81 CYS B C 1
ATOM 2559 O O . CYS B 1 81 ? 10.055 7.145 8.68 1 97.19 81 CYS B O 1
ATOM 2561 N N . SER B 1 82 ? 11.805 5.805 8.859 1 96.94 82 SER B N 1
ATOM 2562 C CA . SER B 1 82 ? 12.664 6.824 9.453 1 96.94 82 SER B CA 1
ATOM 2563 C C . SER B 1 82 ? 13.383 7.633 8.383 1 96.94 82 SER B C 1
ATOM 2565 O O . SER B 1 82 ? 14.008 7.066 7.484 1 96.94 82 SER B O 1
ATOM 2567 N N . PHE B 1 83 ? 13.266 8.93 8.5 1 97 83 PHE B N 1
ATOM 2568 C CA . PHE B 1 83 ? 14.047 9.844 7.676 1 97 83 PHE B CA 1
ATOM 2569 C C . PHE B 1 83 ? 15.234 10.391 8.461 1 97 83 PHE B C 1
ATOM 2571 O O . PHE B 1 83 ? 15.922 11.305 7.996 1 97 83 PHE B O 1
ATOM 2578 N N . ASN B 1 84 ? 15.469 9.828 9.641 1 95.31 84 ASN B N 1
ATOM 2579 C CA . ASN B 1 84 ? 16.578 10.234 10.492 1 95.31 84 ASN B CA 1
ATOM 2580 C C . ASN B 1 84 ? 17.859 9.461 10.164 1 95.31 84 ASN B C 1
ATOM 2582 O O . ASN B 1 84 ? 17.891 8.711 9.188 1 95.31 84 ASN B O 1
ATOM 2586 N N . ALA B 1 85 ? 18.891 9.734 10.969 1 93.81 85 ALA B N 1
ATOM 2587 C CA . ALA B 1 85 ? 20.203 9.133 10.711 1 93.81 85 ALA B CA 1
ATOM 2588 C C . ALA B 1 85 ? 20.109 7.609 10.703 1 93.81 85 ALA B C 1
ATOM 2590 O O . ALA B 1 85 ? 20.703 6.953 9.844 1 93.81 85 ALA B O 1
ATOM 2591 N N . SER B 1 86 ? 19.391 7.059 11.648 1 95.38 86 SER B N 1
ATOM 2592 C CA . SER B 1 86 ? 19.234 5.609 11.703 1 95.38 86 SER B CA 1
ATOM 2593 C C . SER B 1 86 ? 18.031 5.152 10.891 1 95.38 86 SER B C 1
ATOM 2595 O O . SER B 1 86 ? 16.891 5.457 11.242 1 95.38 86 SER B O 1
ATOM 2597 N N . PRO B 1 87 ? 18.281 4.391 9.844 1 95.5 87 PRO B N 1
ATOM 2598 C CA . PRO B 1 87 ? 17.156 3.926 9.023 1 95.5 87 PRO B CA 1
ATOM 2599 C C . PRO B 1 87 ? 16.359 2.814 9.688 1 95.5 87 PRO B C 1
ATOM 2601 O O . PRO B 1 87 ? 16.922 1.995 10.422 1 95.5 87 PRO B O 1
ATOM 2604 N N . ARG B 1 88 ? 15.094 2.785 9.469 1 96.81 88 ARG B N 1
ATOM 2605 C CA . ARG B 1 88 ? 14.18 1.748 9.93 1 96.81 88 ARG B CA 1
ATOM 2606 C C . ARG B 1 88 ? 12.828 1.865 9.227 1 96.81 88 ARG B C 1
ATOM 2608 O O . ARG B 1 88 ? 12.352 2.971 8.961 1 96.81 88 ARG B O 1
ATOM 2615 N N . ILE B 1 89 ? 12.242 0.769 8.891 1 97.69 89 ILE B N 1
ATOM 2616 C CA . ILE B 1 89 ? 10.852 0.677 8.469 1 97.69 89 ILE B CA 1
ATOM 2617 C C . ILE B 1 89 ? 10.062 -0.16 9.477 1 97.69 89 ILE B C 1
ATOM 2619 O O . ILE B 1 89 ? 10.57 -1.161 9.992 1 97.69 89 ILE B O 1
ATOM 2623 N N . LEU B 1 90 ? 8.938 0.253 9.805 1 98.5 90 LEU B N 1
ATOM 2624 C CA . LEU B 1 90 ? 8.008 -0.486 10.648 1 98.5 90 LEU B CA 1
ATOM 2625 C C . LEU B 1 90 ? 6.676 -0.698 9.938 1 98.5 90 LEU B C 1
ATOM 2627 O O . LEU B 1 90 ? 6.09 0.252 9.414 1 98.5 90 LEU B O 1
ATOM 2631 N N . ARG B 1 91 ? 6.246 -1.929 9.844 1 98.75 91 ARG B N 1
ATOM 2632 C CA . ARG B 1 91 ? 4.93 -2.258 9.297 1 98.75 91 ARG B CA 1
ATOM 2633 C C . ARG B 1 91 ? 4.047 -2.91 10.359 1 98.75 91 ARG B C 1
ATOM 2635 O O . ARG B 1 91 ? 4.492 -3.807 11.078 1 98.75 91 ARG B O 1
ATOM 2642 N N . LEU B 1 92 ? 2.877 -2.422 10.484 1 98.88 92 LEU B N 1
ATOM 2643 C CA . LEU B 1 92 ? 1.814 -3.057 11.25 1 98.88 92 LEU B CA 1
ATOM 2644 C C . LEU B 1 92 ? 0.795 -3.717 10.328 1 98.88 92 LEU B C 1
ATOM 2646 O O . LEU B 1 92 ? 0.094 -3.033 9.586 1 98.88 92 LEU B O 1
ATOM 2650 N N . PHE B 1 93 ? 0.75 -5.012 10.352 1 98.94 93 PHE B N 1
ATOM 2651 C CA . PHE B 1 93 ? -0.294 -5.723 9.625 1 98.94 93 PHE B CA 1
ATOM 2652 C C . PHE B 1 93 ? -1.555 -5.848 10.469 1 98.94 93 PHE B C 1
ATOM 2654 O O . PHE B 1 93 ? -1.497 -6.301 11.617 1 98.94 93 PHE B O 1
ATOM 2661 N N . CYS B 1 94 ? -2.713 -5.438 9.852 1 98.81 94 CYS B N 1
ATOM 2662 C CA . CYS B 1 94 ? -3.885 -5.25 10.695 1 98.81 94 CYS B CA 1
ATOM 2663 C C . CYS B 1 94 ? -5.141 -5.785 10.023 1 98.81 94 CYS B C 1
ATOM 2665 O O . CYS B 1 94 ? -5.188 -5.906 8.797 1 98.81 94 CYS B O 1
ATOM 2667 N N . LYS B 1 95 ? -6.086 -6.16 10.867 1 98.25 95 LYS B N 1
ATOM 2668 C CA . LYS B 1 95 ? -7.504 -6.172 10.523 1 98.25 95 LYS B CA 1
ATOM 2669 C C . LYS B 1 95 ? -8.219 -4.941 11.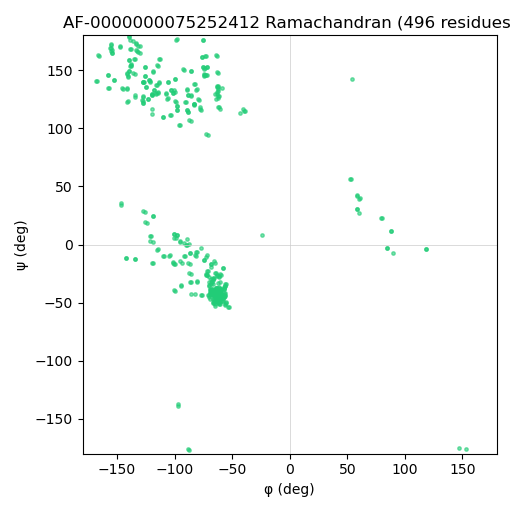07 1 98.25 95 LYS B C 1
ATOM 2671 O O . LYS B 1 95 ? -8.008 -4.559 12.219 1 98.25 95 LYS B O 1
ATOM 2676 N N . GLY B 1 96 ? -8.961 -4.328 10.203 1 97.88 96 GLY B N 1
ATOM 2677 C CA . GLY B 1 96 ? -9.469 -3.041 10.641 1 97.88 96 GLY B CA 1
ATOM 2678 C C . GLY B 1 96 ? -10.969 -2.889 10.43 1 97.88 96 GLY B C 1
ATOM 2679 O O . GLY B 1 96 ? -11.594 -3.717 9.766 1 97.88 96 GLY B O 1
ATOM 2680 N N . SER B 1 97 ? -11.531 -1.882 11.078 1 97.44 97 SER B N 1
ATOM 2681 C CA . SER B 1 97 ? -12.922 -1.459 10.945 1 97.44 97 SER B CA 1
ATOM 2682 C C . SER B 1 97 ? -13.039 0.062 10.914 1 97.44 97 SER B C 1
ATOM 2684 O O . SER B 1 97 ? -12.062 0.769 11.18 1 97.44 97 SER B O 1
ATOM 2686 N N . VAL B 1 98 ? -14.25 0.489 10.555 1 97.75 98 VAL B N 1
ATOM 2687 C CA . VAL B 1 98 ? -14.508 1.915 10.375 1 97.75 98 VAL B CA 1
ATOM 2688 C C . VAL B 1 98 ? -15.602 2.367 11.336 1 97.75 98 VAL B C 1
ATOM 2690 O O . VAL B 1 98 ? -16.641 1.721 11.445 1 97.75 98 VAL B O 1
ATOM 2693 N N . ILE B 1 99 ? -15.336 3.406 12.062 1 97.5 99 ILE B N 1
ATOM 2694 C CA . ILE B 1 99 ? -16.344 4.125 12.828 1 97.5 99 ILE B CA 1
ATOM 2695 C C . ILE B 1 99 ? -16.594 5.496 12.203 1 97.5 99 ILE B C 1
ATOM 2697 O O . ILE B 1 99 ? -15.742 6.387 12.289 1 97.5 99 ILE B O 1
ATOM 2701 N N . GLU B 1 100 ? -17.75 5.691 11.602 1 97.12 100 GLU B N 1
ATOM 2702 C CA . GLU B 1 100 ? -18.047 6.957 10.938 1 97.12 100 GLU B CA 1
ATOM 2703 C C . GLU B 1 100 ? -18.391 8.047 11.945 1 97.12 100 GLU B C 1
ATOM 2705 O O . GLU B 1 100 ? -18.797 7.746 13.07 1 97.12 100 GLU B O 1
ATOM 2710 N N . TRP B 1 101 ? -18.297 9.266 11.523 1 93.44 101 TRP B N 1
ATOM 2711 C CA . TRP B 1 101 ? -18.406 10.43 12.391 1 93.44 101 TRP B CA 1
ATOM 2712 C C . TRP B 1 101 ? -19.781 10.477 13.047 1 93.44 101 TRP B C 1
ATOM 2714 O O . TRP B 1 101 ? -19.938 11.016 14.148 1 93.44 101 TRP B O 1
ATOM 2724 N N . ASN B 1 102 ? -20.812 9.93 12.422 1 93.94 102 ASN B N 1
ATOM 2725 C CA . ASN B 1 102 ? -22.172 10.047 12.922 1 93.94 102 ASN B CA 1
ATOM 2726 C C . ASN B 1 102 ? -22.594 8.789 13.688 1 93.94 102 ASN B C 1
ATOM 2728 O O . ASN B 1 102 ? -23.766 8.633 14.023 1 93.94 102 ASN B O 1
ATOM 2732 N N . GLU B 1 103 ? -21.703 7.867 13.898 1 96.12 103 GLU B N 1
ATOM 2733 C CA . GLU B 1 103 ? -22 6.664 14.672 1 96.12 103 GLU B CA 1
ATOM 2734 C C . GLU B 1 103 ? -21.797 6.898 16.172 1 96.12 103 GLU B C 1
ATOM 2736 O O . GLU B 1 103 ? -20.953 7.699 16.562 1 96.12 103 GLU B O 1
ATOM 2741 N N . PRO B 1 104 ? -22.594 6.191 16.984 1 96.88 104 PRO B N 1
ATOM 2742 C CA . PRO B 1 104 ? -22.547 6.414 18.422 1 96.88 104 PRO B CA 1
ATOM 2743 C C . PRO B 1 104 ? -21.156 6.148 19.016 1 96.88 104 PRO B C 1
ATOM 2745 O O . PRO B 1 104 ? -20.797 6.762 20.031 1 96.88 104 PRO B O 1
ATOM 2748 N N . GLU B 1 105 ? -20.359 5.328 18.422 1 96.75 105 GLU B N 1
ATOM 2749 C CA . GLU B 1 105 ? -19.062 4.926 18.969 1 96.75 105 GLU B CA 1
ATOM 2750 C C . GLU B 1 105 ? -18 5.973 18.656 1 96.75 105 GLU B C 1
ATOM 2752 O O . GLU B 1 105 ? -16.906 5.938 19.234 1 96.75 105 GLU B O 1
ATOM 2757 N N . PHE B 1 106 ? -18.344 6.938 17.812 1 95.94 106 PHE B N 1
ATOM 2758 C CA . PHE B 1 106 ? -17.344 7.859 17.281 1 95.94 106 PHE B CA 1
ATOM 2759 C C . PHE B 1 106 ? -16.75 8.703 18.406 1 95.94 106 PHE B C 1
ATOM 2761 O O . PHE B 1 106 ? -15.531 8.688 18.609 1 95.94 106 PHE B O 1
ATOM 2768 N N . HIS B 1 107 ? -17.5 9.344 19.188 1 93.5 107 HIS B N 1
ATOM 2769 C CA . HIS B 1 107 ? -17.016 10.266 20.203 1 93.5 107 HIS B CA 1
ATOM 2770 C C . HIS B 1 107 ? -16.312 9.531 21.344 1 93.5 107 HIS B C 1
ATOM 2772 O O . HIS B 1 107 ? -15.242 9.945 21.797 1 93.5 107 HIS B O 1
ATOM 2778 N N . PRO B 1 108 ? -16.906 8.398 21.812 1 95.38 108 PRO B N 1
ATOM 2779 C CA . PRO B 1 108 ? -16.188 7.613 22.812 1 95.38 108 PRO B CA 1
ATOM 2780 C C . PRO B 1 108 ? -14.805 7.172 22.328 1 95.38 108 PRO B C 1
ATOM 2782 O O . PRO B 1 108 ? -13.844 7.156 23.109 1 95.38 108 PRO B O 1
ATOM 2785 N N . MET B 1 109 ? -14.711 6.82 21.078 1 95.31 109 MET B N 1
ATOM 2786 C CA . MET B 1 109 ? -13.43 6.402 20.531 1 95.31 109 MET B CA 1
ATOM 2787 C C . MET B 1 109 ? -12.445 7.574 20.484 1 95.31 109 MET B C 1
ATOM 2789 O O . MET B 1 109 ? -11.281 7.422 20.828 1 95.31 109 MET B O 1
ATOM 2793 N N . LEU B 1 110 ? -12.922 8.75 20.062 1 93.44 110 LEU B N 1
ATOM 2794 C CA . LEU B 1 110 ? -12.086 9.938 20.062 1 93.44 110 LEU B CA 1
ATOM 2795 C C . LEU B 1 110 ? -11.539 10.219 21.469 1 93.44 110 LEU B C 1
ATOM 2797 O O . LEU B 1 110 ? -10.383 10.602 21.625 1 93.44 110 LEU B O 1
ATOM 2801 N N . ALA B 1 111 ? -12.367 10.055 22.422 1 93.38 111 ALA B N 1
ATOM 2802 C CA . ALA B 1 111 ? -11.961 10.25 23.812 1 93.38 111 ALA B CA 1
ATOM 2803 C C . ALA B 1 111 ? -10.867 9.258 24.203 1 93.38 111 ALA B C 1
ATOM 2805 O O . ALA B 1 111 ? -9.875 9.633 24.828 1 93.38 111 ALA B O 1
ATOM 2806 N N . ARG B 1 112 ? -11.078 8.016 23.812 1 94.69 112 ARG B N 1
ATOM 2807 C CA . ARG B 1 112 ? -10.086 6.977 24.094 1 94.69 112 ARG B CA 1
ATOM 2808 C C . ARG B 1 112 ? -8.75 7.301 23.438 1 94.69 112 ARG B C 1
ATOM 2810 O O . ARG B 1 112 ? -7.691 6.992 24 1 94.69 112 ARG B O 1
ATOM 2817 N N . MET B 1 113 ? -8.82 7.945 22.328 1 93.81 113 MET B N 1
ATOM 2818 C CA . MET B 1 113 ? -7.621 8.312 21.578 1 93.81 113 MET B CA 1
ATOM 2819 C C . MET B 1 113 ? -6.992 9.578 22.156 1 93.81 113 MET B C 1
ATOM 2821 O O . MET B 1 113 ? -5.926 10.008 21.703 1 93.81 113 MET B O 1
ATOM 2825 N N . GLN B 1 114 ? -7.664 10.203 23.125 1 89.44 114 GLN B N 1
ATOM 2826 C CA . GLN B 1 114 ? -7.246 11.477 23.688 1 89.44 114 GLN B CA 1
ATOM 2827 C C . GLN B 1 114 ? -7.188 12.562 22.625 1 89.44 114 GLN B C 1
ATOM 2829 O O . GLN B 1 114 ? -6.242 13.352 22.578 1 89.44 114 GLN B O 1
ATOM 2834 N N . MET B 1 115 ? -8.172 12.523 21.734 1 84.75 115 MET B N 1
ATOM 2835 C CA . MET B 1 115 ? -8.234 13.477 20.625 1 84.75 115 MET B CA 1
ATOM 2836 C C . MET B 1 115 ? -9.523 14.281 20.672 1 84.75 115 MET B C 1
ATOM 2838 O O . MET B 1 115 ? -9.805 15.07 19.766 1 84.75 115 MET B O 1
ATOM 2842 N N . ALA B 1 116 ? -10.227 14.133 21.656 1 75.31 116 ALA B N 1
ATOM 2843 C CA . ALA B 1 116 ? -11.516 14.82 21.766 1 75.31 116 ALA B CA 1
ATOM 2844 C C . ALA B 1 116 ? -11.344 16.328 21.703 1 75.31 116 ALA B C 1
ATOM 2846 O O . ALA B 1 116 ? -12.148 17.031 21.094 1 75.31 116 ALA B O 1
ATOM 2847 N N . GLU B 1 117 ? -10.305 16.781 22.344 1 67.88 117 GLU B N 1
ATOM 2848 C CA . GLU B 1 117 ? -10.078 18.219 22.422 1 67.88 117 GLU B CA 1
ATOM 2849 C C . GLU B 1 117 ? -9.32 18.719 21.203 1 67.88 117 GLU B C 1
ATOM 2851 O O . GLU B 1 117 ? -9.312 19.922 20.922 1 67.88 117 GLU B O 1
ATOM 2856 N N . LYS B 1 118 ? -8.617 17.797 20.672 1 61.66 118 LYS B N 1
ATOM 2857 C CA . LYS B 1 118 ? -7.793 18.125 19.5 1 61.66 118 LYS B CA 1
ATOM 2858 C C . LYS B 1 118 ? -8.57 17.922 18.203 1 61.66 118 LYS B C 1
ATOM 2860 O O . LYS B 1 118 ? -8.07 18.25 17.125 1 61.66 118 LYS B O 1
ATOM 2865 N N . TYR B 1 119 ? -9.789 17.609 18.562 1 58.03 119 TYR B N 1
ATOM 2866 C CA . TYR B 1 119 ? -10.68 17.141 17.5 1 58.03 119 TYR B CA 1
ATOM 2867 C C . TYR B 1 119 ? -10.516 18 16.25 1 58.03 119 TYR B C 1
ATOM 2869 O O . TYR B 1 119 ? -10.523 19.219 16.312 1 58.03 119 TYR B O 1
ATOM 2877 N N . VAL B 1 120 ? -9.953 17.188 15.227 1 61.31 120 VAL B N 1
ATOM 2878 C CA . VAL B 1 120 ? -9.828 17.797 13.914 1 61.31 120 VAL B CA 1
ATOM 2879 C C . VAL B 1 120 ? -11.211 17.969 13.289 1 61.31 120 VAL B C 1
ATOM 2881 O O . VAL B 1 120 ? -11.875 16.984 12.969 1 61.31 120 VAL B O 1
ATOM 2884 N N . GLU B 1 121 ? -11.812 19.078 13.438 1 71.31 121 GLU B N 1
ATOM 2885 C CA . GLU B 1 121 ? -12.992 19.406 12.656 1 71.31 121 GLU B CA 1
ATOM 2886 C C . GLU B 1 121 ? -12.859 18.938 11.211 1 71.31 121 GLU B C 1
ATOM 2888 O O . GLU B 1 121 ? -11.773 19.016 10.625 1 71.31 121 GLU B O 1
ATOM 2893 N N . GLY B 1 122 ? -13.742 17.953 10.789 1 82.69 122 GLY B N 1
ATOM 2894 C CA . GLY B 1 122 ? -13.805 17.516 9.406 1 82.69 122 GLY B CA 1
ATOM 2895 C C . GLY B 1 122 ? -13.461 16.047 9.234 1 82.69 122 GLY B C 1
ATOM 2896 O O . GLY B 1 122 ? -13.531 15.516 8.125 1 82.69 122 GLY B O 1
ATOM 2897 N N . ALA B 1 123 ? -13.078 15.383 10.359 1 90.56 123 ALA B N 1
ATOM 2898 C CA . ALA B 1 123 ? -12.852 13.945 10.273 1 90.56 123 ALA B CA 1
ATOM 2899 C C . ALA B 1 123 ? -14.133 13.203 9.898 1 90.56 123 ALA B C 1
ATOM 2901 O O . ALA B 1 123 ? -15.211 13.516 10.414 1 90.56 123 ALA B O 1
ATOM 2902 N N . ARG B 1 124 ? -13.953 12.281 9 1 94.88 124 ARG B N 1
ATOM 2903 C CA . ARG B 1 124 ? -15.148 11.578 8.531 1 94.88 124 ARG B CA 1
ATOM 2904 C C . ARG B 1 124 ? -15.281 10.219 9.211 1 94.88 124 ARG B C 1
ATOM 2906 O O . ARG B 1 124 ? -16.328 9.586 9.133 1 94.88 124 ARG B O 1
ATOM 2913 N N . ALA B 1 125 ? -14.188 9.75 9.812 1 96.5 125 ALA B N 1
ATOM 2914 C CA . ALA B 1 125 ? -14.242 8.453 10.484 1 96.5 125 ALA B CA 1
ATOM 2915 C C . ALA B 1 125 ? -13.023 8.25 11.383 1 96.5 125 ALA B C 1
ATOM 2917 O O . ALA B 1 125 ? -12.07 9.039 11.336 1 96.5 125 ALA B O 1
ATOM 2918 N N . VAL B 1 126 ? -13.148 7.316 12.266 1 96.69 126 VAL B N 1
ATOM 2919 C CA . VAL B 1 126 ? -12.008 6.703 12.938 1 96.69 126 VAL B CA 1
ATOM 2920 C C . VAL B 1 126 ? -11.781 5.293 12.391 1 96.69 126 VAL B C 1
ATOM 2922 O O . VAL B 1 126 ? -12.719 4.5 12.289 1 96.69 126 VAL B O 1
ATOM 2925 N N . ILE B 1 127 ? -10.602 5.074 11.953 1 98 127 ILE B N 1
ATOM 2926 C CA . ILE B 1 127 ? -10.211 3.727 11.555 1 98 127 ILE B CA 1
ATOM 2927 C C . ILE B 1 127 ? -9.609 2.99 12.742 1 98 127 ILE B C 1
ATOM 2929 O O . ILE B 1 127 ? -8.648 3.469 13.359 1 98 127 ILE B O 1
ATOM 2933 N N . VAL B 1 128 ? -10.172 1.884 13.07 1 98.62 128 VAL B N 1
ATOM 2934 C CA . VAL B 1 128 ? -9.703 1.072 14.188 1 98.62 128 VAL B CA 1
ATOM 2935 C C . VAL B 1 128 ? -9.016 -0.184 13.664 1 98.62 128 VAL B C 1
ATOM 2937 O O . VAL B 1 128 ? -9.57 -0.908 12.836 1 98.62 128 VAL B O 1
ATOM 2940 N N . LEU B 1 129 ? -7.828 -0.446 14.164 1 98.81 129 LEU B N 1
ATOM 2941 C CA . LEU B 1 129 ? -6.992 -1.499 13.594 1 98.81 129 LEU B CA 1
ATOM 2942 C C . LEU B 1 129 ? -6.523 -2.467 14.68 1 98.81 129 LEU B C 1
ATOM 2944 O O . LEU B 1 129 ? -5.895 -2.055 15.656 1 98.81 129 LEU B O 1
ATOM 2948 N N . ASP B 1 130 ? -6.844 -3.723 14.516 1 98.88 130 ASP B N 1
ATOM 2949 C CA . ASP B 1 130 ? -6.27 -4.805 15.312 1 98.88 130 ASP B CA 1
ATOM 2950 C C . ASP B 1 130 ? -4.988 -5.332 14.672 1 98.88 130 ASP B C 1
ATOM 2952 O O . ASP B 1 130 ? -5.027 -5.941 13.602 1 98.88 130 ASP B O 1
ATOM 2956 N N . VAL B 1 131 ? -3.846 -5.137 15.336 1 98.88 131 VAL B N 1
ATOM 2957 C CA . VAL B 1 131 ? -2.537 -5.512 14.812 1 98.88 131 VAL B CA 1
ATOM 2958 C C . VAL B 1 131 ? -2.275 -6.992 15.094 1 98.88 131 VAL B C 1
ATOM 2960 O O . VAL B 1 131 ? -2.25 -7.418 16.25 1 98.88 131 VAL B O 1
ATOM 2963 N N . PHE B 1 132 ? -2.051 -7.801 14.039 1 98.81 132 PHE B N 1
ATOM 2964 C CA . PHE B 1 132 ? -1.812 -9.219 14.273 1 98.81 132 PHE B CA 1
ATOM 2965 C C . PHE B 1 132 ? -0.356 -9.578 14 1 98.81 132 PHE B C 1
ATOM 2967 O O . PHE B 1 132 ? 0.097 -10.664 14.352 1 98.81 132 PHE B O 1
ATOM 2974 N N . LYS B 1 133 ? 0.436 -8.703 13.422 1 98.69 133 LYS B N 1
ATOM 2975 C CA . LYS B 1 133 ? 1.854 -8.906 13.148 1 98.69 133 LYS B CA 1
ATOM 2976 C C . LYS B 1 133 ? 2.586 -7.574 13 1 98.69 133 LYS B C 1
ATOM 2978 O O . LYS B 1 133 ? 2.08 -6.648 12.359 1 98.69 133 LYS B O 1
ATOM 2983 N N . VAL B 1 134 ? 3.748 -7.441 13.625 1 98.81 134 VAL B N 1
ATOM 2984 C CA . VAL B 1 134 ? 4.629 -6.281 13.547 1 98.81 134 VAL B CA 1
ATOM 2985 C C . VAL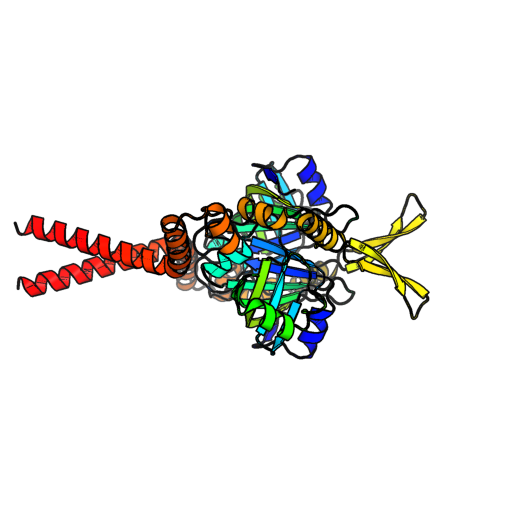 B 1 134 ? 5.934 -6.672 12.852 1 98.81 134 VAL B C 1
ATOM 2987 O O . VAL B 1 134 ? 6.527 -7.707 13.172 1 98.81 134 VAL B O 1
ATOM 2990 N N . GLN B 1 135 ? 6.332 -5.871 11.875 1 98.56 135 GLN B N 1
ATOM 2991 C CA . GLN B 1 135 ? 7.562 -6.164 11.141 1 98.56 135 GLN B CA 1
ATOM 2992 C C . GLN B 1 135 ? 8.492 -4.957 11.117 1 98.56 135 GLN B C 1
ATOM 2994 O O . GLN B 1 135 ? 8.07 -3.852 10.766 1 98.56 135 GLN B O 1
ATOM 2999 N N . THR B 1 136 ? 9.75 -5.141 11.523 1 97.69 136 THR B N 1
ATOM 3000 C CA . THR B 1 136 ? 10.766 -4.129 11.289 1 97.69 136 THR B CA 1
ATOM 3001 C C . THR B 1 136 ? 11.711 -4.562 10.172 1 97.69 136 THR B C 1
ATOM 3003 O O . THR B 1 136 ? 12.016 -5.75 10.031 1 97.69 136 THR B O 1
ATOM 3006 N N . SER B 1 137 ? 12.086 -3.676 9.352 1 95.5 137 SER B N 1
ATOM 3007 C CA . SER B 1 137 ? 13.07 -3.893 8.297 1 95.5 137 SER B CA 1
ATOM 3008 C C . SER B 1 137 ? 14.094 -2.762 8.258 1 95.5 137 SER B C 1
ATOM 3010 O O . SER B 1 137 ? 13.945 -1.761 8.961 1 95.5 137 SER B O 1
ATOM 3012 N N . CYS B 1 138 ? 15.109 -2.801 7.508 1 90.25 138 CYS B N 1
ATOM 3013 C CA . CYS B 1 138 ? 16.297 -1.969 7.617 1 90.25 138 CYS B CA 1
ATOM 3014 C C . CYS B 1 138 ? 16 -0.525 7.234 1 90.25 138 CYS B C 1
ATOM 3016 O O . CYS B 1 138 ? 16.484 0.408 7.879 1 90.25 138 CYS B O 1
ATOM 3018 N N . GLY B 1 139 ? 15.281 -0.312 6.125 1 92 139 GLY B N 1
ATOM 3019 C CA . GLY B 1 139 ? 14.984 1.037 5.672 1 92 139 GLY B CA 1
ATOM 3020 C C . GLY B 1 139 ? 16.141 1.69 4.934 1 92 139 GLY B C 1
ATOM 3021 O O . GLY B 1 139 ? 16.219 2.918 4.855 1 92 139 GLY B O 1
ATOM 3022 N N . TYR B 1 140 ? 17.062 0.883 4.371 1 90.69 140 TYR B N 1
ATOM 3023 C CA . TYR B 1 140 ? 18.281 1.381 3.75 1 90.69 140 TYR B CA 1
ATOM 3024 C C . TYR B 1 140 ? 17.969 2.219 2.518 1 90.69 140 TYR B C 1
ATOM 3026 O O . TYR B 1 140 ? 18.75 3.084 2.129 1 90.69 140 TYR B O 1
ATOM 3034 N N . GLY B 1 141 ? 16.844 1.987 1.938 1 89.75 141 GLY B N 1
ATOM 3035 C CA . GLY B 1 141 ? 16.484 2.719 0.736 1 89.75 141 GLY B CA 1
ATOM 3036 C C . GLY B 1 141 ? 15.797 4.039 1.026 1 89.75 141 GLY B C 1
ATOM 3037 O O . GLY B 1 141 ? 15.562 4.836 0.116 1 89.75 141 GLY B O 1
ATOM 3038 N N . VAL B 1 142 ? 15.445 4.367 2.318 1 95.12 142 VAL B N 1
ATOM 3039 C CA . VAL B 1 142 ? 14.781 5.605 2.711 1 95.12 142 VAL B CA 1
ATOM 3040 C C . VAL B 1 142 ? 15.812 6.719 2.881 1 95.12 142 VAL B C 1
ATOM 3042 O O . VAL B 1 142 ? 16.75 6.586 3.67 1 95.12 142 VAL B O 1
ATOM 3045 N N . PRO B 1 143 ? 15.664 7.766 2.119 1 96.19 143 PRO B N 1
ATOM 3046 C CA . PRO B 1 143 ? 16.609 8.867 2.291 1 96.19 143 PRO B CA 1
ATOM 3047 C C . PRO B 1 143 ? 16.531 9.508 3.672 1 96.19 143 PRO B C 1
ATOM 3049 O O . PRO B 1 143 ? 15.555 9.289 4.398 1 96.19 143 PRO B O 1
ATOM 3052 N N . ARG B 1 144 ? 17.547 10.242 4.055 1 96.75 144 ARG B N 1
ATOM 3053 C CA . ARG B 1 144 ? 17.578 10.891 5.359 1 96.75 144 ARG B CA 1
ATOM 3054 C C . ARG B 1 144 ? 17.547 12.414 5.219 1 96.75 144 ARG B C 1
ATOM 3056 O O . ARG B 1 144 ? 17.984 12.953 4.203 1 96.75 144 ARG B O 1
ATOM 3063 N N . LEU B 1 145 ? 17.062 13.039 6.219 1 97.44 145 LEU B N 1
ATOM 3064 C CA . LEU B 1 145 ? 17.078 14.492 6.301 1 97.44 145 LEU B CA 1
ATOM 3065 C C . LEU B 1 145 ? 18.5 15.023 6.344 1 97.44 145 LEU B C 1
ATOM 3067 O O . LEU B 1 145 ? 19.328 14.523 7.105 1 97.44 145 LEU B O 1
ATOM 3071 N N . ALA B 1 146 ? 18.75 15.93 5.516 1 96.94 146 ALA B N 1
ATOM 3072 C CA . ALA B 1 146 ? 20.094 16.516 5.422 1 96.94 146 ALA B CA 1
ATOM 3073 C C . ALA B 1 146 ? 20 18 5.031 1 96.94 146 ALA B C 1
ATOM 3075 O O . ALA B 1 146 ? 18.922 18.531 4.801 1 96.94 146 ALA B O 1
ATOM 3076 N N . LEU B 1 147 ? 21.141 18.656 5.129 1 96.44 147 LEU B N 1
ATOM 3077 C CA . LEU B 1 147 ? 21.25 20.062 4.742 1 96.44 147 LEU B CA 1
ATOM 3078 C C . LEU B 1 147 ? 22.156 20.219 3.527 1 96.44 147 LEU B C 1
ATOM 3080 O O . LEU B 1 147 ? 23.156 19.5 3.387 1 96.44 147 LEU B O 1
ATOM 3084 N N . THR B 1 148 ? 21.719 21.062 2.695 1 94.75 148 THR B N 1
ATOM 3085 C CA . THR B 1 148 ? 22.562 21.516 1.594 1 94.75 148 THR B CA 1
ATOM 3086 C C . THR B 1 148 ? 22.578 23.047 1.511 1 94.75 148 THR B C 1
ATOM 3088 O O . THR B 1 148 ? 21.984 23.719 2.354 1 94.75 148 THR B O 1
ATOM 3091 N N . THR B 1 149 ? 23.438 23.609 0.687 1 93.25 149 THR B N 1
ATOM 3092 C CA . THR B 1 149 ? 23.5 25.047 0.49 1 93.25 149 THR B CA 1
ATOM 3093 C C . THR B 1 149 ? 22.766 25.453 -0.779 1 93.25 149 THR B C 1
ATOM 3095 O O . THR B 1 149 ? 23 24.891 -1.852 1 93.25 149 THR B O 1
ATOM 3098 N N . ASP B 1 150 ? 21.812 26.344 -0.594 1 90.44 150 ASP B N 1
ATOM 3099 C CA . ASP B 1 150 ? 21.109 26.875 -1.757 1 90.44 150 ASP B CA 1
ATOM 3100 C C . ASP B 1 150 ? 22.062 27.656 -2.666 1 90.44 150 ASP B C 1
ATOM 3102 O O . ASP B 1 150 ? 22.719 28.594 -2.225 1 90.44 150 ASP B O 1
ATOM 3106 N N . ALA B 1 151 ? 22.141 27.328 -3.865 1 89.94 151 ALA B N 1
ATOM 3107 C CA . ALA B 1 151 ? 23.109 27.906 -4.789 1 89.94 151 ALA B CA 1
ATOM 3108 C C . ALA B 1 151 ? 22.828 29.375 -5.027 1 89.94 151 ALA B C 1
ATOM 3110 O O . ALA B 1 151 ? 23.75 30.172 -5.258 1 89.94 151 ALA B O 1
ATOM 3111 N N . THR B 1 152 ? 21.609 29.734 -5.02 1 90.69 152 THR B N 1
ATOM 3112 C CA . THR B 1 152 ? 21.203 31.109 -5.34 1 90.69 152 THR B CA 1
ATOM 3113 C C . THR B 1 152 ? 21.359 32 -4.125 1 90.69 152 THR B C 1
ATOM 3115 O O . THR B 1 152 ? 21.922 33.094 -4.227 1 90.69 152 THR B O 1
ATOM 3118 N N . THR B 1 153 ? 20.984 31.578 -2.955 1 91.31 153 THR B N 1
ATOM 3119 C CA . THR B 1 153 ? 20.922 32.438 -1.774 1 91.31 153 THR B CA 1
ATOM 3120 C C . THR B 1 153 ? 22.078 32.156 -0.835 1 91.31 153 THR B C 1
ATOM 3122 O O . THR B 1 153 ? 22.312 32.875 0.12 1 91.31 153 THR B O 1
ATOM 3125 N N . ASN B 1 154 ? 22.859 31.047 -1.09 1 91.94 154 ASN B N 1
ATOM 3126 C CA . ASN B 1 154 ? 23.969 30.625 -0.247 1 91.94 154 ASN B CA 1
ATOM 3127 C C . ASN B 1 154 ? 23.516 30.359 1.187 1 91.94 154 ASN B C 1
ATOM 3129 O O . ASN B 1 154 ? 24.234 30.688 2.137 1 91.94 154 ASN B O 1
ATOM 3133 N N . THR B 1 155 ? 22.328 29.953 1.365 1 92.31 155 THR B N 1
ATOM 3134 C CA . THR B 1 155 ? 21.766 29.625 2.678 1 92.31 155 THR B CA 1
ATOM 3135 C C . THR B 1 155 ? 21.484 28.141 2.799 1 92.31 155 THR B C 1
ATOM 3137 O O . THR B 1 155 ? 21.406 27.438 1.791 1 92.31 155 THR B O 1
ATOM 3140 N N . ALA B 1 156 ? 21.391 27.719 4.121 1 93.62 156 ALA B N 1
ATOM 3141 C CA . ALA B 1 156 ? 21.094 26.297 4.375 1 93.62 156 ALA B CA 1
ATOM 3142 C C . ALA B 1 156 ? 19.719 25.922 3.826 1 93.62 156 ALA B C 1
ATOM 3144 O O . ALA B 1 156 ? 18.75 26.656 3.994 1 93.62 156 ALA B O 1
ATOM 3145 N N . LYS B 1 157 ? 19.672 24.828 3.08 1 95.38 157 LYS B N 1
ATOM 3146 C CA . LYS B 1 157 ? 18.438 24.297 2.5 1 95.38 157 LYS B CA 1
ATOM 3147 C C . LYS B 1 157 ? 18.266 22.812 2.859 1 95.38 157 LYS B C 1
ATOM 3149 O O . LYS B 1 157 ? 19.156 22 2.637 1 95.38 157 LYS B O 1
ATOM 3154 N N . PRO B 1 158 ? 17.125 22.531 3.473 1 96.81 158 PRO B N 1
ATOM 3155 C CA . PRO B 1 158 ? 16.891 21.125 3.805 1 96.81 158 PRO B CA 1
ATOM 3156 C C . PRO B 1 158 ? 16.547 20.281 2.578 1 96.81 158 PRO B C 1
ATOM 3158 O O . PRO B 1 158 ? 15.914 20.766 1.641 1 96.81 158 PRO B O 1
ATOM 3161 N N . TYR B 1 159 ? 16.953 19.078 2.557 1 96.12 159 TYR B N 1
ATOM 3162 C CA . TYR B 1 159 ? 16.609 18.125 1.506 1 96.12 159 TYR B CA 1
ATOM 3163 C C . TYR B 1 159 ? 16.719 16.688 2.016 1 96.12 159 TYR B C 1
ATOM 3165 O O . TYR B 1 159 ? 17.125 16.469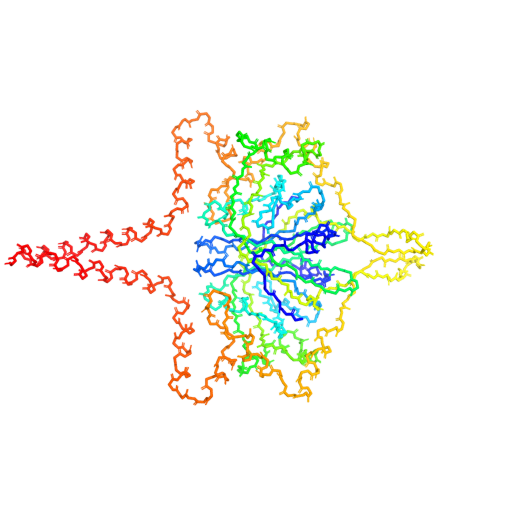 3.152 1 96.12 159 TYR B O 1
ATOM 3173 N N . LEU B 1 160 ? 16.234 15.719 1.275 1 96 160 LEU B N 1
ATOM 3174 C CA . LEU B 1 160 ? 16.375 14.297 1.58 1 96 160 LEU B CA 1
ATOM 3175 C C . LEU B 1 160 ? 17.531 13.68 0.801 1 96 160 LEU B C 1
ATOM 3177 O O . LEU B 1 160 ? 17.5 13.648 -0.432 1 96 160 LEU B O 1
ATOM 3181 N N . GLN B 1 161 ? 18.469 13.18 1.537 1 95.38 161 GLN B N 1
ATOM 3182 C CA . GLN B 1 161 ? 19.703 12.648 0.957 1 95.38 161 GLN B CA 1
ATOM 3183 C C . GLN B 1 161 ? 19.656 11.117 0.89 1 95.38 161 GLN B C 1
ATOM 3185 O O . GLN B 1 161 ? 19.438 10.453 1.904 1 95.38 161 GLN B O 1
ATOM 3190 N N . ASP B 1 162 ? 19.969 10.609 -0.262 1 92.38 162 ASP B N 1
ATOM 3191 C CA . ASP B 1 162 ? 20.016 9.156 -0.422 1 92.38 162 ASP B CA 1
ATOM 3192 C C . ASP B 1 162 ? 21.094 8.547 0.466 1 92.38 162 ASP B C 1
ATOM 3194 O O . ASP B 1 162 ? 22.156 9.156 0.681 1 92.38 162 ASP B O 1
ATOM 3198 N N . ARG B 1 163 ? 20.781 7.312 0.892 1 91.06 163 ARG B N 1
ATOM 3199 C CA . ARG B 1 163 ? 21.781 6.562 1.658 1 91.06 163 ARG B CA 1
ATOM 3200 C C . ARG B 1 163 ? 22.625 5.684 0.744 1 91.06 163 ARG B C 1
ATOM 3202 O O . ARG B 1 163 ? 22.141 5.195 -0.279 1 91.06 163 ARG B O 1
ATOM 3209 N N . GLU B 1 164 ? 23.828 5.461 1.163 1 87.75 164 GLU B N 1
ATOM 3210 C CA . GLU B 1 164 ? 24.688 4.547 0.421 1 87.75 164 GLU B CA 1
ATOM 3211 C C . GLU B 1 164 ? 24.641 3.139 1.01 1 87.75 164 GLU B C 1
ATOM 3213 O O . GLU B 1 164 ? 25.266 2.217 0.487 1 87.75 164 GLU B O 1
ATOM 3218 N N . THR B 1 165 ? 23.844 3.035 1.968 1 86.94 165 THR B N 1
ATOM 3219 C CA . THR B 1 165 ? 23.844 1.842 2.809 1 86.94 165 THR B CA 1
ATOM 3220 C C . THR B 1 165 ? 23.406 0.62 2.012 1 86.94 165 THR B C 1
ATOM 3222 O O . THR B 1 165 ? 24 -0.453 2.125 1 86.94 165 THR B O 1
ATOM 3225 N N . MET B 1 166 ? 22.344 0.76 1.209 1 86.38 166 MET B N 1
ATOM 3226 C CA . MET B 1 166 ? 21.828 -0.364 0.434 1 86.38 166 MET B CA 1
ATOM 3227 C C . MET B 1 166 ? 22.875 -0.872 -0.552 1 86.38 166 MET B C 1
ATOM 3229 O O . MET B 1 166 ? 23.094 -2.08 -0.674 1 86.38 166 MET B O 1
ATOM 3233 N N . GLY B 1 167 ? 23.438 0.025 -1.28 1 85.19 167 GLY B N 1
ATOM 3234 C CA . GLY B 1 167 ? 24.5 -0.347 -2.213 1 85.19 167 GLY B CA 1
ATOM 3235 C C . GLY B 1 167 ? 25.672 -1.02 -1.541 1 85.19 167 GLY B C 1
ATOM 3236 O O . GLY B 1 167 ? 26.188 -2.023 -2.039 1 85.19 167 GLY B O 1
ATOM 3237 N N . HIS B 1 168 ? 26.109 -0.488 -0.437 1 88.75 168 HIS B N 1
ATOM 3238 C CA . HIS B 1 168 ? 27.219 -1.068 0.308 1 88.75 168 HIS B CA 1
ATOM 3239 C C . HIS B 1 168 ? 26.891 -2.475 0.794 1 88.75 168 HIS B C 1
ATOM 3241 O O . HIS B 1 168 ? 27.719 -3.381 0.71 1 88.75 168 HIS B O 1
ATOM 3247 N N . TRP B 1 169 ? 25.734 -2.59 1.305 1 89.56 169 TRP B N 1
ATOM 3248 C CA . TRP B 1 169 ? 25.281 -3.898 1.763 1 89.56 169 TRP B CA 1
ATOM 3249 C C . TRP B 1 169 ? 25.344 -4.918 0.63 1 89.56 169 TRP B C 1
ATOM 3251 O O . TRP B 1 169 ? 25.875 -6.012 0.794 1 89.56 169 TRP B O 1
ATOM 3261 N N . ALA B 1 170 ? 24.766 -4.633 -0.515 1 88.31 170 ALA B N 1
ATOM 3262 C CA . ALA B 1 170 ? 24.719 -5.527 -1.669 1 88.31 170 ALA B CA 1
ATOM 3263 C C . ALA B 1 170 ? 26.125 -5.879 -2.15 1 88.31 170 ALA B C 1
ATOM 3265 O O . ALA B 1 170 ? 26.422 -7.043 -2.434 1 88.31 170 ALA B O 1
ATOM 3266 N N . SER B 1 171 ? 26.984 -4.902 -2.197 1 90.56 171 SER B N 1
ATOM 3267 C CA . SER B 1 171 ? 28.344 -5.125 -2.656 1 90.56 171 SER B CA 1
ATOM 3268 C C . SER B 1 171 ? 29.094 -6.078 -1.728 1 90.56 171 SER B C 1
ATOM 3270 O O . SER B 1 171 ? 29.859 -6.922 -2.188 1 90.56 171 SER B O 1
ATOM 3272 N N . THR B 1 172 ? 28.859 -5.875 -0.486 1 92.62 172 THR B N 1
ATOM 3273 C CA . THR B 1 172 ? 29.5 -6.746 0.495 1 92.62 172 THR B CA 1
ATOM 3274 C C . THR B 1 172 ? 29.016 -8.18 0.348 1 92.62 172 THR B C 1
ATOM 3276 O O . THR B 1 172 ? 29.812 -9.125 0.368 1 92.62 172 THR B O 1
ATOM 3279 N N . LYS B 1 173 ? 27.734 -8.359 0.202 1 92.81 173 LYS B N 1
ATOM 3280 C CA . LYS B 1 173 ? 27.172 -9.695 0.022 1 92.81 173 LYS B CA 1
ATOM 3281 C C . LYS B 1 173 ? 27.703 -10.352 -1.247 1 92.81 173 LYS B C 1
ATOM 3283 O O . LYS B 1 173 ? 27.984 -11.547 -1.261 1 92.81 173 LYS B O 1
ATOM 3288 N N . ILE B 1 174 ? 27.828 -9.625 -2.277 1 91.06 174 ILE B N 1
ATOM 3289 C CA . ILE B 1 174 ? 28.328 -10.133 -3.553 1 91.06 174 ILE B CA 1
ATOM 3290 C C . ILE B 1 174 ? 29.797 -10.539 -3.412 1 91.06 174 ILE B C 1
ATOM 3292 O O . ILE B 1 174 ? 30.188 -11.625 -3.842 1 91.06 174 ILE B O 1
ATOM 3296 N N . ALA B 1 175 ? 30.562 -9.641 -2.857 1 93.12 175 ALA B N 1
ATOM 3297 C CA . ALA B 1 175 ? 31.984 -9.914 -2.68 1 93.12 175 ALA B CA 1
ATOM 3298 C C . ALA B 1 175 ? 32.219 -11.203 -1.896 1 93.12 175 ALA B C 1
ATOM 3300 O O . ALA B 1 175 ? 33.156 -11.938 -2.154 1 93.12 175 ALA B O 1
ATOM 3301 N N . LYS B 1 176 ? 31.344 -11.453 -0.992 1 96.12 176 LYS B N 1
ATOM 3302 C CA . LYS B 1 176 ? 31.453 -12.633 -0.147 1 96.12 176 LYS B CA 1
ATOM 3303 C C . LYS B 1 176 ? 30.734 -13.828 -0.771 1 96.12 176 LYS B C 1
ATOM 3305 O O . LYS B 1 176 ? 30.672 -14.906 -0.172 1 96.12 176 LYS B O 1
ATOM 3310 N N . ASN B 1 177 ? 30.141 -13.648 -1.915 1 94.44 177 ASN B N 1
ATOM 3311 C CA . ASN B 1 177 ? 29.375 -14.68 -2.605 1 94.44 177 ASN B CA 1
ATOM 3312 C C . ASN B 1 177 ? 28.219 -15.188 -1.743 1 94.44 177 ASN B C 1
ATOM 3314 O O . ASN B 1 177 ? 27.969 -16.391 -1.686 1 94.44 177 ASN B O 1
ATOM 3318 N N . GLU B 1 178 ? 27.531 -14.266 -1.071 1 94.88 178 GLU B N 1
ATOM 3319 C CA . GLU B 1 178 ? 26.484 -14.641 -0.125 1 94.88 178 GLU B CA 1
ATOM 3320 C C . GLU B 1 178 ? 25.109 -14.172 -0.598 1 94.88 178 GLU B C 1
ATOM 3322 O O . GLU B 1 178 ? 24.094 -14.492 0.017 1 94.88 178 GLU B O 1
ATOM 3327 N N . LEU B 1 179 ? 25.031 -13.477 -1.677 1 93.75 179 LEU B N 1
ATOM 3328 C CA . LEU B 1 179 ? 23.797 -12.836 -2.092 1 93.75 179 LEU B CA 1
ATOM 3329 C C . LEU B 1 179 ? 22.75 -13.867 -2.463 1 93.75 179 LEU B C 1
ATOM 3331 O O . LEU B 1 179 ? 21.594 -13.773 -2.029 1 93.75 179 LEU B O 1
ATOM 3335 N N . HIS B 1 180 ? 23.125 -14.82 -3.217 1 92.12 180 HIS B N 1
ATOM 3336 C CA . HIS B 1 180 ? 22.172 -15.828 -3.662 1 92.12 180 HIS B CA 1
ATOM 3337 C C . HIS B 1 180 ? 21.719 -16.703 -2.504 1 92.12 180 HIS B C 1
ATOM 3339 O O . HIS B 1 180 ? 20.562 -17.109 -2.445 1 92.12 180 HIS B O 1
ATOM 3345 N N . ALA B 1 181 ? 22.656 -17.031 -1.636 1 93.44 181 ALA B N 1
ATOM 3346 C CA . ALA B 1 181 ? 22.297 -17.781 -0.441 1 93.44 181 ALA B CA 1
ATOM 3347 C C . ALA B 1 181 ? 21.297 -17 0.416 1 93.44 181 ALA B C 1
ATOM 3349 O O . ALA B 1 181 ? 20.359 -17.578 0.97 1 93.44 181 ALA B O 1
ATOM 3350 N N . TYR B 1 182 ? 21.578 -15.742 0.52 1 94.25 182 TYR B N 1
ATOM 3351 C CA . TYR B 1 182 ? 20.656 -14.875 1.25 1 94.25 182 TYR B CA 1
ATOM 3352 C C . TYR B 1 182 ? 19.266 -14.891 0.619 1 94.25 182 TYR B C 1
ATOM 3354 O O . TYR B 1 182 ? 18.266 -15.039 1.318 1 94.25 182 TYR B O 1
ATOM 3362 N N . GLN B 1 183 ? 19.156 -14.781 -0.697 1 95.06 183 GLN B N 1
ATOM 3363 C CA . GLN B 1 183 ? 17.891 -14.797 -1.423 1 95.06 183 GLN B CA 1
ATOM 3364 C C . GLN B 1 183 ? 17.172 -16.125 -1.222 1 95.06 183 GLN B C 1
ATOM 3366 O O . GLN B 1 183 ? 15.938 -16.156 -1.103 1 95.06 183 GLN B O 1
ATOM 3371 N N . ALA B 1 184 ? 17.891 -17.188 -1.172 1 94.25 184 ALA B N 1
ATOM 3372 C CA . ALA B 1 184 ? 17.328 -18.531 -1.028 1 94.25 184 ALA B CA 1
ATOM 3373 C C . ALA B 1 184 ? 16.703 -18.703 0.348 1 94.25 184 ALA B C 1
ATOM 3375 O O . ALA B 1 184 ? 15.906 -19.625 0.555 1 94.25 184 ALA B O 1
ATOM 3376 N N . VAL B 1 185 ? 17.031 -17.859 1.238 1 92.88 185 VAL B N 1
ATOM 3377 C CA . VAL B 1 185 ? 16.453 -17.922 2.578 1 92.88 185 VAL B CA 1
ATOM 3378 C C . VAL B 1 185 ? 15.328 -16.891 2.703 1 92.88 185 VAL B C 1
ATOM 3380 O O . VAL B 1 185 ? 14.242 -17.219 3.195 1 92.88 185 VAL B O 1
ATOM 3383 N N . MET B 1 186 ? 15.539 -15.727 2.125 1 93.44 186 MET B N 1
ATOM 3384 C CA . MET B 1 186 ? 14.688 -14.594 2.463 1 93.44 186 MET B CA 1
ATOM 3385 C C . MET B 1 186 ? 13.641 -14.359 1.378 1 93.44 186 MET B C 1
ATOM 3387 O O . MET B 1 186 ? 12.648 -13.664 1.605 1 93.44 186 MET B O 1
ATOM 3391 N N . ASN B 1 187 ? 13.789 -14.922 0.184 1 96.38 187 ASN B N 1
ATOM 3392 C CA . ASN B 1 187 ? 12.977 -14.469 -0.941 1 96.38 187 ASN B CA 1
ATOM 3393 C C . ASN B 1 187 ? 12.242 -15.633 -1.599 1 96.38 187 ASN B C 1
ATOM 3395 O O . ASN B 1 187 ? 11.93 -15.586 -2.789 1 96.38 187 ASN B O 1
ATOM 3399 N N . VAL B 1 188 ? 11.906 -16.703 -0.914 1 96.06 188 VAL B N 1
ATOM 3400 C CA . VAL B 1 188 ? 11.32 -17.906 -1.506 1 96.06 188 VAL B CA 1
ATOM 3401 C C . VAL B 1 188 ? 9.797 -17.844 -1.414 1 96.06 188 VAL B C 1
ATOM 3403 O O . VAL B 1 188 ? 9.094 -18.328 -2.297 1 96.06 188 VAL B O 1
ATOM 3406 N N . TYR B 1 189 ? 9.305 -17.25 -0.298 1 95.94 189 TYR B N 1
ATOM 3407 C CA . TYR B 1 189 ? 7.863 -17.156 -0.099 1 95.94 189 TYR B CA 1
ATOM 3408 C C . TYR B 1 189 ? 7.484 -15.797 0.495 1 95.94 189 TYR B C 1
ATOM 3410 O O . TYR B 1 189 ? 8.281 -15.18 1.207 1 95.94 189 TYR B O 1
ATOM 3418 N N . SER B 1 190 ? 6.305 -15.352 0.15 1 97.25 190 SER B N 1
ATOM 3419 C CA . SER B 1 190 ? 5.738 -14.195 0.84 1 97.25 190 SER B CA 1
ATOM 3420 C C . SER B 1 190 ? 5.227 -14.578 2.227 1 97.25 190 SER B C 1
ATOM 3422 O O . SER B 1 190 ? 5.215 -15.758 2.588 1 97.25 190 SER B O 1
ATOM 3424 N N . LEU B 1 191 ? 4.773 -13.609 2.959 1 97.44 191 LEU B N 1
ATOM 3425 C CA . LEU B 1 191 ? 4.234 -13.836 4.297 1 97.44 191 LEU B CA 1
ATOM 3426 C C . LEU B 1 191 ? 2.99 -14.711 4.238 1 97.44 191 LEU B C 1
ATOM 3428 O O . LEU B 1 191 ? 2.697 -15.445 5.188 1 97.44 191 LEU B O 1
ATOM 3432 N N . ASP B 1 192 ? 2.26 -14.695 3.078 1 97.06 192 ASP B N 1
ATOM 3433 C CA . ASP B 1 192 ? 1.039 -15.484 2.936 1 97.06 192 ASP B CA 1
ATOM 3434 C C . ASP B 1 192 ? 1.313 -16.797 2.199 1 97.06 192 ASP B C 1
ATOM 3436 O O . ASP B 1 192 ? 0.385 -17.453 1.723 1 97.06 192 ASP B O 1
ATOM 3440 N N . GLY B 1 193 ? 2.533 -17.078 1.976 1 96.19 193 GLY B N 1
ATOM 3441 C CA . GLY B 1 193 ? 2.914 -18.375 1.409 1 96.19 193 GLY B CA 1
ATOM 3442 C C . GLY B 1 193 ? 2.895 -18.375 -0.107 1 96.19 193 GLY B C 1
ATOM 3443 O O . GLY B 1 193 ? 2.943 -19.453 -0.726 1 96.19 193 GLY B O 1
ATOM 3444 N N . LEU B 1 194 ? 2.801 -17.312 -0.749 1 97 194 LEU B N 1
ATOM 3445 C CA . LEU B 1 194 ? 2.867 -17.234 -2.203 1 97 194 LEU B CA 1
ATOM 3446 C C . LEU B 1 194 ? 4.297 -17.422 -2.693 1 97 194 LEU B C 1
ATOM 3448 O O . LEU B 1 194 ? 5.25 -17.062 -2.008 1 97 194 LEU B O 1
ATOM 3452 N N . PRO B 1 195 ? 4.426 -17.969 -3.918 1 96.69 195 PRO B N 1
ATOM 3453 C CA . PRO B 1 195 ? 5.777 -18.141 -4.449 1 96.69 195 PRO B CA 1
ATOM 3454 C C . PRO B 1 195 ? 6.523 -16.828 -4.633 1 96.69 195 PRO B C 1
ATOM 3456 O O . PRO B 1 195 ? 5.945 -15.844 -5.105 1 96.69 195 PRO B O 1
ATOM 3459 N N . GLY B 1 196 ? 7.797 -16.828 -4.211 1 97 196 GLY B N 1
ATOM 3460 C CA . GLY B 1 196 ? 8.656 -15.672 -4.344 1 97 196 GLY B CA 1
ATOM 3461 C C . GLY B 1 196 ? 9.547 -15.727 -5.57 1 97 196 GLY B C 1
ATOM 3462 O O . GLY B 1 196 ? 9.094 -16.062 -6.664 1 97 196 GLY B O 1
ATOM 3463 N N . LEU B 1 197 ? 10.812 -15.32 -5.41 1 97.12 197 LEU B N 1
ATOM 3464 C CA . LEU B 1 197 ? 11.797 -15.344 -6.484 1 97.12 197 LEU B CA 1
ATOM 3465 C C . LEU B 1 197 ? 12.039 -16.766 -6.98 1 97.12 197 LEU B C 1
ATOM 3467 O O . LEU B 1 197 ? 12.484 -17.625 -6.219 1 97.12 197 LEU B O 1
ATOM 3471 N N . ARG B 1 198 ? 11.727 -17 -8.273 1 96.5 198 ARG B N 1
ATOM 3472 C CA . ARG B 1 198 ? 11.891 -18.328 -8.852 1 96.5 198 ARG B CA 1
ATOM 3473 C C . ARG B 1 198 ? 13.328 -18.812 -8.711 1 96.5 198 ARG B C 1
ATOM 3475 O O . ARG B 1 198 ? 13.57 -19.953 -8.336 1 96.5 198 ARG B O 1
ATOM 3482 N N . ALA B 1 199 ? 14.273 -17.953 -9.008 1 95 199 ALA B N 1
ATOM 3483 C CA . ALA B 1 199 ? 15.688 -18.297 -8.875 1 95 199 ALA B CA 1
ATOM 3484 C C . ALA B 1 199 ? 16 -18.75 -7.457 1 95 199 ALA B C 1
ATOM 3486 O O . ALA B 1 199 ? 16.719 -19.75 -7.27 1 95 199 ALA B O 1
ATOM 3487 N N . ALA B 1 200 ? 15.484 -18.031 -6.488 1 95.69 200 ALA B N 1
ATOM 3488 C CA . ALA B 1 200 ? 15.719 -18.391 -5.086 1 95.69 200 ALA B CA 1
ATOM 3489 C C . ALA B 1 200 ? 15.047 -19.719 -4.734 1 95.69 200 ALA B C 1
ATOM 3491 O O . ALA B 1 200 ? 15.625 -20.531 -4.02 1 95.69 200 ALA B O 1
ATOM 3492 N N . MET B 1 201 ? 13.812 -19.922 -5.234 1 96.12 201 MET B N 1
ATOM 3493 C CA . MET B 1 201 ? 13.094 -21.156 -4.977 1 96.12 201 MET B CA 1
ATOM 3494 C C . MET B 1 201 ? 13.844 -22.359 -5.562 1 96.12 201 MET B C 1
ATOM 3496 O O . MET B 1 201 ? 13.977 -23.391 -4.91 1 96.12 201 MET B O 1
ATOM 3500 N N . ARG B 1 202 ? 14.359 -22.203 -6.727 1 94.06 202 ARG B N 1
ATOM 3501 C CA . ARG B 1 202 ? 15.086 -23.281 -7.387 1 94.06 202 ARG B CA 1
ATOM 3502 C C . ARG B 1 202 ? 16.406 -23.578 -6.672 1 94.06 202 ARG B C 1
ATOM 3504 O O . ARG B 1 202 ? 16.812 -24.734 -6.562 1 94.06 202 ARG B O 1
ATOM 3511 N N . ASP B 1 203 ? 17.031 -22.516 -6.25 1 91.62 203 ASP B N 1
ATOM 3512 C CA . ASP B 1 203 ? 18.266 -22.688 -5.48 1 91.62 203 ASP B CA 1
ATOM 3513 C C . ASP B 1 203 ? 18 -23.469 -4.195 1 91.62 203 ASP B C 1
ATOM 3515 O O . ASP B 1 203 ? 18.781 -24.328 -3.809 1 91.62 203 ASP B O 1
ATOM 3519 N N . SER B 1 204 ? 16.969 -23.203 -3.57 1 88.38 204 SER B N 1
ATOM 3520 C CA . SER B 1 204 ? 16.609 -23.859 -2.318 1 88.38 204 SER B CA 1
ATOM 3521 C C . SER B 1 204 ? 16.25 -25.328 -2.547 1 88.38 204 SER B C 1
ATOM 3523 O O . SER B 1 204 ? 16.328 -26.141 -1.628 1 88.38 204 SER B O 1
ATOM 3525 N N . ALA B 1 205 ? 15.914 -25.688 -3.807 1 88.25 205 ALA B N 1
ATOM 3526 C CA . ALA B 1 205 ? 15.477 -27.047 -4.145 1 88.25 205 ALA B CA 1
ATOM 3527 C C . ALA B 1 205 ? 16.672 -27.938 -4.465 1 88.25 205 ALA B C 1
ATOM 3529 O O . ALA B 1 205 ? 16.531 -29.156 -4.629 1 88.25 205 ALA B O 1
ATOM 3530 N N . GLY B 1 206 ? 17.906 -27.547 -4.438 1 84.25 206 GLY B N 1
ATOM 3531 C CA . GLY B 1 206 ? 19.125 -28.344 -4.543 1 84.25 206 GLY B CA 1
ATOM 3532 C C . GLY B 1 206 ? 19.234 -29.109 -5.844 1 84.25 206 GLY B C 1
ATOM 3533 O O . GLY B 1 206 ? 19.781 -30.219 -5.879 1 84.25 206 GLY B O 1
ATOM 3534 N N . GLY B 1 207 ? 18.703 -28.75 -6.91 1 84.06 207 GLY B N 1
ATOM 3535 C CA . GLY B 1 207 ? 18.891 -29.375 -8.211 1 84.06 207 GLY B CA 1
ATOM 3536 C C . GLY B 1 207 ? 17.891 -30.484 -8.492 1 84.06 207 GLY B C 1
ATOM 3537 O O . GLY B 1 207 ? 17.938 -31.125 -9.547 1 84.06 207 GLY B O 1
ATOM 3538 N N . ASN B 1 208 ? 17.109 -30.859 -7.582 1 91.25 208 ASN B N 1
ATOM 3539 C CA . ASN B 1 208 ? 16.094 -31.875 -7.781 1 91.25 208 ASN B CA 1
ATOM 3540 C C . ASN B 1 208 ? 15.094 -31.469 -8.867 1 91.25 208 ASN B C 1
ATOM 3542 O O . ASN B 1 208 ? 14.352 -30.5 -8.711 1 91.25 208 ASN B O 1
ATOM 3546 N N . PRO B 1 209 ? 15.125 -32.281 -9.914 1 91.44 209 PRO B N 1
ATOM 3547 C CA . PRO B 1 209 ? 14.281 -31.906 -11.047 1 91.44 209 PRO B CA 1
ATOM 3548 C C . PRO B 1 209 ? 12.789 -31.922 -10.711 1 91.44 209 PRO B C 1
ATOM 3550 O O . PRO B 1 209 ? 12.023 -31.094 -11.211 1 91.44 209 PRO B O 1
ATOM 3553 N N . LEU B 1 210 ? 12.344 -32.844 -9.961 1 93.31 210 LEU B N 1
ATOM 3554 C CA . LEU B 1 210 ? 10.938 -32.938 -9.578 1 93.31 210 LEU B CA 1
ATOM 3555 C C . LEU B 1 210 ? 10.523 -31.719 -8.758 1 93.31 210 LEU B C 1
ATOM 3557 O O . LEU B 1 210 ? 9.43 -31.172 -8.945 1 93.31 210 LEU B O 1
ATOM 3561 N N . ARG B 1 211 ? 11.359 -31.344 -7.871 1 93 211 ARG B N 1
ATOM 3562 C CA . ARG B 1 211 ? 11.078 -30.156 -7.074 1 93 211 ARG B CA 1
ATOM 3563 C C . ARG B 1 211 ? 11.039 -28.906 -7.949 1 93 211 ARG B C 1
ATOM 3565 O O . ARG B 1 211 ? 10.211 -28.016 -7.73 1 93 211 ARG B O 1
ATOM 3572 N N . LYS B 1 212 ? 11.883 -28.812 -8.883 1 92.69 212 LYS B N 1
ATOM 3573 C CA . LYS B 1 212 ? 11.898 -27.688 -9.805 1 92.69 212 LYS B CA 1
ATOM 3574 C C . LYS B 1 212 ? 10.602 -27.609 -10.609 1 92.69 212 LYS B C 1
ATOM 3576 O O . LYS B 1 212 ? 10.047 -26.531 -10.805 1 92.69 212 LYS B O 1
ATOM 3581 N N . MET B 1 213 ? 10.172 -28.734 -11.078 1 93.75 213 MET B N 1
ATOM 3582 C CA . MET B 1 213 ? 8.898 -28.781 -11.789 1 93.75 213 MET B CA 1
ATOM 3583 C C . MET B 1 213 ? 7.754 -28.328 -10.898 1 93.75 213 MET B C 1
ATOM 3585 O O . MET B 1 213 ? 6.875 -27.578 -11.344 1 93.75 213 MET B O 1
ATOM 3589 N N . TRP B 1 214 ? 7.809 -28.688 -9.664 1 94.69 214 TRP B N 1
ATOM 3590 C CA . TRP B 1 214 ? 6.762 -28.328 -8.719 1 94.69 214 TRP B CA 1
ATOM 3591 C C . TRP B 1 214 ? 6.758 -26.812 -8.477 1 94.69 214 TRP B C 1
ATOM 3593 O O . TRP B 1 214 ? 5.695 -26.219 -8.289 1 94.69 214 TRP B O 1
ATOM 3603 N N . ILE B 1 215 ? 7.934 -26.312 -8.43 1 95.12 215 ILE B N 1
ATOM 3604 C CA . ILE B 1 215 ? 8.055 -24.875 -8.273 1 95.12 215 ILE B CA 1
ATOM 3605 C C . ILE B 1 215 ? 7.359 -24.172 -9.43 1 95.12 215 ILE B C 1
ATOM 3607 O O . ILE B 1 215 ? 6.582 -23.234 -9.227 1 95.12 215 ILE B O 1
ATOM 3611 N N . ASP B 1 216 ? 7.559 -24.625 -10.594 1 94.56 216 ASP B N 1
ATOM 3612 C CA . ASP B 1 216 ? 6.934 -24.016 -11.766 1 94.56 216 ASP B CA 1
ATOM 3613 C C . ASP B 1 216 ? 5.414 -24.188 -11.727 1 94.56 216 ASP B C 1
ATOM 3615 O O . ASP B 1 216 ? 4.672 -23.266 -12.086 1 94.56 216 ASP B O 1
ATOM 3619 N N . VAL B 1 217 ? 4.992 -25.297 -11.312 1 95.81 217 VAL B N 1
ATOM 3620 C CA . VAL B 1 217 ? 3.562 -25.562 -11.195 1 95.81 217 VAL B CA 1
ATOM 3621 C C . VAL B 1 217 ? 2.949 -24.641 -10.148 1 95.81 217 VAL B C 1
ATOM 3623 O O . VAL B 1 217 ? 1.859 -24.094 -10.359 1 95.81 217 VAL B O 1
ATOM 3626 N N . ARG B 1 218 ? 3.648 -24.484 -9.102 1 94.88 218 ARG B N 1
ATOM 3627 C CA . ARG B 1 218 ? 3.16 -23.625 -8.031 1 94.88 218 ARG B CA 1
ATOM 3628 C C . ARG B 1 218 ? 3.055 -22.172 -8.5 1 94.88 218 ARG B C 1
ATOM 3630 O O . ARG B 1 218 ? 2.076 -21.484 -8.195 1 94.88 218 ARG B O 1
ATOM 3637 N N . ILE B 1 219 ? 4.066 -21.734 -9.164 1 95.12 219 ILE B N 1
ATOM 3638 C CA . ILE B 1 219 ? 4.066 -20.375 -9.703 1 95.12 219 ILE B CA 1
ATOM 3639 C C . ILE B 1 219 ? 2.92 -20.203 -10.695 1 95.12 219 ILE B C 1
ATOM 3641 O O . ILE B 1 219 ? 2.184 -19.219 -10.641 1 95.12 219 ILE B O 1
ATOM 3645 N N . TRP B 1 220 ? 2.764 -21.203 -11.523 1 93.62 220 TRP B N 1
ATOM 3646 C CA . TRP B 1 220 ? 1.673 -21.172 -12.492 1 93.62 220 TRP B CA 1
ATOM 3647 C C . TRP B 1 220 ? 0.32 -21.188 -11.789 1 93.62 220 TRP B C 1
ATOM 3649 O O . TRP B 1 220 ? -0.578 -20.422 -12.141 1 93.62 220 TRP B O 1
ATOM 3659 N N . SER B 1 221 ? 0.139 -21.984 -10.844 1 94.69 221 SER B N 1
ATOM 3660 C CA . SER B 1 221 ? -1.146 -22.172 -10.18 1 94.69 221 SER B CA 1
ATOM 3661 C C . SER B 1 221 ? -1.541 -20.922 -9.391 1 94.69 221 SER B C 1
ATOM 3663 O O . SER B 1 221 ? -2.729 -20.625 -9.258 1 94.69 221 SER B O 1
ATOM 3665 N N . CYS B 1 222 ? -0.513 -20.234 -8.883 1 93.25 222 CYS B N 1
ATOM 3666 C CA . CYS B 1 222 ? -0.831 -19.062 -8.07 1 93.25 222 CYS B CA 1
ATOM 3667 C C . CYS B 1 222 ? -1.476 -17.969 -8.922 1 93.25 222 CYS B C 1
ATOM 3669 O O . CYS B 1 222 ? -2.324 -17.219 -8.43 1 93.25 222 CYS B O 1
ATOM 3671 N N . GLN B 1 223 ? -1.127 -17.969 -10.148 1 91.81 223 GLN B N 1
ATOM 3672 C CA . GLN B 1 223 ? -1.672 -16.984 -11.078 1 91.81 223 GLN B CA 1
ATOM 3673 C C . GLN B 1 223 ? -3.139 -17.266 -11.383 1 91.81 223 GLN B C 1
ATOM 3675 O O . GLN B 1 223 ? -3.881 -16.375 -11.781 1 91.81 223 GLN B O 1
ATOM 3680 N N . TYR B 1 224 ? -3.566 -18.5 -11.195 1 93 224 TYR B N 1
ATOM 3681 C CA . TYR B 1 224 ? -4.918 -18.906 -11.555 1 93 224 TYR B CA 1
ATOM 3682 C C . TYR B 1 224 ? -5.688 -19.391 -10.328 1 93 224 TYR B C 1
ATOM 3684 O O . TYR B 1 224 ? -6.602 -20.203 -10.438 1 93 224 TYR B O 1
ATOM 3692 N N . ARG B 1 225 ? -5.262 -18.922 -9.273 1 89.62 225 ARG B N 1
ATOM 3693 C CA . ARG B 1 225 ? -5.797 -19.438 -8.016 1 89.62 225 ARG B CA 1
ATOM 3694 C C . ARG B 1 225 ? -7.312 -19.25 -7.953 1 89.62 225 ARG B C 1
ATOM 3696 O O . ARG B 1 225 ? -8.031 -20.188 -7.566 1 89.62 225 ARG B O 1
ATOM 3703 N N . ARG B 1 226 ? -7.82 -18.094 -8.25 1 87.94 226 ARG B N 1
ATOM 3704 C CA . ARG B 1 226 ? -9.258 -17.844 -8.188 1 87.94 226 ARG B CA 1
ATOM 3705 C C . ARG B 1 226 ? -10.016 -18.75 -9.148 1 87.94 226 ARG B C 1
ATOM 3707 O O . ARG B 1 226 ? -11.023 -19.359 -8.773 1 87.94 226 ARG B O 1
ATOM 3714 N N . GLU B 1 227 ? -9.523 -18.859 -10.352 1 90.38 227 GLU B N 1
ATOM 3715 C CA . GLU B 1 227 ? -10.156 -19.719 -11.344 1 90.38 227 GLU B CA 1
ATOM 3716 C C . GLU B 1 227 ? -10.141 -21.188 -10.898 1 90.38 227 GLU B C 1
ATOM 3718 O O . GLU B 1 227 ? -11.141 -21.891 -11.055 1 90.38 227 GLU B O 1
ATOM 3723 N N . ILE B 1 228 ? -9.07 -21.547 -10.398 1 93.44 228 ILE B N 1
ATOM 3724 C CA . ILE B 1 228 ? -8.938 -22.922 -9.938 1 93.44 228 ILE B CA 1
ATOM 3725 C C . ILE B 1 228 ? -9.922 -23.188 -8.797 1 93.44 228 ILE B C 1
ATOM 3727 O O . ILE B 1 228 ? -10.57 -24.234 -8.75 1 93.44 228 ILE B O 1
ATOM 3731 N N . GLU B 1 229 ? -10.031 -22.25 -7.922 1 91.62 229 GLU B N 1
ATOM 3732 C CA . GLU B 1 229 ? -10.984 -22.375 -6.82 1 91.62 229 GLU B CA 1
ATOM 3733 C C . GLU B 1 229 ? -12.414 -22.484 -7.336 1 91.62 229 GLU B C 1
ATOM 3735 O O . GLU B 1 229 ? -13.195 -23.312 -6.867 1 91.62 229 GLU B O 1
ATOM 3740 N N . MET B 1 230 ? -12.75 -21.641 -8.266 1 92.88 230 MET B N 1
ATOM 3741 C CA . MET B 1 230 ? -14.102 -21.656 -8.828 1 92.88 230 MET B CA 1
ATOM 3742 C C . MET B 1 230 ? -14.391 -22.984 -9.523 1 92.88 230 MET B C 1
ATOM 3744 O O . MET B 1 230 ? -15.477 -23.547 -9.375 1 92.88 230 MET B O 1
ATOM 3748 N N . VAL B 1 231 ? -13.461 -23.469 -10.211 1 95.75 231 VAL B N 1
ATOM 3749 C CA . VAL B 1 231 ? -13.609 -24.734 -10.922 1 95.75 231 VAL B CA 1
ATOM 3750 C C . VAL B 1 231 ? -13.742 -25.875 -9.914 1 95.75 231 VAL B C 1
ATOM 3752 O O . VAL B 1 231 ? -14.523 -26.797 -10.125 1 95.75 231 VAL B O 1
ATOM 3755 N N . ALA B 1 232 ? -12.961 -25.734 -8.898 1 96 232 ALA B N 1
ATOM 3756 C CA . ALA B 1 232 ? -13.047 -26.75 -7.863 1 96 232 ALA B CA 1
ATOM 3757 C C . ALA B 1 232 ? -14.43 -26.766 -7.215 1 96 232 ALA B C 1
ATOM 3759 O O . ALA B 1 232 ? -15 -27.844 -6.988 1 96 232 ALA B O 1
ATOM 3760 N N . VAL B 1 233 ? -14.945 -25.641 -6.945 1 96.38 233 VAL B N 1
ATOM 3761 C CA . VAL B 1 233 ? -16.266 -25.531 -6.344 1 96.38 233 VAL B CA 1
ATOM 3762 C C . VAL B 1 233 ? -17.328 -26.062 -7.316 1 96.38 233 VAL B C 1
ATOM 3764 O O . VAL B 1 233 ? -18.25 -26.781 -6.914 1 96.38 233 VAL B O 1
ATOM 3767 N N . MET B 1 234 ? -17.172 -25.734 -8.492 1 96.88 234 MET B N 1
ATOM 3768 C CA . MET B 1 234 ? -18.078 -26.25 -9.523 1 96.88 234 MET B CA 1
ATOM 3769 C C . MET B 1 234 ? -18.016 -27.766 -9.602 1 96.88 234 MET B C 1
ATOM 3771 O O . MET B 1 234 ? -19.047 -28.438 -9.586 1 96.88 234 MET B O 1
ATOM 3775 N N . GLY B 1 235 ? -16.844 -28.281 -9.703 1 97.31 235 GLY B N 1
ATOM 3776 C CA . GLY B 1 235 ? -16.656 -29.719 -9.805 1 97.31 235 GLY B CA 1
ATOM 3777 C C . GLY B 1 235 ? -17.203 -30.484 -8.617 1 97.31 235 GLY B C 1
ATOM 3778 O O . GLY B 1 235 ? -17.906 -31.484 -8.789 1 97.31 235 GLY B O 1
ATOM 3779 N N . LEU B 1 236 ? -16.906 -29.984 -7.465 1 97.31 236 LEU B N 1
ATOM 3780 C CA . LEU B 1 236 ? -17.406 -30.609 -6.25 1 97.31 236 LEU B CA 1
ATOM 3781 C C . LEU B 1 236 ? -18.938 -30.547 -6.195 1 97.31 236 LEU B C 1
ATOM 3783 O O . LEU B 1 236 ? -19.578 -31.5 -5.742 1 97.31 236 LEU B O 1
ATOM 3787 N N . SER B 1 237 ? -19.453 -29.438 -6.617 1 96.88 237 SER B N 1
ATOM 3788 C CA . SER B 1 237 ? -20.906 -29.281 -6.633 1 96.88 237 SER B CA 1
ATOM 3789 C C . SER B 1 237 ? -21.547 -30.25 -7.613 1 96.88 237 SER B C 1
ATOM 3791 O O . SER B 1 237 ? -22.594 -30.828 -7.309 1 96.88 237 SER B O 1
ATOM 3793 N N . VAL B 1 238 ? -20.969 -30.438 -8.727 1 96.88 238 VAL B N 1
ATOM 3794 C CA . VAL B 1 238 ? -21.484 -31.344 -9.734 1 96.88 238 VAL B CA 1
ATOM 3795 C C . VAL B 1 238 ? -21.422 -32.781 -9.211 1 96.88 238 VAL B C 1
ATOM 3797 O O . VAL B 1 238 ? -22.406 -33.531 -9.266 1 96.88 238 VAL B O 1
ATOM 3800 N N . LEU B 1 239 ? -20.266 -33.125 -8.695 1 97 239 LEU B N 1
ATOM 3801 C CA . LEU B 1 239 ? -20.062 -34.469 -8.18 1 97 239 LEU B CA 1
ATOM 3802 C C . LEU B 1 239 ? -21.047 -34.75 -7.047 1 97 239 LEU B C 1
ATOM 3804 O O . LEU B 1 239 ? -21.641 -35.844 -7 1 97 239 LEU B O 1
ATOM 3808 N N . GLY B 1 240 ? -21.203 -33.781 -6.191 1 96.25 240 GLY B N 1
ATOM 3809 C CA . GLY B 1 240 ? -22.141 -33.969 -5.102 1 96.25 240 GLY B CA 1
ATOM 3810 C C . GLY B 1 240 ? -23.578 -34.094 -5.57 1 96.25 240 GLY B C 1
ATOM 3811 O O . GLY B 1 240 ? -24.328 -34.938 -5.059 1 96.25 240 GLY B O 1
ATOM 3812 N N . THR B 1 241 ? -23.938 -33.312 -6.523 1 95.44 241 THR B N 1
ATOM 3813 C CA . THR B 1 241 ? -25.297 -33.344 -7.055 1 95.44 241 THR B CA 1
ATOM 3814 C C . THR B 1 241 ? -25.578 -34.688 -7.754 1 95.44 241 THR B C 1
ATOM 3816 O O . THR B 1 241 ? -26.641 -35.281 -7.57 1 95.44 241 THR B O 1
ATOM 3819 N N . VAL B 1 242 ? -24.609 -35.156 -8.5 1 94.56 242 VAL B N 1
ATOM 3820 C CA . VAL B 1 242 ? -24.766 -36.438 -9.211 1 94.56 242 VAL B CA 1
ATOM 3821 C C . VAL B 1 242 ? -24.922 -37.562 -8.211 1 94.56 242 VAL B C 1
ATOM 3823 O O . VAL B 1 242 ? -25.781 -38.438 -8.383 1 94.56 242 VAL B O 1
ATOM 3826 N N . MET B 1 243 ? -24.156 -37.5 -7.188 1 95.5 243 MET B N 1
ATOM 3827 C CA . MET B 1 243 ? -24.219 -38.562 -6.176 1 95.5 243 MET B CA 1
ATOM 3828 C C . MET B 1 243 ? -25.578 -38.562 -5.484 1 95.5 243 MET B C 1
ATOM 3830 O O . MET B 1 243 ? -26.156 -39.656 -5.273 1 95.5 243 MET B O 1
ATOM 3834 N N . VAL B 1 244 ? -26.078 -37.438 -5.203 1 94.12 244 VAL B N 1
ATOM 3835 C CA . VAL B 1 244 ? -27.375 -37.312 -4.52 1 94.12 244 VAL B CA 1
ATOM 3836 C C . VAL B 1 244 ? -28.484 -37.781 -5.445 1 94.12 244 VAL B C 1
ATOM 3838 O O . VAL B 1 244 ? -29.359 -38.562 -5.027 1 94.12 244 VAL B O 1
ATOM 3841 N N . MET B 1 245 ? -28.469 -37.438 -6.645 1 91.75 245 MET B N 1
ATOM 3842 C CA . MET B 1 245 ? -29.531 -37.781 -7.59 1 91.75 245 MET B CA 1
ATOM 3843 C C . MET B 1 245 ? -29.5 -39.281 -7.902 1 91.75 245 MET B C 1
ATOM 3845 O O . MET B 1 245 ? -30.547 -39.906 -8.078 1 91.75 245 MET B O 1
ATOM 3849 N N . ARG B 1 246 ? -28.328 -39.781 -7.949 1 90.44 246 ARG B N 1
ATOM 3850 C CA . ARG B 1 246 ? -28.219 -41.219 -8.188 1 90.44 246 ARG B CA 1
ATOM 3851 C C . ARG B 1 246 ? -28.75 -42 -6.992 1 90.44 246 ARG B C 1
ATOM 3853 O O . ARG B 1 246 ? -29.297 -43.094 -7.16 1 90.44 246 ARG B O 1
ATOM 3860 N N . SER B 1 247 ? -28.594 -41.531 -5.867 1 89.75 247 SER B N 1
ATOM 3861 C CA . SER B 1 247 ? -29.062 -42.219 -4.668 1 89.75 247 SER B CA 1
ATOM 3862 C C . SER B 1 247 ? -30.578 -42.156 -4.562 1 89.75 247 SER B C 1
ATOM 3864 O O . SER B 1 247 ? -31.188 -43 -3.902 1 89.75 247 SER B O 1
ATOM 3866 N N . ILE B 1 248 ? -31.203 -41.188 -5.133 1 84 248 ILE B N 1
ATOM 3867 C CA . ILE B 1 248 ? -32.656 -41.062 -5.109 1 84 248 ILE B CA 1
ATOM 3868 C C . ILE B 1 248 ? -33.281 -41.969 -6.156 1 84 248 ILE B C 1
ATOM 3870 O O . ILE B 1 248 ? -34.344 -42.531 -5.938 1 84 248 ILE B O 1
ATOM 3874 N N . TYR B 1 249 ? -32.625 -42.156 -7.207 1 77.94 249 TYR B N 1
ATOM 3875 C CA . TYR B 1 249 ? -33.219 -42.938 -8.297 1 77.94 249 TYR B CA 1
ATOM 3876 C C . TYR B 1 249 ? -32.812 -44.406 -8.195 1 77.94 249 TYR B C 1
ATOM 3878 O O . TYR B 1 249 ? -33.406 -45.25 -8.859 1 77.94 249 TYR B O 1
ATOM 3886 N N . PHE B 1 250 ? -31.766 -44.719 -7.395 1 63.12 250 PHE B N 1
ATOM 3887 C CA . PHE B 1 250 ? -31.438 -46.125 -7.199 1 63.12 250 PHE B CA 1
ATOM 3888 C C . PHE B 1 250 ? -31.516 -46.5 -5.727 1 63.12 250 PHE B C 1
ATOM 3890 O O . PHE B 1 250 ? -31.906 -47.625 -5.391 1 63.12 250 PHE B O 1
#

InterPro domains:
  IPR011576 Pyridoxamine 5'-phosphate oxidase, N-terminal [PF01243] (11-138)
  IPR012349 FMN-binding split barrel [G3DSA:2.30.110.10] (5-134)

Foldseek 3Di:
DKDKDQWQDPVNVVVQLPFQKKKKWFDAPDDDDIDIDIGGDCVQFKADLDRFKIKGFAADDPDDRPQVRLVRFQWMKMKTWAQAPFTKIKIFTWRKHKAFPPHPCFQVVCVSRVNNVVDDPGGGIMMMTGGRMMMMDRRLQFFHWDWDADPPPRDIDIDTHHHCVVVVVVVVCVVVVNVLVVCLPPFQADPVGAGGDLSSQVVVVPPDPVSNVVSVVRNVCVVCVVVVVVVVVVVVVVVVVVVVVVVVVD/DKDKDQWQDPVNVVVQLPFQKKKKWFDAPDDDDIDIDIGGDCVQFKADLDRFKIKGFAADDPDDRPQVRLVRFQWMKMKTWAQAPFTKIKIFTWRKHKAFPPHPCFQVVCVSRVNNVVDDPGGGIMMMTGGRMMMMDRRLQFFHWDWDADPVPRDIDIDTHHHCVVVVVVVVCVVVVNVLVVCLPPFQADPVGQGGDLSSQCVVVVPDPVSNVVSVVRNVCVVCVVVVVVVVVVVVVVVVVVVVVVVVVD

Solvent-accessible surface area (backbone atoms only — not comparable to full-atom values): 25288 Å² total; per-residue (Å²): 115,65,45,78,40,69,46,54,46,72,68,55,51,56,51,60,56,68,33,64,42,37,33,41,26,25,44,44,66,76,66,64,67,47,40,71,48,74,41,31,48,30,78,78,28,47,30,79,78,48,54,42,30,37,37,34,60,35,60,69,57,74,59,26,48,59,64,16,15,23,58,33,70,14,36,31,18,41,38,38,60,34,44,47,94,67,49,31,28,40,38,38,35,22,45,35,46,78,37,42,59,89,42,85,63,27,62,62,48,32,48,73,55,71,32,62,88,66,50,64,71,52,46,47,27,38,39,39,32,42,38,68,35,29,37,38,34,49,32,41,44,43,33,22,64,33,77,43,69,34,88,86,77,70,38,84,32,55,46,66,40,74,54,65,53,45,57,51,51,31,49,51,30,51,75,67,69,38,48,65,62,48,34,34,69,32,19,33,43,22,97,76,66,38,56,28,43,62,71,20,42,44,60,62,46,42,100,42,64,69,53,44,52,48,50,52,50,49,50,54,45,46,47,39,42,69,59,51,50,51,49,48,45,30,49,52,29,36,53,52,44,51,53,54,51,48,59,72,76,100,111,67,47,77,38,68,47,54,45,74,66,53,51,56,52,60,55,67,32,63,40,38,34,39,26,26,45,45,67,77,68,64,65,45,39,69,47,73,40,31,47,30,78,80,30,48,30,79,78,49,52,42,30,36,36,34,60,36,61,68,57,74,58,26,48,60,62,17,17,22,57,34,72,14,36,31,19,41,36,38,59,35,42,48,93,68,48,30,26,41,37,38,36,23,45,35,46,79,37,41,60,87,40,86,61,28,62,62,49,32,48,74,54,70,32,60,87,65,50,62,70,52,44,48,26,38,39,40,30,42,36,68,35,29,36,38,36,50,32,41,43,43,32,22,62,33,75,43,68,34,84,86,76,70,38,86,33,54,47,65,40,75,54,63,53,46,58,51,51,32,49,52,30,49,76,66,70,38,47,64,62,48,34,34,69,33,18,34,42,22,99,75,64,38,56,27,44,63,70,21,41,45,59,64,46,72,74,41,63,69,54,46,53,48,49,52,49,48,50,55,45,46,47,40,42,68,59,50,49,53,50,47,46,30,50,52,29,36,54,51,46,51,53,54,54,50,59,72,76,100

Nearest PDB structures (foldseek):
  3db0-assembly1_B  TM=7.063E-01  e=4.930E-05  Listeria innocua
  3in6-assembly1_B  TM=7.185E-01  e=5.913E-05  Syntrophomonas wolfei subsp. wolfei str. Goettingen G311
  2hq9-assembly1_B  TM=5.911E-01  e=1.224E-05  Mesorhizobium loti
  3u5w-assembly1_A-2  TM=7.096E-01  e=2.111E-04  Brucella abortus 2308
  3u0i-assembly1_A-2  TM=7.126E-01  e=3.226E-04  Brucella abortus 2308

Organism: NCBI:txid1955775

Secondary structure (DSSP, 8-state):
--EEESS--HHHHHHHHTSSEEEEEE--SSSSPPEEEEEE-HHHHEEEEETTEEEEEEE--S--HHHHHHHHH-EEEEEEE--SSS--EEEEEEEEEEEETTSTTHHHHHHHTT-TTT--TTEEEEEEEEEEEEEEE--TTS-EEEEEE-TTT-SEEEEEEPPSHHHHHHHHHHHTT-HHHHHHHHSSB-TTS-B--HHHHHHHTTT-HHHHHHHHHHHHHHHTHHHHHHHHHHHHHHHHHHHHHHHHH-/--EEESS--HHHHHHHHTSSEEEEEE--SSSS--EEEEEE-HHHHEEEEETTEEEEEEE--S--HHHHHHHHH-EEEEEEE--SSS--EEEEEEEEEEEETTSTTHHHHHHHTT-TTT--TTEEEEEEEEEEEEEEE--TTS-EEEEEE-TTT-SEEEEEEPPSHHHHHHHHHHHTT-HHHHHHHHSSB-TTS-B--HHHHHHHTTT-HHHHHHHHHHHHHHHTHHHHHHHHHHHHHHHHHHHHHHHHH-

Radius of gyration: 24.77 Å; Cα contacts (8 Å, |Δi|>4): 1026; chains: 2; bounding box: 69×79×47 Å

Sequence (500 aa):
MVAFFDSISPDLHDWLLRQPLFFVASAPSTGTHINISPKGLPAASLAVLSPNKVAYLDATGSGNESLSHLRENGRMTVMFCSFNASPRILRLFCKGSVIEWNEPEFHPMLARMQMAEKYVEGARAVIVLDVFKVQTSCGYGVPRLALTTDATTNTAKPYLQDRETMGHWASTKIAKNELHAYQAVMNVYSLDGLPGLRAAMRDSAGGNPLRKMWIDVRIWSCQYRREIEMVAVMGLSVLGTVMVMRSIYFMVAFFDSISPDLHDWLLRQPLFFVASAPSTGTHINISPKGLPAASLAVLSPNKVAYLDATGSGNESLSHLRENGRMTVMFCSFNASPRILRLFCKGSVIEWNEPEFHPMLARMQMAEKYVEGARAVIVLDVFKVQTSCGYGVPRLALTTDATTNTAKPYLQDRETMGHWASTKIAKNELHAYQAVMNVYSLDGLPGLRAAMRDSAGGNPLRKMWIDVRIWSCQYRREIEMVAVMGLSVLGTVMVMRSIYF

pLDDT: mean 93.51, std 6.49, range [58.03, 98.94]